Protein AF-0000000068952566 (afdb_homodimer)

Foldseek 3Di:
DPPDDPPPPPPDDDAAEEEEEALDVVVQVVLCVLVVVVRHHYDYHNHLVRSVVCCVVRVGLEYEFEAPHPDQGRLNSLLVVCVVPVLHAYEYEYQDDDPVVQVSCVVSPHPYYHHPPDDSVVVNVVSVVSSVVSVVVVVVVCCQQVDLFWKFKDFLVQFTQDTHPNVQVVCVVVVHDGHDHGDGGDPQVSVQQNVCLPPQWDDRVQKIWGWPDDNDDRMTMITIDGCVLPAQFPPLDPVLVLLLVVLLVVDDLCRSCVVVVHDSVVSVVSVVVLCVRSVHDDSVVSNVSVCVNPPDD/DPPDPPPPPPPDDDAAEEEEEALDPVVQVVLCVLVVVVRHHYDYHNHLVRSVVCCVVRVGLEYEFEAPHPDQGRLNSLLVVCVVPVLHAYEYEYQDDDPVVQVSCVVSPHPYYHHPPDDSVVVNVVSVVSSVVSVVVVVVVCCQQVDLFWKFKDFLVQFTQDTHPNVQVVCVVVPHDGHDHGDGGDPQVSVQQNVCLPPQWDDRDQKIWGWPDDNDDRMTMITIDGCVLPAQFPPLDPVLVLLLVVLLVVDDLCRSCVVVVHDSVVSVVSVVVLCVRSVHDDSVVSNVSVCVNPVVD

Secondary structure (DSSP, 8-state):
----------PPP-PPEEEEE-S-HHHHHHHHHHHHTTT-EEEEESSHHHHHHHHHHH--SEEEE-S--SSS-HHHHHHHHHHH-TT--EEEEES--SHHHHHHHHHTT-SEEEESS--HHHHHHHHHHHHHHHHHHHHHHHHHHH-SS-EEEEETTSBEEEE-HHHHHHHHHTTPPPP-TTSBPPHHHHHHHHHHTT-SEEEETTEEEEE-S-SSSSEEEEEEEESSS-SSSS---HHHHHHHHHHHTT--HHHHHHHHT--HHHHHHHHHHHHHHHT-SSHHHHHHHHHHHSTT-/----------PPP-PPEEEEE-S-HHHHHHHHHHHHTTT-EEEEESSHHHHHHHHHHH--SEEEE-S--SSS-HHHHHHHHHHH-TT--EEEEES--SHHHHHHHHHTT-SEEEESS--HHHHHHHHHHHHHHHHHHHHHHHHHHH-SS-EEEEETTSBEEEE-HHHHHHHHHTTPPPP-TTSBPPHHHHHHHHHHTT-SEEEETTEEEEE-S-SSSSEEEEEEEESSS-SSSS---HHHHHHHHHHHTT--HHHHHHHHT--HHHHHHHHHHHHHHHT-SSHHHHHHHHHHHHTT-

Solvent-accessible surface area (backbone atoms only — not comparable to full-atom values): 30752 Å² total; per-residue (Å²): 133,75,76,72,74,79,74,75,68,76,56,54,72,84,58,54,28,36,34,38,30,39,62,48,65,66,60,48,50,52,50,43,53,59,42,40,75,68,63,30,46,69,47,79,19,58,30,36,68,51,40,59,63,40,41,80,80,64,58,52,44,28,33,41,33,28,40,93,35,76,87,52,29,28,64,59,31,45,38,54,48,33,73,76,35,75,70,56,38,32,30,37,48,28,71,69,67,51,63,70,56,51,31,48,45,33,70,53,62,31,69,43,78,44,49,52,84,70,61,64,65,45,53,51,35,51,50,53,44,47,27,53,55,34,50,54,37,49,49,28,41,32,45,47,51,47,32,59,64,17,29,37,31,28,33,64,46,25,28,27,62,45,66,23,62,39,27,51,51,51,38,45,74,72,68,41,75,88,86,49,68,71,37,70,47,60,67,60,57,26,52,34,55,52,51,36,56,83,31,61,58,48,62,42,89,61,28,30,38,34,49,34,47,72,72,80,68,61,58,47,25,32,38,54,43,62,30,80,57,56,58,63,21,68,69,57,50,74,68,41,41,53,50,45,54,40,36,26,68,40,49,50,56,59,54,46,7,63,73,71,71,47,49,45,67,55,42,50,49,44,47,53,49,48,20,60,32,54,70,30,90,33,71,26,16,34,21,21,46,43,31,61,49,61,42,83,119,132,75,76,73,72,80,74,75,69,76,55,54,72,86,59,54,28,36,35,38,32,39,62,48,64,66,59,48,51,52,51,42,52,57,42,40,74,69,61,28,47,67,47,80,20,59,31,35,68,49,41,61,64,40,42,81,79,62,58,52,45,29,33,42,34,28,41,93,35,76,86,52,28,28,64,60,30,45,39,55,49,34,74,76,36,75,68,56,38,32,30,38,47,26,72,70,66,51,63,70,54,52,32,47,44,33,72,52,62,29,70,43,80,42,49,51,84,69,61,64,65,44,53,51,34,50,50,52,41,46,28,52,55,35,51,55,37,50,48,29,42,32,44,46,50,49,34,68,63,18,30,37,31,27,33,67,47,26,28,26,63,44,66,22,61,39,27,50,51,50,38,45,74,71,69,42,75,88,85,52,68,70,37,70,47,59,66,60,57,28,52,35,55,52,50,36,56,82,32,60,58,48,62,41,88,62,30,29,39,34,49,35,46,72,72,77,68,61,59,46,25,33,37,52,44,63,30,81,58,58,58,69,20,69,70,57,50,73,67,41,43,53,51,47,53,41,36,27,68,39,47,50,55,58,54,46,8,64,73,71,71,46,49,46,66,56,42,49,49,44,47,53,49,49,19,59,33,56,69,31,90,32,71,23,16,36,22,21,48,43,29,61,48,54,58,63,108

Sequence (594 aa):
MHPEPDTFRPLPTIETRVLVVDDDADACGFLTRALGGEAMLVHTAANGNAALDALTSFAPDAVLLDVDMPGMDGFAACTALLDRHADLPVIFMTGLGDTGHIVRGFEVGACDYVTKPVAIAEVVARVRSHAGKARLARSAREAVFGSTVPMLAAGIDGRLLWINGSASALLQAQGWPVAIAGAVLPPALRDAVFRLCSEAETGADSLHLRRLTGEAGDVVVVELSCSGLAPAGPALTLREAEVMAWVARGKTNRDIADILGMSPRTVNKHLEHIYEKLGVETRTAAVAATRRNLGTAMHPEPDTFRPLPTIETRVLVVDDDADACGFLTRALGGEAMLVHTAANGNAALDALTSFAPDAVLLDVDMPGMDGFAACTALLDRHADLPVIFMTGLGDTGHIVRGFEVGACDYVTKPVAIAEVVARVRSHAGKARLARSAREAVFGSTVPMLAAGIDGRLLWINGSASALLQAQGWPVAIAGAVLPPALRDAVFRLCSEAETGADSLHLRRLTGEAGDVVVVELSCSGLAPAGPALTLREAEVMAWVARGKTNRDIADILGMSPRTVNKHLEHIYEKLGVETRTAAVAATRRNLGTA

InterPro domains:
  IPR000792 Transcription regulator LuxR, C-terminal [PF00196] (235-287)
  IPR000792 Transcription regulator LuxR, C-terminal [PR00038] (236-250)
  IPR000792 Transcription regulator LuxR, C-terminal [PR00038] (250-266)
  IPR000792 Transcription regulator LuxR, C-terminal [PR00038] (266-278)
  IPR000792 Transcription regulator LuxR, C-terminal [PS00622] (250-277)
  IPR000792 Transcription regulator LuxR, C-terminal [PS50043] (229-294)
  IPR000792 Transcription regulator LuxR, C-terminal [SM00421] (233-290)
  IPR000792 Transcription regulator LuxR, C-terminal [cd06170] (236-292)
  IPR001789 Signal transduction response regulator, receiver domain [PF00072] (18-128)
  IPR001789 Signal transduction response regulator, receiver domain [PS50110] (17-131)
  IPR001789 Signal transduction response regulator, receiver domain [SM00448] (16-127)
  IPR011006 CheY-like superfamily [SSF52172] (16-143)
  IPR016032 Signal transduction response regulator, C-terminal effector [SSF46894] (224-292)
  IPR036388 Winged helix-like DNA-binding domain superfamily [G3DSA:1.10.10.10] (235-294)
  IPR039420 Transcriptional regulatory protein WalR-like [PTHR43214] (16-292)

Nearest PDB structures (foldseek):
  6ifh-assembly1_A  TM=9.553E-01  e=5.291E-12  Paenisporosarcina sp. TG-14
  3crn-assembly1_B  TM=9.472E-01  e=1.227E-10  Methanospirillum hungatei JF-1
  8tfm-assembly1_B  TM=9.258E-01  e=6.277E-10  Flavobacterium johnsoniae UW101
  7pva-assembly1_B  TM=9.451E-01  e=4.090E-09  Porphyromonas gingivalis W83
  7pvk-assembly2_D  TM=8.452E-01  e=7.047E-09  Porphyromonas gingivalis W83

Organism: Cupriavidus necator (strain ATCC 17699 / DSM 428 / KCTC 22496 / NCIMB 10442 / H16 / Stanier 337) (NCBI:txid381666)

Radius of gyration: 28.12 Å; Cα contacts (8 Å, |Δi|>4): 1117; chains: 2; bounding box: 48×80×74 Å

pLDDT: mean 83.74, std 17.18, range [25.92, 98.5]

Structure (mmCIF, N/CA/C/O backbone):
data_AF-0000000068952566-model_v1
#
loop_
_entity.id
_entity.type
_entity.pdbx_description
1 polymer 'Response regulator transcription factor'
#
loop_
_atom_site.group_PDB
_atom_site.id
_atom_site.type_symbol
_atom_site.label_atom_id
_atom_site.label_alt_id
_atom_site.label_comp_id
_atom_site.label_asym_id
_atom_site.label_entity_id
_atom_site.label_seq_id
_atom_site.pdbx_PDB_ins_code
_atom_site.Cartn_x
_atom_site.Cartn_y
_atom_site.Cartn_z
_atom_site.occupancy
_atom_site.B_iso_or_equiv
_atom_site.auth_seq_id
_atom_site.auth_comp_id
_atom_site.auth_asym_id
_atom_site.auth_atom_id
_atom_site.pdbx_PDB_model_num
ATOM 1 N N . MET A 1 1 ? -22.953 -0.665 46.094 1 29.05 1 MET A N 1
ATOM 2 C CA . MET A 1 1 ? -23.281 -1.361 44.844 1 29.05 1 MET A CA 1
ATOM 3 C C . MET A 1 1 ? -22.141 -1.247 43.844 1 29.05 1 MET A C 1
ATOM 5 O O . MET A 1 1 ? -21.688 -0.143 43.531 1 29.05 1 MET A O 1
ATOM 9 N N . HIS A 1 2 ? -21.234 -2.174 43.719 1 33.16 2 HIS A N 1
ATOM 10 C CA . HIS A 1 2 ? -19.969 -2.189 42.969 1 33.16 2 HIS A CA 1
ATOM 11 C C . HIS A 1 2 ? -20.203 -2.043 41.469 1 33.16 2 HIS A C 1
ATOM 13 O O . HIS A 1 2 ? -21.156 -2.607 40.938 1 33.16 2 HIS A O 1
ATOM 19 N N . PRO A 1 3 ? -19.953 -0.884 40.906 1 36.94 3 PRO A N 1
ATOM 20 C CA . PRO A 1 3 ? -20.25 -0.776 39.469 1 36.94 3 PRO A CA 1
ATOM 21 C C . PRO A 1 3 ? -19.859 -2.031 38.719 1 36.94 3 PRO A C 1
ATOM 23 O O . PRO A 1 3 ? -18.953 -2.76 39.125 1 36.94 3 PRO A O 1
ATOM 26 N N . GLU A 1 4 ? -20.891 -2.777 38.281 1 37.56 4 GLU A N 1
ATOM 27 C CA . GLU A 1 4 ? -20.688 -3.965 37.469 1 37.56 4 GLU A CA 1
ATOM 28 C C . GLU A 1 4 ? -19.484 -3.789 36.531 1 37.56 4 GLU A C 1
ATOM 30 O O . GLU A 1 4 ? -19.219 -2.688 36.062 1 37.56 4 GLU A O 1
ATOM 35 N N . PRO A 1 5 ? -18.469 -4.59 36.656 1 37.53 5 PRO A N 1
ATOM 36 C CA . PRO A 1 5 ? -17.297 -4.602 35.781 1 37.53 5 PRO A CA 1
ATOM 37 C C . PRO A 1 5 ? -17.656 -4.363 34.312 1 37.53 5 PRO A C 1
ATOM 39 O O . PRO A 1 5 ? -18.781 -4.676 33.875 1 37.53 5 PRO A O 1
ATOM 42 N N . ASP A 1 6 ? -17.375 -3.223 33.719 1 37.94 6 ASP A N 1
ATOM 43 C CA . ASP A 1 6 ? -17.516 -2.881 32.312 1 37.94 6 ASP A CA 1
ATOM 44 C C . ASP A 1 6 ? -17.469 -4.129 31.438 1 37.94 6 ASP A C 1
ATOM 46 O O . ASP A 1 6 ? -16.484 -4.875 31.453 1 37.94 6 ASP A O 1
ATOM 50 N N . THR A 1 7 ? -18.562 -4.883 31.312 1 38.94 7 THR A N 1
ATOM 51 C CA . THR A 1 7 ? -18.766 -6.02 30.422 1 38.94 7 THR A CA 1
ATOM 52 C C . THR A 1 7 ? -17.953 -5.855 29.141 1 38.94 7 THR A C 1
ATOM 54 O O . THR A 1 7 ? -18.031 -4.82 28.469 1 38.94 7 THR A O 1
ATOM 57 N N . PHE A 1 8 ? -16.812 -6.473 29.078 1 39.94 8 PHE A N 1
ATOM 58 C CA . PHE A 1 8 ? -15.883 -6.637 27.969 1 39.94 8 PHE A CA 1
ATOM 59 C C . PHE A 1 8 ? -16.641 -6.871 26.656 1 39.94 8 PHE A C 1
ATOM 61 O O . PHE A 1 8 ? -17.281 -7.91 26.484 1 39.94 8 PHE A O 1
ATOM 68 N N . ARG A 1 9 ? -17.406 -5.898 26.172 1 45.47 9 ARG A N 1
ATOM 69 C CA . ARG A 1 9 ? -17.953 -6.137 24.844 1 45.47 9 ARG A CA 1
ATOM 70 C C . ARG A 1 9 ? -16.922 -6.809 23.938 1 45.47 9 ARG A C 1
ATOM 72 O O . ARG A 1 9 ? -15.797 -6.316 23.797 1 45.47 9 ARG A O 1
ATOM 79 N N . PRO A 1 10 ? -17.172 -8.055 23.656 1 49.94 10 PRO A N 1
ATOM 80 C CA . PRO A 1 10 ? -16.219 -8.742 22.781 1 49.94 10 PRO A CA 1
ATOM 81 C C . PRO A 1 10 ? -15.891 -7.941 21.516 1 49.94 10 PRO A C 1
ATOM 83 O O . PRO A 1 10 ? -16.781 -7.297 20.953 1 49.94 10 PRO A O 1
ATOM 86 N N . LEU A 1 11 ? -14.758 -7.516 21.422 1 54.59 11 LEU A N 1
ATOM 87 C CA . LEU A 1 11 ? -14.32 -6.766 20.25 1 54.59 11 LEU A CA 1
ATOM 88 C C . LEU A 1 11 ? -14.625 -7.531 18.969 1 54.59 11 LEU A C 1
ATOM 90 O O . LEU A 1 11 ? -14.461 -8.758 18.922 1 54.59 11 LEU A O 1
ATOM 94 N N . PRO A 1 12 ? -15.422 -6.852 18.094 1 60.41 12 PRO A N 1
ATOM 95 C CA . PRO A 1 12 ? -15.648 -7.52 16.812 1 60.41 12 PRO A CA 1
ATOM 96 C C . PRO A 1 12 ? -14.352 -8.008 16.156 1 60.41 12 PRO A C 1
ATOM 98 O O . PRO A 1 12 ? -13.273 -7.473 16.438 1 60.41 12 PRO A O 1
ATOM 101 N N . THR A 1 13 ? -14.273 -9.242 15.828 1 66 13 THR A N 1
ATOM 102 C CA . THR A 1 13 ? -13.133 -9.758 15.078 1 66 13 THR A CA 1
ATOM 103 C C . THR A 1 13 ? -13.188 -9.305 13.617 1 66 13 THR A C 1
ATOM 105 O O . THR A 1 13 ? -14.273 -9.125 13.062 1 66 13 THR A O 1
ATOM 108 N N . ILE A 1 14 ? -12.109 -8.844 13.156 1 66.38 14 ILE A N 1
ATOM 109 C CA . ILE A 1 14 ? -12.055 -8.508 11.734 1 66.38 14 ILE A CA 1
ATOM 110 C C . ILE A 1 14 ? -12.188 -9.781 10.898 1 66.38 14 ILE A C 1
ATOM 112 O O . ILE A 1 14 ? -11.414 -10.719 11.062 1 66.38 14 ILE A O 1
ATOM 116 N N . GLU A 1 15 ? -13.344 -9.891 10.273 1 82.38 15 GLU A N 1
ATOM 117 C CA . GLU A 1 15 ? -13.516 -11.023 9.375 1 82.38 15 GLU A CA 1
ATOM 118 C C . GLU A 1 15 ? -13.164 -10.641 7.938 1 82.38 15 GLU A C 1
ATOM 120 O O . GLU A 1 15 ? -13.586 -9.586 7.449 1 82.38 15 GLU A O 1
ATOM 125 N N . THR A 1 16 ? -12.305 -11.477 7.344 1 90.94 16 THR A N 1
ATOM 126 C CA . THR A 1 16 ? -11.969 -11.25 5.941 1 90.94 16 THR A CA 1
ATOM 127 C C . THR A 1 16 ? -13.172 -11.539 5.047 1 90.94 16 THR A C 1
ATOM 129 O O . THR A 1 16 ? -13.773 -12.617 5.133 1 90.94 16 THR A O 1
ATOM 132 N N . ARG A 1 17 ? -13.609 -10.57 4.316 1 94.38 17 ARG A N 1
ATOM 133 C CA . ARG A 1 17 ? -14.734 -10.695 3.391 1 94.38 17 ARG A CA 1
ATOM 134 C C . ARG A 1 17 ? -14.25 -11.039 1.987 1 94.38 17 ARG A C 1
ATOM 136 O O . ARG A 1 17 ? -13.461 -10.305 1.396 1 94.38 17 ARG A O 1
ATOM 143 N N . VAL A 1 18 ? -14.789 -12.141 1.465 1 97.44 18 VAL A N 1
ATOM 144 C CA . VAL A 1 18 ? -14.336 -12.602 0.156 1 97.44 18 VAL A CA 1
ATOM 145 C C . VAL A 1 18 ? -15.523 -12.688 -0.801 1 97.44 18 VAL A C 1
ATOM 147 O O . VAL A 1 18 ? -16.547 -13.297 -0.479 1 97.44 18 VAL A O 1
ATOM 150 N N . LEU A 1 19 ? -15.398 -11.984 -1.919 1 98.06 19 LEU A N 1
ATOM 151 C CA . LEU A 1 19 ? -16.359 -12.109 -3 1 98.06 19 LEU A CA 1
ATOM 152 C C . LEU A 1 19 ? -15.938 -13.188 -3.99 1 98.06 19 LEU A C 1
ATOM 154 O O . LEU A 1 19 ? -14.867 -13.094 -4.594 1 98.06 19 LEU A O 1
ATOM 158 N N . VAL A 1 20 ? -16.734 -14.227 -4.09 1 98 20 VAL A N 1
ATOM 159 C CA . VAL A 1 20 ? -16.469 -15.312 -5.023 1 98 20 VAL A CA 1
ATOM 160 C C . VAL A 1 20 ? -17.328 -15.148 -6.273 1 98 20 VAL A C 1
ATOM 162 O O . VAL A 1 20 ? -18.562 -15.156 -6.188 1 98 20 VAL A O 1
ATOM 165 N N . VAL A 1 21 ? -16.672 -15.023 -7.426 1 98.19 21 VAL A N 1
ATOM 166 C CA . VAL A 1 21 ? -17.375 -14.805 -8.688 1 98.19 21 VAL A CA 1
ATOM 167 C C . VAL A 1 21 ? -17.141 -15.992 -9.617 1 98.19 21 VAL A C 1
ATOM 169 O O . VAL A 1 21 ? -16.047 -16.172 -10.141 1 98.19 21 VAL A O 1
ATOM 172 N N . ASP A 1 22 ? -18.141 -16.719 -9.82 1 97.25 22 ASP A N 1
ATOM 173 C CA . ASP A 1 22 ? -18.109 -17.953 -10.594 1 97.25 22 ASP A CA 1
ATOM 174 C C . ASP A 1 22 ? -19.5 -18.344 -11.078 1 97.25 22 ASP A C 1
ATOM 176 O O . ASP A 1 22 ? -20.484 -18.25 -10.328 1 97.25 22 ASP A O 1
ATOM 180 N N . ASP A 1 23 ? -19.562 -18.766 -12.312 1 96.31 23 ASP A N 1
ATOM 181 C CA . ASP A 1 23 ? -20.891 -19.078 -12.828 1 96.31 23 ASP A CA 1
ATOM 182 C C . ASP A 1 23 ? -21.297 -20.516 -12.477 1 96.31 23 ASP A C 1
ATOM 184 O O . ASP A 1 23 ? -22.453 -20.891 -12.672 1 96.31 23 ASP A O 1
ATOM 188 N N . ASP A 1 24 ? -20.406 -21.312 -12 1 95.69 24 ASP A N 1
ATOM 189 C CA . ASP A 1 24 ? -20.688 -22.672 -11.57 1 95.69 24 ASP A CA 1
ATOM 190 C C . ASP A 1 24 ? -21.172 -22.703 -10.125 1 95.69 24 ASP A C 1
ATOM 192 O O . ASP A 1 24 ? -20.375 -22.516 -9.195 1 95.69 24 ASP A O 1
ATOM 196 N N . ALA A 1 25 ? -22.344 -23.062 -9.883 1 94.31 25 ALA A N 1
ATOM 197 C CA . ALA A 1 25 ? -22.969 -23.031 -8.562 1 94.31 25 ALA A CA 1
ATOM 198 C C . ALA A 1 25 ? -22.266 -24 -7.613 1 94.31 25 ALA A C 1
ATOM 200 O O . ALA A 1 25 ? -22.156 -23.734 -6.418 1 94.31 25 ALA A O 1
ATOM 201 N N . ASP A 1 26 ? -21.859 -25.109 -8.117 1 94.12 26 ASP A N 1
ATOM 202 C CA . ASP A 1 26 ? -21.172 -26.094 -7.293 1 94.12 26 ASP A CA 1
ATOM 203 C C . ASP A 1 26 ? -19.828 -25.562 -6.812 1 94.12 26 ASP A C 1
ATOM 205 O O . ASP A 1 26 ? -19.469 -25.75 -5.645 1 94.12 26 ASP A O 1
ATOM 209 N N . ALA A 1 27 ? -19.172 -24.953 -7.715 1 92.62 27 ALA A N 1
ATOM 210 C CA . ALA A 1 27 ? -17.891 -24.359 -7.348 1 92.62 27 ALA A CA 1
ATOM 211 C C . ALA A 1 27 ? -18.078 -23.297 -6.277 1 92.62 27 ALA A C 1
ATOM 213 O O . ALA A 1 27 ? -17.312 -23.25 -5.301 1 92.62 27 ALA A O 1
ATOM 214 N N . CYS A 1 28 ? -19.078 -22.484 -6.414 1 94.81 28 CYS A N 1
ATOM 215 C CA . CYS A 1 28 ? -19.391 -21.453 -5.441 1 94.81 28 CYS A CA 1
ATOM 216 C C . CYS A 1 28 ? -19.719 -22.047 -4.078 1 94.81 28 CYS A C 1
ATOM 218 O O . CYS A 1 28 ? -19.219 -21.578 -3.053 1 94.81 28 CYS A O 1
ATOM 220 N N . GLY A 1 29 ? -20.484 -23.016 -4.16 1 93.56 29 GLY A N 1
ATOM 221 C CA . GLY A 1 29 ? -20.859 -23.688 -2.92 1 93.56 29 GLY A CA 1
ATOM 222 C C . GLY A 1 29 ? -19.672 -24.281 -2.195 1 93.56 29 GLY A C 1
ATOM 223 O O . GLY A 1 29 ? -19.531 -24.125 -0.981 1 93.56 29 GLY A O 1
ATOM 224 N N . PHE A 1 30 ? -18.844 -24.953 -2.891 1 92.38 30 PHE A N 1
ATOM 225 C CA . PHE A 1 30 ? -17.641 -25.578 -2.346 1 92.38 30 PHE A CA 1
ATOM 226 C C . PHE A 1 30 ? -16.734 -24.531 -1.714 1 92.38 30 PHE A C 1
ATOM 228 O O . PHE A 1 30 ? -16.297 -24.688 -0.572 1 92.38 30 PHE A O 1
ATOM 235 N N . LEU A 1 31 ? -16.484 -23.422 -2.408 1 94.62 31 LEU A N 1
ATOM 236 C CA . LEU A 1 31 ? -15.609 -22.375 -1.919 1 94.62 31 LEU A CA 1
ATOM 237 C C . LEU A 1 31 ? -16.219 -21.672 -0.701 1 94.62 31 LEU A C 1
ATOM 239 O O . LEU A 1 31 ? -15.492 -21.328 0.24 1 94.62 31 LEU A O 1
ATOM 243 N N . THR A 1 32 ? -17.516 -21.484 -0.768 1 94.56 32 THR A N 1
ATOM 244 C CA . THR A 1 32 ? -18.203 -20.875 0.363 1 94.56 32 THR A CA 1
ATOM 245 C C . THR A 1 32 ? -18 -21.688 1.63 1 94.56 32 THR A C 1
ATOM 247 O O . THR A 1 32 ? -17.656 -21.156 2.682 1 94.56 32 THR A O 1
ATOM 250 N N . ARG A 1 33 ? -18.109 -22.969 1.522 1 93.5 33 ARG A N 1
ATOM 251 C CA . ARG A 1 33 ? -17.938 -23.859 2.672 1 93.5 33 ARG A CA 1
ATOM 252 C C . ARG A 1 33 ? -16.484 -23.875 3.137 1 93.5 33 ARG A C 1
ATOM 254 O O . ARG A 1 33 ? -16.219 -23.766 4.336 1 93.5 33 ARG A O 1
ATOM 261 N N . ALA A 1 34 ? -15.625 -23.984 2.229 1 92.12 34 ALA A N 1
ATOM 262 C CA . ALA A 1 34 ? -14.203 -24.109 2.543 1 92.12 34 ALA A CA 1
ATOM 263 C C . ALA A 1 34 ? -13.68 -22.828 3.203 1 92.12 34 ALA A C 1
ATOM 265 O O . ALA A 1 34 ? -13.031 -22.891 4.25 1 92.12 34 ALA A O 1
ATOM 266 N N . LEU A 1 35 ? -14.023 -21.688 2.648 1 94.56 35 LEU A N 1
ATOM 267 C CA . LEU A 1 35 ? -13.555 -20.422 3.182 1 94.56 35 LEU A CA 1
ATOM 268 C C . LEU A 1 35 ? -14.281 -20.062 4.477 1 94.56 35 LEU A C 1
ATOM 270 O O . LEU A 1 35 ? -13.688 -19.5 5.395 1 94.56 35 LEU A O 1
ATOM 274 N N . GLY A 1 36 ? -15.547 -20.328 4.48 1 92.12 36 GLY A N 1
ATOM 275 C CA . GLY A 1 36 ? -16.297 -20.141 5.707 1 92.12 36 GLY A CA 1
ATOM 276 C C . GLY A 1 36 ? -15.703 -20.875 6.895 1 92.12 36 GLY A C 1
ATOM 277 O O . GLY A 1 36 ? -15.656 -20.344 8 1 92.12 36 GLY A O 1
ATOM 278 N N . GLY A 1 37 ? -15.211 -22.078 6.656 1 90.25 37 GLY A N 1
ATOM 279 C CA . GLY A 1 37 ? -14.547 -22.859 7.684 1 90.25 37 GLY A CA 1
ATOM 280 C C . GLY A 1 37 ? -13.281 -22.219 8.211 1 90.25 37 GLY A C 1
ATOM 281 O O . GLY A 1 37 ? -12.781 -22.594 9.273 1 90.25 37 GLY A O 1
ATOM 282 N N . GLU A 1 38 ? -12.789 -21.328 7.477 1 90.44 38 GLU A N 1
ATOM 283 C CA . GLU A 1 38 ? -11.586 -20.594 7.859 1 90.44 38 GLU A CA 1
ATOM 284 C C . GLU A 1 38 ? -11.922 -19.203 8.406 1 90.44 38 GLU A C 1
ATOM 286 O O . GLU A 1 38 ? -11.094 -18.297 8.367 1 90.44 38 GLU A O 1
ATOM 291 N N . ALA A 1 39 ? -13.172 -18.953 8.789 1 88.12 39 ALA A N 1
ATOM 292 C CA . ALA A 1 39 ? -13.688 -17.766 9.461 1 88.12 39 ALA A CA 1
ATOM 293 C C . ALA A 1 39 ? -13.703 -16.562 8.523 1 88.12 39 ALA A C 1
ATOM 295 O O . ALA A 1 39 ? -13.453 -15.438 8.945 1 88.12 39 ALA A O 1
ATOM 296 N N . MET A 1 40 ? -13.906 -16.828 7.258 1 93.12 40 MET A N 1
ATOM 297 C CA . MET A 1 40 ? -14.102 -15.758 6.289 1 93.12 40 MET A CA 1
ATOM 298 C C . MET A 1 40 ? -15.578 -15.602 5.934 1 93.12 40 MET A C 1
ATOM 300 O O . MET A 1 40 ? -16.312 -16.594 5.898 1 93.12 40 MET A O 1
ATOM 304 N N . LEU A 1 41 ? -15.992 -14.406 5.781 1 93.38 41 LEU A N 1
ATOM 305 C CA . LEU A 1 41 ? -17.328 -14.125 5.273 1 93.38 41 LEU A CA 1
ATOM 306 C C . LEU A 1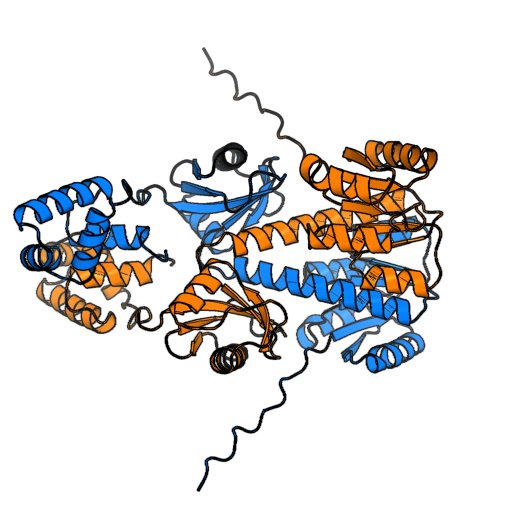 41 ? -17.344 -14.141 3.746 1 93.38 41 LEU A C 1
ATOM 308 O O . LEU A 1 41 ? -16.578 -13.414 3.109 1 93.38 41 LEU A O 1
ATOM 312 N N . VAL A 1 42 ? -18.25 -14.977 3.188 1 96.44 42 VAL A N 1
ATOM 313 C CA . VAL A 1 42 ? -18.219 -15.172 1.742 1 96.44 42 VAL A CA 1
ATOM 314 C C . VAL A 1 42 ? -19.531 -14.719 1.12 1 96.44 42 VAL A C 1
ATOM 316 O O . VAL A 1 42 ? -20.609 -14.984 1.66 1 96.44 42 VAL A O 1
ATOM 319 N N . HIS A 1 43 ? -19.438 -13.961 0.095 1 97.06 43 HIS A N 1
ATOM 320 C CA . HIS A 1 43 ? -20.547 -13.672 -0.808 1 97.06 43 HIS A CA 1
ATOM 321 C C . HIS A 1 43 ? -20.25 -14.156 -2.223 1 97.06 43 HIS A C 1
ATOM 323 O O . HIS A 1 43 ? -19.125 -14.023 -2.703 1 97.06 43 HIS A O 1
ATOM 329 N N . THR A 1 44 ? -21.297 -14.703 -2.865 1 97.5 44 THR A N 1
ATOM 330 C CA . THR A 1 44 ? -21.078 -15.258 -4.195 1 97.5 44 THR A CA 1
ATOM 331 C C . THR A 1 44 ? -21.812 -14.438 -5.25 1 97.5 44 THR A C 1
ATOM 333 O O . THR A 1 44 ? -22.875 -13.875 -4.977 1 97.5 44 THR A O 1
ATOM 336 N N . ALA A 1 45 ? -21.203 -14.297 -6.371 1 97.12 45 ALA A N 1
ATOM 337 C CA . ALA A 1 45 ? -21.797 -13.711 -7.57 1 97.12 45 ALA A CA 1
ATOM 338 C C . ALA A 1 45 ? -21.672 -14.648 -8.766 1 97.12 45 ALA A C 1
ATOM 340 O O . ALA A 1 45 ? -20.609 -15.25 -8.984 1 97.12 45 ALA A O 1
ATOM 341 N N . ALA A 1 46 ? -22.688 -14.734 -9.625 1 96.06 46 ALA A N 1
ATOM 342 C CA . ALA A 1 46 ? -22.734 -15.727 -10.688 1 96.06 46 ALA A CA 1
ATOM 343 C C . ALA A 1 46 ? -22.156 -15.164 -11.984 1 96.06 46 ALA A C 1
ATOM 345 O O . ALA A 1 46 ? -22 -15.891 -12.969 1 96.06 46 ALA A O 1
ATOM 346 N N . ASN A 1 47 ? -21.891 -13.93 -12 1 96.12 47 ASN A N 1
ATOM 347 C CA . ASN A 1 47 ? -21.312 -13.289 -13.172 1 96.12 47 ASN A CA 1
ATOM 348 C C . ASN A 1 47 ? -20.688 -11.938 -12.82 1 96.12 47 ASN A C 1
ATOM 350 O O . ASN A 1 47 ? -20.781 -11.484 -11.68 1 96.12 47 ASN A O 1
ATOM 354 N N . GLY A 1 48 ? -20 -11.328 -13.781 1 96.12 48 GLY A N 1
ATOM 355 C CA . GLY A 1 48 ? -19.281 -10.078 -13.57 1 96.12 48 GLY A CA 1
ATOM 356 C C . GLY A 1 48 ? -20.188 -8.938 -13.125 1 96.12 48 GLY A C 1
ATOM 357 O O . GLY A 1 48 ? -19.828 -8.164 -12.242 1 96.12 48 GLY A O 1
ATOM 358 N N . ASN A 1 49 ? -21.359 -8.82 -13.719 1 96.12 49 ASN A N 1
ATOM 359 C CA . ASN A 1 49 ? -22.281 -7.75 -13.367 1 96.12 49 ASN A CA 1
ATOM 360 C C . ASN A 1 49 ? -22.766 -7.883 -11.922 1 96.12 49 ASN A C 1
ATOM 362 O O . ASN A 1 49 ? -22.828 -6.891 -11.195 1 96.12 49 ASN A O 1
ATOM 366 N N . ALA A 1 50 ? -23.062 -9.047 -11.578 1 95.94 50 ALA A N 1
ATOM 367 C CA . ALA A 1 50 ? -23.469 -9.297 -10.195 1 95.94 50 ALA A CA 1
ATOM 368 C C . ALA A 1 50 ? -22.359 -8.969 -9.219 1 95.94 50 ALA A C 1
ATOM 370 O O . ALA A 1 50 ? -22.609 -8.492 -8.109 1 95.94 50 ALA A O 1
ATOM 371 N N . ALA A 1 51 ? -21.156 -9.297 -9.625 1 97.25 51 ALA A N 1
ATOM 372 C CA . ALA A 1 51 ? -20 -8.969 -8.797 1 97.25 51 ALA A CA 1
ATOM 373 C C . ALA A 1 51 ? -19.891 -7.461 -8.578 1 97.25 51 ALA A C 1
ATOM 375 O O . ALA A 1 51 ? -19.656 -7.004 -7.457 1 97.25 51 ALA A O 1
ATOM 376 N N . LEU A 1 52 ? -20.047 -6.664 -9.609 1 96.38 52 LEU A N 1
ATOM 377 C CA . LEU A 1 52 ? -19.969 -5.207 -9.531 1 96.38 52 LEU A CA 1
ATOM 378 C C . LEU A 1 52 ? -21.078 -4.66 -8.641 1 96.38 52 LEU A C 1
ATOM 380 O O . LEU A 1 52 ? -20.844 -3.742 -7.848 1 96.38 52 LEU A O 1
ATOM 384 N N . ASP A 1 53 ? -22.203 -5.262 -8.719 1 95.06 53 ASP A N 1
ATOM 385 C CA . ASP A 1 53 ? -23.328 -4.844 -7.887 1 95.06 53 ASP A CA 1
ATOM 386 C C . ASP A 1 53 ? -23.047 -5.109 -6.41 1 95.06 53 ASP A C 1
ATOM 388 O O . ASP A 1 53 ? -23.484 -4.348 -5.543 1 95.06 53 ASP A O 1
ATOM 392 N N . ALA A 1 54 ? -22.328 -6.137 -6.16 1 94.69 54 ALA A N 1
ATOM 393 C CA . ALA A 1 54 ? -22.078 -6.57 -4.789 1 94.69 54 ALA A CA 1
ATOM 394 C C . ALA A 1 54 ? -21.016 -5.703 -4.129 1 94.69 54 ALA A C 1
ATOM 396 O O . ALA A 1 54 ? -20.891 -5.688 -2.902 1 94.69 54 ALA A O 1
ATOM 397 N N . LEU A 1 55 ? -20.203 -5.008 -4.859 1 91.88 55 LEU A N 1
ATOM 398 C CA . LEU A 1 55 ? -19.062 -4.277 -4.344 1 91.88 55 LEU A CA 1
ATOM 399 C C . LEU A 1 55 ? -19.484 -3.289 -3.264 1 91.88 55 LEU A C 1
ATOM 401 O O . LEU A 1 55 ? -18.875 -3.24 -2.189 1 91.88 55 LEU A O 1
ATOM 405 N N . THR A 1 56 ? -20.5 -2.506 -3.598 1 84 56 THR A N 1
ATOM 406 C CA . THR A 1 56 ? -20.906 -1.422 -2.711 1 84 56 THR A CA 1
ATOM 407 C C . THR A 1 56 ? -21.484 -1.976 -1.415 1 84 56 THR A C 1
ATOM 409 O O . THR A 1 56 ? -21.172 -1.492 -0.327 1 84 56 THR A O 1
ATOM 412 N N . SER A 1 57 ? -22.234 -3.02 -1.477 1 87.06 57 SER A N 1
ATOM 413 C CA . SER A 1 57 ? -22.953 -3.525 -0.312 1 87.06 57 SER A CA 1
ATOM 414 C C . SER A 1 57 ? -22.078 -4.461 0.516 1 87.06 57 SER A C 1
ATOM 416 O O . SER A 1 57 ? -22.203 -4.52 1.74 1 87.06 57 SER A O 1
ATOM 418 N N . PHE A 1 58 ? -21.219 -5.156 -0.078 1 89.62 58 PHE A N 1
ATOM 419 C CA . PHE A 1 58 ? -20.469 -6.199 0.614 1 89.62 58 PHE A CA 1
ATOM 420 C C . PHE A 1 58 ? -19.078 -5.703 1.016 1 89.62 58 PHE A C 1
ATOM 422 O O . PHE A 1 58 ? -18.516 -6.164 2.01 1 89.62 58 PHE A O 1
ATOM 429 N N . ALA A 1 59 ? -18.5 -4.746 0.28 1 88.06 59 ALA A N 1
ATOM 430 C CA . ALA A 1 59 ? -17.172 -4.188 0.53 1 88.06 59 ALA A CA 1
ATOM 431 C C . ALA A 1 59 ? -16.141 -5.293 0.749 1 88.06 59 ALA A C 1
ATOM 433 O O . ALA A 1 59 ? -15.562 -5.398 1.829 1 88.06 59 ALA A O 1
ATOM 434 N N . PRO A 1 60 ? -15.891 -6.109 -0.23 1 95 60 PRO A N 1
ATOM 435 C CA . PRO A 1 60 ? -14.992 -7.25 -0.058 1 95 60 PRO A CA 1
ATOM 436 C C . PRO A 1 60 ? -13.547 -6.832 0.189 1 95 60 PRO A C 1
ATOM 438 O O . PRO A 1 60 ? -13.117 -5.777 -0.287 1 95 60 PRO A O 1
ATOM 441 N N . ASP A 1 61 ? -12.812 -7.707 0.942 1 94.25 61 ASP A N 1
ATOM 442 C CA . ASP A 1 61 ? -11.383 -7.543 1.161 1 94.25 61 ASP A CA 1
ATOM 443 C C . ASP A 1 61 ? -10.578 -8.203 0.042 1 94.25 61 ASP A C 1
ATOM 445 O O . ASP A 1 61 ? -9.398 -7.898 -0.144 1 94.25 61 ASP A O 1
ATOM 449 N N . ALA A 1 62 ? -11.227 -9.125 -0.63 1 97.19 62 ALA A N 1
ATOM 450 C CA . ALA A 1 62 ? -10.625 -9.82 -1.769 1 97.19 62 ALA A CA 1
ATOM 451 C C . ALA A 1 62 ? -11.695 -10.414 -2.68 1 97.19 62 ALA A C 1
ATOM 453 O O . ALA A 1 62 ? -12.828 -10.648 -2.246 1 97.19 62 ALA A O 1
ATOM 454 N N . VAL A 1 63 ? -11.289 -10.625 -3.906 1 98.38 63 VAL A N 1
ATOM 455 C CA . VAL A 1 63 ? -12.188 -11.219 -4.887 1 98.38 63 VAL A CA 1
ATOM 456 C C . VAL A 1 63 ? -11.539 -12.445 -5.516 1 98.38 63 VAL A C 1
ATOM 458 O O . VAL A 1 63 ? -10.375 -12.406 -5.926 1 98.38 63 VAL A O 1
ATOM 461 N N . LEU A 1 64 ? -12.195 -13.578 -5.496 1 98.38 64 LEU A N 1
ATOM 462 C CA . LEU A 1 64 ? -11.875 -14.734 -6.328 1 98.38 64 LEU A CA 1
ATOM 463 C C . LEU A 1 64 ? -12.711 -14.734 -7.602 1 98.38 64 LEU A C 1
ATOM 465 O O . LEU A 1 64 ? -13.945 -14.766 -7.543 1 98.38 64 LEU A O 1
ATOM 469 N N . LEU A 1 65 ? -12 -14.727 -8.727 1 98.5 65 LEU A N 1
ATOM 470 C CA . LEU A 1 65 ? -12.703 -14.43 -9.969 1 98.5 65 LEU A CA 1
ATOM 471 C C . LEU A 1 65 ? -12.406 -15.484 -11.023 1 98.5 65 LEU A C 1
ATOM 473 O O . LEU A 1 65 ? -11.25 -15.695 -11.391 1 98.5 65 LEU A O 1
ATOM 477 N N . ASP A 1 66 ? -13.375 -16.141 -11.539 1 97.94 66 ASP A N 1
ATOM 478 C CA . ASP A 1 66 ? -13.25 -17.031 -12.695 1 97.94 66 ASP A CA 1
ATOM 479 C C . ASP A 1 66 ? -13.18 -16.234 -13.992 1 97.94 66 ASP A C 1
ATOM 481 O O . ASP A 1 66 ? -13.719 -15.133 -14.078 1 97.94 66 ASP A O 1
ATOM 485 N N . VAL A 1 67 ? -12.617 -16.812 -14.969 1 97.25 67 VAL A N 1
ATOM 486 C CA . VAL A 1 67 ? -12.469 -16.125 -16.25 1 97.25 67 VAL A CA 1
ATOM 487 C C . VAL A 1 67 ? -13.609 -16.516 -17.188 1 97.25 67 VAL A C 1
ATOM 489 O O . VAL A 1 67 ? -14.242 -15.656 -17.812 1 97.25 67 VAL A O 1
ATOM 492 N N . ASP A 1 68 ? -13.781 -17.797 -17.297 1 95.5 68 ASP A N 1
ATOM 493 C CA . ASP A 1 68 ? -14.727 -18.328 -18.266 1 95.5 68 ASP A CA 1
ATOM 494 C C . ASP A 1 68 ? -16.156 -18.25 -17.75 1 95.5 68 ASP A C 1
ATOM 496 O O . ASP A 1 68 ? -16.703 -19.219 -17.234 1 95.5 68 ASP A O 1
ATOM 500 N N . MET A 1 69 ? -16.781 -17.125 -17.844 1 95.44 69 MET A N 1
ATOM 501 C CA . MET A 1 69 ? -18.172 -16.875 -17.453 1 95.44 69 MET A CA 1
ATOM 502 C C . MET A 1 69 ? -18.969 -16.297 -18.609 1 95.44 69 MET A C 1
ATOM 504 O O . MET A 1 69 ? -18.422 -15.609 -19.469 1 95.44 69 MET A O 1
ATOM 508 N N . PRO A 1 70 ? -20.25 -16.578 -18.656 1 93.19 70 PRO A N 1
ATOM 509 C CA . PRO A 1 70 ? -21.094 -15.992 -19.703 1 93.19 70 PRO A CA 1
ATOM 510 C C . PRO A 1 70 ? -21.203 -14.477 -19.578 1 93.19 70 PRO A C 1
ATOM 512 O O . PRO A 1 70 ? -21.234 -13.938 -18.469 1 93.19 70 PRO A O 1
ATOM 515 N N . GLY A 1 71 ? -21.312 -13.812 -20.797 1 93.62 71 GLY A N 1
ATOM 516 C CA . GLY A 1 71 ? -21.406 -12.367 -20.781 1 93.62 71 GLY A CA 1
ATOM 517 C C . GLY A 1 71 ? -20.062 -11.68 -20.609 1 93.62 71 GLY A C 1
ATOM 518 O O . GLY A 1 71 ? -19.125 -11.945 -21.359 1 93.62 71 GLY A O 1
ATOM 519 N N . MET A 1 72 ? -19.984 -10.938 -19.516 1 94.44 72 MET A N 1
ATOM 520 C CA . MET A 1 72 ? -18.719 -10.305 -19.141 1 94.44 72 MET A CA 1
ATOM 521 C C . MET A 1 72 ? -17.75 -11.328 -18.578 1 94.44 72 MET A C 1
ATOM 523 O O . MET A 1 72 ? -18 -11.938 -17.547 1 94.44 72 MET A O 1
ATOM 527 N N . ASP A 1 73 ? -16.656 -11.453 -19.312 1 95 73 ASP A N 1
ATOM 528 C CA . ASP A 1 73 ? -15.719 -12.469 -18.844 1 95 73 ASP A CA 1
ATOM 529 C C . ASP A 1 73 ? -14.898 -11.961 -17.656 1 95 73 ASP A C 1
ATOM 531 O O . ASP A 1 73 ? -15.031 -10.805 -17.266 1 95 73 ASP A O 1
ATOM 535 N N . GLY A 1 74 ? -14.094 -12.828 -17.125 1 97.5 74 GLY A N 1
ATOM 536 C CA . GLY A 1 74 ? -13.336 -12.5 -15.93 1 97.5 74 GLY A CA 1
ATOM 537 C C . GLY A 1 74 ? -12.375 -11.344 -16.125 1 97.5 74 GLY A C 1
ATOM 538 O O . GLY A 1 74 ? -12.148 -10.547 -15.211 1 97.5 74 GLY A O 1
ATOM 539 N N . PHE A 1 75 ? -11.758 -11.18 -17.297 1 98.19 75 PHE A N 1
ATOM 540 C CA . PHE A 1 75 ? -10.805 -10.109 -17.547 1 98.19 75 PHE A CA 1
ATOM 541 C C . PHE A 1 75 ? -11.508 -8.758 -17.578 1 98.19 75 PHE A C 1
ATOM 543 O O . PHE A 1 75 ? -11.047 -7.801 -16.953 1 98.19 75 PHE A O 1
ATOM 550 N N . ALA A 1 76 ? -12.586 -8.719 -18.234 1 97.81 76 ALA A N 1
ATOM 551 C CA . ALA A 1 76 ? -13.383 -7.496 -18.281 1 97.81 76 ALA A CA 1
ATOM 552 C C . ALA A 1 76 ? -13.922 -7.145 -16.891 1 97.81 76 ALA A C 1
ATOM 554 O O . ALA A 1 76 ? -13.93 -5.977 -16.5 1 97.81 76 ALA A O 1
ATOM 555 N N . ALA A 1 77 ? -14.359 -8.172 -16.203 1 97.81 77 ALA A N 1
ATOM 556 C CA . ALA A 1 77 ? -14.859 -7.961 -14.852 1 97.81 77 ALA A CA 1
ATOM 557 C C . ALA A 1 77 ? -13.766 -7.406 -13.945 1 97.81 77 ALA A C 1
ATOM 559 O O . ALA A 1 77 ? -14.008 -6.492 -13.148 1 97.81 77 ALA A O 1
ATOM 560 N N . CYS A 1 78 ? -12.594 -7.953 -14.047 1 98.19 78 CYS A N 1
ATOM 561 C CA . CYS A 1 78 ? -11.461 -7.504 -13.25 1 98.19 78 CYS A CA 1
ATOM 562 C C . CYS A 1 78 ? -11.172 -6.027 -13.492 1 98.19 78 CYS A C 1
ATOM 564 O O . CYS A 1 78 ? -11.039 -5.25 -12.547 1 98.19 78 CYS A O 1
ATOM 566 N N . THR A 1 79 ? -11.148 -5.672 -14.727 1 97.62 79 THR A N 1
ATOM 567 C CA . THR A 1 79 ? -10.906 -4.277 -15.094 1 97.62 79 THR A CA 1
ATOM 568 C C . THR A 1 79 ? -11.969 -3.369 -14.484 1 97.62 79 THR A C 1
ATOM 570 O O . THR A 1 79 ? -11.648 -2.334 -13.898 1 97.62 79 THR A O 1
ATOM 573 N N . ALA A 1 80 ? -13.156 -3.748 -14.57 1 96.88 80 ALA A N 1
ATOM 574 C CA . ALA A 1 80 ? -14.273 -2.953 -14.055 1 96.88 80 ALA A CA 1
ATOM 575 C C . ALA A 1 80 ? -14.211 -2.854 -12.531 1 96.88 80 ALA A C 1
ATOM 577 O O . ALA A 1 80 ? -14.484 -1.794 -11.961 1 96.88 80 ALA A O 1
ATOM 578 N N . LEU A 1 81 ? -13.914 -3.949 -11.883 1 96.62 81 LEU A N 1
ATOM 579 C CA . LEU A 1 81 ? -13.789 -3.971 -10.43 1 96.62 81 LEU A CA 1
ATOM 580 C C . LEU A 1 81 ? -12.703 -3.008 -9.961 1 96.62 81 LEU A C 1
ATOM 582 O O . LEU A 1 81 ? -12.914 -2.221 -9.039 1 96.62 81 LEU A O 1
ATOM 586 N N . LEU A 1 82 ? -11.578 -3.021 -10.648 1 94.94 82 LEU A N 1
ATOM 587 C CA . LEU A 1 82 ? -10.422 -2.24 -10.242 1 94.94 82 LEU A CA 1
ATOM 588 C C . LEU A 1 82 ? -10.594 -0.77 -10.602 1 94.94 82 LEU A C 1
ATOM 590 O O . LEU A 1 82 ? -10.016 0.107 -9.961 1 94.94 82 LEU A O 1
ATOM 594 N N . ASP A 1 83 ? -11.398 -0.504 -11.57 1 92.06 83 ASP A N 1
ATOM 595 C CA . ASP A 1 83 ? -11.766 0.875 -11.883 1 92.06 83 ASP A CA 1
ATOM 596 C C . ASP A 1 83 ? -12.531 1.513 -10.727 1 92.06 83 ASP A C 1
ATOM 598 O O . ASP A 1 83 ? -12.414 2.715 -10.484 1 92.06 83 ASP A O 1
ATOM 602 N N . ARG A 1 84 ? -13.25 0.666 -10.07 1 89.44 84 ARG A N 1
ATOM 603 C CA . ARG A 1 84 ? -14.055 1.156 -8.953 1 89.44 84 ARG A CA 1
ATOM 604 C C . ARG A 1 84 ? -13.25 1.163 -7.664 1 89.44 84 ARG A C 1
ATOM 606 O O . ARG A 1 84 ? -13.398 2.064 -6.836 1 89.44 84 ARG A O 1
ATOM 613 N N . HIS A 1 85 ? -12.453 0.131 -7.527 1 88.88 85 HIS A N 1
ATOM 614 C CA . HIS A 1 85 ? -11.609 -0.023 -6.348 1 88.88 85 HIS A CA 1
ATOM 615 C C . HIS A 1 85 ? -10.203 -0.473 -6.73 1 88.88 85 HIS A C 1
ATOM 617 O O . HIS A 1 85 ? -9.914 -1.671 -6.742 1 88.88 85 HIS A O 1
ATOM 623 N N . ALA A 1 86 ? -9.352 0.467 -6.875 1 85.5 86 ALA A N 1
ATOM 624 C CA . ALA A 1 86 ? -8.039 0.227 -7.465 1 85.5 86 ALA A CA 1
ATOM 625 C C . ALA A 1 86 ? -7.188 -0.671 -6.57 1 85.5 86 ALA A C 1
ATOM 627 O O . ALA A 1 86 ? -6.316 -1.398 -7.055 1 85.5 86 ALA A O 1
ATOM 628 N N . ASP A 1 87 ? -7.453 -0.705 -5.316 1 88.44 87 ASP A N 1
ATOM 629 C CA . ASP A 1 87 ? -6.605 -1.444 -4.387 1 88.44 87 ASP A CA 1
ATOM 630 C C . ASP A 1 87 ? -7.246 -2.779 -4.008 1 88.44 87 ASP A C 1
ATOM 632 O O . ASP A 1 87 ? -6.746 -3.482 -3.125 1 88.44 87 ASP A O 1
ATOM 636 N N . LEU A 1 88 ? -8.336 -3.102 -4.609 1 94.44 88 LEU A N 1
ATOM 637 C CA . LEU A 1 88 ? -9.016 -4.359 -4.324 1 94.44 88 LEU A CA 1
ATOM 638 C C . LEU A 1 88 ? -8.234 -5.539 -4.883 1 94.44 88 LEU A C 1
ATOM 640 O O . LEU A 1 88 ? -8.008 -5.625 -6.094 1 94.44 88 LEU A O 1
ATOM 644 N N . PRO A 1 89 ? -7.785 -6.449 -4.008 1 97.44 89 PRO A N 1
ATOM 645 C CA . PRO A 1 89 ? -7.09 -7.625 -4.535 1 97.44 89 PRO A CA 1
ATOM 646 C C . PRO A 1 89 ? -8.016 -8.57 -5.301 1 97.44 89 PRO A C 1
ATOM 648 O O . PRO A 1 89 ? -9 -9.055 -4.742 1 97.44 89 PRO A O 1
ATOM 651 N N . VAL A 1 90 ? -7.707 -8.797 -6.504 1 98.44 90 VAL A N 1
ATOM 652 C CA . VAL A 1 90 ? -8.438 -9.742 -7.348 1 98.44 90 VAL A CA 1
ATOM 653 C C . VAL A 1 90 ? -7.531 -10.922 -7.703 1 98.44 90 VAL A C 1
ATOM 655 O O . VAL A 1 90 ? -6.445 -10.727 -8.25 1 98.44 90 VAL A O 1
ATOM 658 N N . ILE A 1 91 ? -7.969 -12.086 -7.324 1 98.44 91 ILE A N 1
ATOM 659 C CA . ILE A 1 91 ? -7.27 -13.336 -7.613 1 98.44 91 ILE A CA 1
ATOM 660 C C . ILE A 1 91 ? -8.062 -14.141 -8.641 1 98.44 91 ILE A C 1
ATOM 662 O O . ILE A 1 91 ? -9.195 -14.562 -8.375 1 98.44 91 ILE A O 1
ATOM 666 N N . PHE A 1 92 ? -7.457 -14.359 -9.797 1 98.38 92 PHE A N 1
ATOM 667 C CA . PHE A 1 92 ? -8.109 -15.242 -10.758 1 98.38 92 PHE A CA 1
ATOM 668 C C . PHE A 1 92 ? -8.039 -16.688 -10.281 1 98.38 92 PHE A C 1
ATOM 670 O O . PHE A 1 92 ? -7.008 -17.141 -9.773 1 98.38 92 PHE A O 1
ATOM 677 N N . MET A 1 93 ? -9.078 -17.406 -10.375 1 96.81 93 MET A N 1
ATOM 678 C CA . MET A 1 93 ? -9.18 -18.844 -10.141 1 96.81 93 MET A CA 1
ATOM 679 C C . MET A 1 93 ? -9.961 -19.516 -11.258 1 96.81 93 MET A C 1
ATOM 681 O O . MET A 1 93 ? -11.195 -19.453 -11.281 1 96.81 93 MET A O 1
ATOM 685 N N . THR A 1 94 ? -9.266 -20.172 -12.141 1 96.06 94 THR A N 1
ATOM 686 C CA . THR A 1 94 ? -9.883 -20.609 -13.398 1 96.06 94 THR A CA 1
ATOM 687 C C . THR A 1 94 ? -9.148 -21.812 -13.961 1 96.06 94 THR A C 1
ATOM 689 O O . THR A 1 94 ? -8.039 -22.141 -13.539 1 96.06 94 THR A O 1
ATOM 692 N N . GLY A 1 95 ? -9.773 -22.5 -14.898 1 95.06 95 GLY A N 1
ATOM 693 C CA . GLY A 1 95 ? -9.172 -23.641 -15.578 1 95.06 95 GLY A CA 1
ATOM 694 C C . GLY A 1 95 ? -8.203 -23.234 -16.672 1 95.06 95 GLY A C 1
ATOM 695 O O . GLY A 1 95 ? -7.465 -24.078 -17.203 1 95.06 95 GLY A O 1
ATOM 696 N N . LEU A 1 96 ? -8.172 -22.031 -17.047 1 95.5 96 LEU A N 1
ATOM 697 C CA . LEU A 1 96 ? -7.293 -21.531 -18.094 1 95.5 96 LEU A CA 1
ATOM 698 C C . LEU A 1 96 ? -5.879 -21.312 -17.562 1 95.5 96 LEU A C 1
ATOM 700 O O . LEU A 1 96 ? -5.617 -20.312 -16.875 1 95.5 96 LEU A O 1
ATOM 704 N N . GLY A 1 97 ? -5.016 -22.172 -17.938 1 94.62 97 GLY A N 1
ATOM 705 C CA . GLY A 1 97 ? -3.695 -22.125 -17.328 1 94.62 97 GLY A CA 1
ATOM 706 C C . GLY A 1 97 ? -2.588 -21.812 -18.312 1 94.62 97 GLY A C 1
ATOM 707 O O . GLY A 1 97 ? -1.406 -21.859 -17.969 1 94.62 97 GLY A O 1
ATOM 708 N N . ASP A 1 98 ? -2.982 -21.484 -19.578 1 95.62 98 ASP A N 1
ATOM 709 C CA . ASP A 1 98 ? -1.934 -21.188 -20.547 1 95.62 98 ASP A CA 1
ATOM 710 C C . ASP A 1 98 ? -1.292 -19.828 -20.25 1 95.62 98 ASP A C 1
ATOM 712 O O . ASP A 1 98 ? -1.915 -18.953 -19.625 1 95.62 98 ASP A O 1
ATOM 716 N N . THR A 1 99 ? -0.055 -19.672 -20.688 1 96.19 99 THR A N 1
ATOM 717 C CA . THR A 1 99 ? 0.773 -18.516 -20.391 1 96.19 99 THR A CA 1
ATOM 718 C C . THR A 1 99 ? 0.069 -17.219 -20.812 1 96.19 99 THR A C 1
ATOM 720 O O . THR A 1 99 ? 0.087 -16.234 -20.094 1 96.19 99 THR A O 1
ATOM 723 N N . GLY A 1 100 ? -0.525 -17.203 -21.969 1 97.19 100 GLY A N 1
ATOM 724 C CA . GLY A 1 100 ? -1.201 -16.016 -22.453 1 97.19 100 GLY A CA 1
ATOM 725 C C . GLY A 1 100 ? -2.281 -15.508 -21.516 1 97.19 100 GLY A C 1
ATOM 726 O O . GLY A 1 100 ? -2.396 -14.305 -21.297 1 97.19 100 GLY A O 1
ATOM 727 N N . HIS A 1 101 ? -3.043 -16.438 -20.984 1 97.19 101 HIS A N 1
ATOM 728 C CA . HIS A 1 101 ? -4.109 -16.047 -20.062 1 97.19 101 HIS A CA 1
ATOM 729 C C . HIS A 1 101 ? -3.543 -15.562 -18.734 1 97.19 101 HIS A C 1
ATOM 731 O O . HIS A 1 101 ? -4.051 -14.594 -18.156 1 97.19 101 HIS A O 1
ATOM 737 N N . ILE A 1 102 ? -2.531 -16.188 -18.25 1 97.19 102 ILE A N 1
ATOM 738 C CA . ILE A 1 102 ? -1.894 -15.797 -17 1 97.19 102 ILE A CA 1
ATOM 739 C C . ILE A 1 102 ? -1.335 -14.383 -17.125 1 97.19 102 ILE A C 1
ATOM 741 O O . ILE A 1 102 ? -1.586 -13.523 -16.266 1 97.19 102 ILE A O 1
ATOM 745 N N . VAL A 1 103 ? -0.63 -14.133 -18.219 1 97.69 103 VAL A N 1
ATOM 746 C CA . VAL A 1 103 ? -0.044 -12.82 -18.469 1 97.69 103 VAL A CA 1
ATOM 747 C C . VAL A 1 103 ? -1.149 -11.766 -18.562 1 97.69 103 VAL A C 1
ATOM 749 O O . VAL A 1 103 ? -1.059 -10.703 -17.938 1 97.69 103 VAL A O 1
ATOM 752 N N . ARG A 1 104 ? -2.186 -12.086 -19.234 1 97.88 104 ARG A N 1
ATOM 753 C CA . ARG A 1 104 ? -3.309 -11.164 -19.375 1 97.88 104 ARG A CA 1
ATOM 754 C C . ARG A 1 104 ? -3.936 -10.852 -18.016 1 97.88 104 ARG A C 1
ATOM 756 O O . ARG A 1 104 ? -4.336 -9.711 -17.766 1 97.88 104 ARG A O 1
ATOM 763 N N . GLY A 1 105 ? -4.043 -11.836 -17.188 1 98.12 105 GLY A N 1
ATOM 764 C CA . GLY A 1 105 ? -4.582 -11.633 -15.844 1 98.12 105 GLY A CA 1
ATOM 765 C C . GLY A 1 105 ? -3.855 -10.555 -15.07 1 98.12 105 GLY A C 1
ATOM 766 O O . GLY A 1 105 ? -4.488 -9.672 -14.477 1 98.12 105 GLY A O 1
ATOM 767 N N . PHE A 1 106 ? -2.574 -10.57 -15.094 1 97.31 106 PHE A N 1
ATOM 768 C CA . PHE A 1 106 ? -1.783 -9.57 -14.383 1 97.31 106 PHE A CA 1
ATOM 769 C C . PHE A 1 106 ? -1.845 -8.227 -15.102 1 97.31 106 PHE A C 1
ATOM 771 O O . PHE A 1 106 ? -1.843 -7.18 -14.461 1 97.31 106 PHE A O 1
ATOM 778 N N . GLU A 1 107 ? -1.961 -8.227 -16.406 1 96.38 107 GLU A N 1
ATOM 779 C CA . GLU A 1 107 ? -2.018 -7.004 -17.188 1 96.38 107 GLU A CA 1
ATOM 780 C C . GLU A 1 107 ? -3.295 -6.219 -16.891 1 96.38 107 GLU A C 1
ATOM 782 O O . GLU A 1 107 ? -3.287 -4.984 -16.906 1 96.38 107 GLU A O 1
ATOM 787 N N . VAL A 1 108 ? -4.355 -6.953 -16.641 1 97.12 108 VAL A N 1
ATOM 788 C CA . VAL A 1 108 ? -5.613 -6.258 -16.391 1 97.12 108 VAL A CA 1
ATOM 789 C C . VAL A 1 108 ? -5.68 -5.816 -14.93 1 97.12 108 VAL A C 1
ATOM 791 O O . VAL A 1 108 ? -6.637 -5.152 -14.516 1 97.12 108 VAL A O 1
ATOM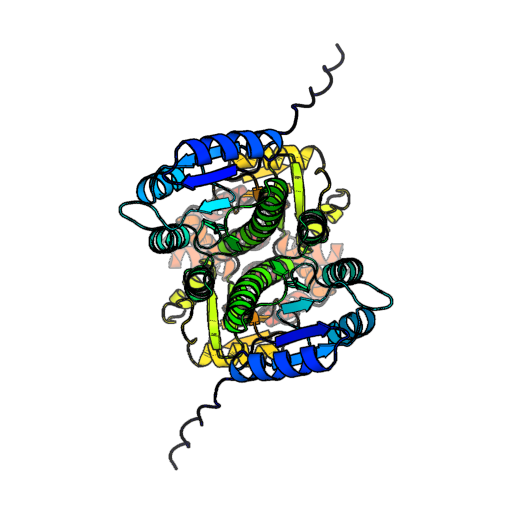 794 N N . GLY A 1 109 ? -4.684 -6.266 -14.094 1 96.56 109 GLY A N 1
ATOM 795 C CA . GLY A 1 109 ? -4.543 -5.641 -12.789 1 96.56 109 GLY A CA 1
ATOM 796 C C . GLY A 1 109 ? -4.68 -6.625 -11.641 1 96.56 109 GLY A C 1
ATOM 797 O O . GLY A 1 109 ? -4.578 -6.242 -10.469 1 96.56 109 GLY A O 1
ATOM 798 N N . ALA A 1 110 ? -4.871 -7.914 -11.891 1 97.75 110 ALA A N 1
ATOM 799 C CA . ALA A 1 110 ? -4.992 -8.898 -10.82 1 97.75 110 ALA A CA 1
ATOM 800 C C . ALA A 1 110 ? -3.693 -9.016 -10.023 1 97.75 110 ALA A C 1
ATOM 802 O O . ALA A 1 110 ? -2.609 -8.773 -10.562 1 97.75 110 ALA A O 1
ATOM 803 N N . CYS A 1 111 ? -3.854 -9.383 -8.797 1 97.06 111 CYS A N 1
ATOM 804 C CA . CYS A 1 111 ? -2.662 -9.508 -7.965 1 97.06 111 CYS A CA 1
ATOM 805 C C . CYS A 1 111 ? -2.189 -10.961 -7.914 1 97.06 111 CYS A C 1
ATOM 807 O O . CYS A 1 111 ? -1.097 -11.242 -7.422 1 97.06 111 CYS A O 1
ATOM 809 N N . ASP A 1 112 ? -3.025 -11.828 -8.391 1 98 112 ASP A N 1
ATOM 810 C CA . ASP A 1 112 ? -2.695 -13.25 -8.359 1 98 112 ASP A CA 1
ATOM 811 C C . ASP A 1 112 ? -3.486 -14.016 -9.414 1 98 112 ASP A C 1
ATOM 813 O O . ASP A 1 112 ? -4.465 -13.508 -9.961 1 98 112 ASP A O 1
ATOM 817 N N . TYR A 1 113 ? -2.982 -15.203 -9.742 1 97.62 113 TYR A N 1
ATOM 818 C CA . TYR A 1 113 ? -3.584 -16.078 -10.734 1 97.62 113 TYR A CA 1
ATOM 819 C C . TYR A 1 113 ? -3.393 -17.547 -10.359 1 97.62 113 TYR A C 1
ATOM 821 O O . TYR A 1 113 ? -2.26 -18.016 -10.234 1 97.62 113 TYR A O 1
ATOM 829 N N . VAL A 1 114 ? -4.508 -18.219 -10.258 1 95.69 114 VAL A N 1
ATOM 830 C CA . VAL A 1 114 ? -4.477 -19.625 -9.82 1 95.69 114 VAL A CA 1
ATOM 831 C C . VAL A 1 114 ? -5.215 -20.484 -10.836 1 95.69 114 VAL A C 1
ATOM 833 O O . VAL A 1 114 ? -6.359 -20.203 -11.195 1 95.69 114 VAL A O 1
ATOM 836 N N . THR A 1 115 ? -4.578 -21.578 -11.227 1 94.88 115 THR A N 1
ATOM 837 C CA . THR A 1 115 ? -5.188 -22.484 -12.188 1 94.88 115 THR A CA 1
ATOM 838 C C . THR A 1 115 ? -5.855 -23.656 -11.477 1 94.88 115 THR A C 1
ATOM 840 O O . THR A 1 115 ? -5.254 -24.297 -10.602 1 94.88 115 THR A O 1
ATOM 843 N N . LYS A 1 116 ? -7.098 -23.891 -11.828 1 93.81 116 LYS A N 1
ATOM 844 C CA . LYS A 1 116 ? -7.812 -25.062 -11.336 1 93.81 116 LYS A CA 1
ATOM 845 C C . LYS A 1 116 ? -7.277 -26.344 -11.969 1 93.81 116 LYS A C 1
ATOM 847 O O . LYS A 1 116 ? -6.832 -26.328 -13.117 1 93.81 116 LYS A O 1
ATOM 852 N N . PRO A 1 117 ? -7.32 -27.453 -11.188 1 93.25 117 PRO A N 1
ATOM 853 C CA . PRO A 1 117 ? -7.77 -27.625 -9.805 1 93.25 117 PRO A CA 1
ATOM 854 C C . PRO A 1 117 ? -6.766 -27.094 -8.789 1 93.25 117 PRO A C 1
ATOM 856 O O . PRO A 1 117 ? -5.562 -27.047 -9.062 1 93.25 117 PRO A O 1
ATOM 859 N N . VAL A 1 118 ? -7.285 -26.578 -7.719 1 90.44 118 VAL A N 1
ATOM 860 C CA . VAL A 1 118 ? -6.418 -25.984 -6.703 1 90.44 118 VAL A CA 1
ATOM 861 C C . VAL A 1 118 ? -6.848 -26.469 -5.316 1 90.44 118 VAL A C 1
ATOM 863 O O . VAL A 1 118 ? -8.047 -26.625 -5.051 1 90.44 118 VAL A O 1
ATOM 866 N N . ALA A 1 119 ? -5.801 -26.688 -4.465 1 93.38 119 ALA A N 1
ATOM 867 C CA . ALA A 1 119 ? -6.082 -27.047 -3.078 1 93.38 119 ALA A CA 1
ATOM 868 C C . ALA A 1 119 ? -6.66 -25.875 -2.312 1 93.38 119 ALA A C 1
ATOM 870 O O . ALA A 1 119 ? -6.172 -24.734 -2.439 1 93.38 119 ALA A O 1
ATOM 871 N N . ILE A 1 120 ? -7.602 -26.141 -1.504 1 93.44 120 ILE A N 1
ATOM 872 C CA . ILE A 1 120 ? -8.305 -25.109 -0.755 1 93.44 120 ILE A CA 1
ATOM 873 C C . ILE A 1 120 ? -7.32 -24.375 0.162 1 93.44 120 ILE A C 1
ATOM 875 O O . ILE A 1 120 ? -7.406 -23.156 0.327 1 93.44 120 ILE A O 1
ATOM 879 N N . ALA A 1 121 ? -6.465 -25.109 0.729 1 95.62 121 ALA A N 1
ATOM 880 C CA . ALA A 1 121 ? -5.488 -24.516 1.634 1 95.62 121 ALA A CA 1
ATOM 881 C C . ALA A 1 121 ? -4.66 -23.453 0.919 1 95.62 121 ALA A C 1
ATOM 883 O O . ALA A 1 121 ? -4.285 -22.438 1.52 1 95.62 121 ALA A O 1
ATOM 884 N N . GLU A 1 122 ? -4.383 -23.688 -0.351 1 95.94 122 GLU A N 1
ATOM 885 C CA . GLU A 1 122 ? -3.65 -22.719 -1.153 1 95.94 122 GLU A CA 1
ATOM 886 C C . GLU A 1 122 ? -4.48 -21.453 -1.384 1 95.94 122 GLU A C 1
ATOM 888 O O . GLU A 1 122 ? -3.967 -20.344 -1.283 1 95.94 122 GLU A O 1
ATOM 893 N N . VAL A 1 123 ? -5.734 -21.641 -1.648 1 96.25 123 VAL A N 1
ATOM 894 C CA . VAL A 1 123 ? -6.637 -20.516 -1.886 1 96.25 123 VAL A CA 1
ATOM 895 C C . VAL A 1 123 ? -6.73 -19.656 -0.628 1 96.25 123 VAL A C 1
ATOM 897 O O . VAL A 1 123 ? -6.617 -18.438 -0.698 1 96.25 123 VAL A O 1
ATOM 900 N N . VAL A 1 124 ? -6.855 -20.297 0.477 1 95.94 124 VAL A N 1
ATOM 901 C CA . VAL A 1 124 ? -6.98 -19.609 1.759 1 95.94 124 VAL A CA 1
ATOM 902 C C . VAL A 1 124 ? -5.719 -18.812 2.041 1 95.94 124 VAL A C 1
ATOM 904 O O . VAL A 1 124 ? -5.793 -17.641 2.418 1 95.94 124 VAL A O 1
ATOM 907 N N . ALA A 1 125 ? -4.594 -19.375 1.85 1 95.94 125 ALA A N 1
ATOM 908 C CA . ALA A 1 125 ? -3.316 -18.719 2.102 1 95.94 125 ALA A CA 1
ATOM 909 C C . ALA A 1 125 ? -3.148 -17.484 1.208 1 95.94 125 ALA A C 1
ATOM 911 O O . ALA A 1 125 ? -2.705 -16.438 1.668 1 95.94 125 ALA A O 1
ATOM 912 N N . ARG A 1 126 ? -3.51 -17.641 -0.044 1 97.25 126 ARG A N 1
ATOM 913 C CA . ARG A 1 126 ? -3.404 -16.547 -1.005 1 97.25 126 ARG A CA 1
ATOM 914 C C . ARG A 1 126 ? -4.348 -15.398 -0.641 1 97.25 126 ARG A C 1
ATOM 916 O O . ARG A 1 126 ? -3.939 -14.234 -0.616 1 97.25 126 ARG A O 1
ATOM 923 N N . VAL A 1 127 ? -5.566 -15.703 -0.299 1 96.94 127 VAL A N 1
ATOM 924 C CA . VAL A 1 127 ? -6.562 -14.695 0.052 1 96.94 127 VAL A CA 1
ATOM 925 C C . VAL A 1 127 ? -6.113 -13.938 1.3 1 96.94 127 VAL A C 1
ATOM 927 O O . VAL A 1 127 ? -6.145 -12.703 1.329 1 96.94 127 VAL A O 1
ATOM 930 N N . ARG A 1 128 ? -5.688 -14.688 2.295 1 94.38 128 ARG A N 1
ATOM 931 C CA . ARG A 1 128 ? -5.246 -14.062 3.537 1 94.38 128 ARG A CA 1
ATOM 932 C C . ARG A 1 128 ? -4.066 -13.125 3.291 1 94.38 128 ARG A C 1
ATOM 934 O O . ARG A 1 128 ? -4.043 -12 3.795 1 94.38 128 ARG A O 1
ATOM 941 N N . SER A 1 129 ? -3.146 -13.57 2.539 1 94.75 129 SER A N 1
ATOM 942 C CA . SER A 1 129 ? -1.949 -12.789 2.25 1 94.75 129 SER A CA 1
ATOM 943 C C . SER A 1 129 ? -2.295 -11.5 1.516 1 94.75 129 SER A C 1
ATOM 945 O O . SER A 1 129 ? -1.933 -10.406 1.962 1 94.75 129 SER A O 1
ATOM 947 N N . HIS A 1 130 ? -3.061 -11.617 0.44 1 96.5 130 HIS A N 1
ATOM 948 C CA . HIS A 1 130 ? -3.379 -10.461 -0.389 1 96.5 130 HIS A CA 1
ATOM 949 C C . HIS A 1 130 ? -4.309 -9.5 0.342 1 96.5 130 HIS A C 1
ATOM 951 O O . HIS A 1 130 ? -4.145 -8.281 0.251 1 96.5 130 HIS A O 1
ATOM 957 N N . ALA A 1 131 ? -5.281 -10.055 1.07 1 94.44 131 ALA A N 1
ATOM 958 C CA . ALA A 1 131 ? -6.215 -9.211 1.811 1 94.44 131 ALA A CA 1
ATOM 959 C C . ALA A 1 131 ? -5.496 -8.414 2.896 1 94.44 131 ALA A C 1
ATOM 961 O O . ALA A 1 131 ? -5.77 -7.227 3.088 1 94.44 131 ALA A O 1
ATOM 962 N N . GLY A 1 132 ? -4.605 -9.078 3.613 1 91.06 132 GLY A N 1
ATOM 963 C CA . GLY A 1 132 ? -3.842 -8.406 4.652 1 91.06 132 GLY A CA 1
ATOM 964 C C . GLY A 1 132 ? -2.979 -7.277 4.125 1 91.06 132 GLY A C 1
ATOM 965 O O . GLY A 1 132 ? -2.988 -6.172 4.668 1 91.06 132 GLY A O 1
ATOM 966 N N . LYS A 1 133 ? -2.252 -7.566 3.096 1 92.38 133 LYS A N 1
ATOM 967 C CA . LYS A 1 133 ? -1.385 -6.562 2.484 1 92.38 133 LYS A CA 1
ATOM 968 C C . LYS A 1 133 ? -2.199 -5.395 1.934 1 92.38 133 LYS A C 1
ATOM 970 O O . LYS A 1 133 ? -1.803 -4.234 2.072 1 92.38 133 LYS A O 1
ATOM 975 N N . ALA A 1 134 ? -3.326 -5.707 1.35 1 93.25 134 ALA A N 1
ATOM 976 C CA . ALA A 1 134 ? -4.195 -4.676 0.792 1 93.25 134 ALA A CA 1
ATOM 977 C C . ALA A 1 134 ? -4.77 -3.791 1.895 1 93.25 134 ALA A C 1
ATOM 979 O O . ALA A 1 134 ? -4.895 -2.576 1.725 1 93.25 134 ALA A O 1
ATOM 980 N N . ARG A 1 135 ? -5.125 -4.418 2.975 1 90.56 135 ARG A N 1
ATOM 981 C CA . ARG A 1 135 ? -5.668 -3.678 4.109 1 90.56 135 ARG A CA 1
ATOM 982 C C . ARG A 1 135 ? -4.668 -2.652 4.625 1 90.56 135 ARG A C 1
ATOM 984 O O . ARG A 1 135 ? -5.023 -1.498 4.875 1 90.56 135 ARG A O 1
ATOM 991 N N . LEU A 1 136 ? -3.477 -3.041 4.746 1 89.94 136 LEU A N 1
ATOM 992 C CA . LEU A 1 136 ? -2.416 -2.15 5.207 1 89.94 136 LEU A CA 1
ATOM 993 C C . LEU A 1 136 ? -2.188 -1.019 4.211 1 89.94 136 LEU A C 1
ATOM 995 O O . LEU A 1 136 ? -2.125 0.151 4.598 1 89.94 136 LEU A O 1
ATOM 999 N N . ALA A 1 137 ? -2.098 -1.346 2.992 1 92.06 137 ALA A N 1
ATOM 1000 C CA . ALA A 1 137 ? -1.863 -0.354 1.944 1 92.06 137 ALA A CA 1
ATOM 1001 C C . ALA A 1 137 ? -3.012 0.647 1.87 1 92.06 137 ALA A C 1
ATOM 1003 O O . ALA A 1 137 ? -2.785 1.851 1.725 1 92.06 137 ALA A O 1
ATOM 1004 N N . ARG A 1 138 ? -4.195 0.157 1.957 1 91.88 138 ARG A N 1
ATOM 1005 C CA . ARG A 1 138 ? -5.379 1.008 1.889 1 91.88 138 ARG A CA 1
ATOM 1006 C C . ARG A 1 138 ? -5.41 1.995 3.051 1 91.88 138 ARG A C 1
ATOM 1008 O O . ARG A 1 138 ? -5.773 3.16 2.873 1 91.88 138 ARG A O 1
ATOM 1015 N N . SER A 1 139 ? -5.086 1.514 4.184 1 92.56 139 SER A N 1
ATOM 1016 C CA . SER A 1 139 ? -5.102 2.381 5.355 1 92.56 139 SER A CA 1
ATOM 1017 C C . SER A 1 139 ? -4.109 3.529 5.207 1 92.56 139 SER A C 1
ATOM 1019 O O . SER A 1 139 ? -4.422 4.672 5.551 1 92.56 139 SER A O 1
ATOM 1021 N N . ALA A 1 140 ? -2.947 3.26 4.699 1 93.38 140 ALA A N 1
ATOM 1022 C CA . ALA A 1 140 ? -1.963 4.312 4.469 1 93.38 140 ALA A CA 1
ATOM 1023 C C . ALA A 1 140 ? -2.449 5.297 3.406 1 93.38 140 ALA A C 1
ATOM 1025 O O . ALA A 1 140 ? -2.291 6.508 3.555 1 93.38 140 ALA A O 1
ATOM 1026 N N . ARG A 1 141 ? -2.984 4.77 2.404 1 93.25 141 ARG A N 1
ATOM 1027 C CA . ARG A 1 141 ? -3.516 5.617 1.34 1 93.25 141 ARG A CA 1
ATOM 1028 C C . ARG A 1 141 ? -4.605 6.539 1.868 1 93.25 141 ARG A C 1
ATOM 1030 O O . ARG A 1 141 ? -4.637 7.727 1.535 1 93.25 141 ARG A O 1
ATOM 1037 N N . GLU A 1 142 ? -5.473 6 2.65 1 92.25 142 GLU A N 1
ATOM 1038 C CA . GLU A 1 142 ? -6.559 6.789 3.225 1 92.25 142 GLU A CA 1
ATOM 1039 C C . GLU A 1 142 ? -6.016 7.898 4.125 1 92.25 142 GLU A C 1
ATOM 1041 O O . GLU A 1 142 ? -6.562 9 4.16 1 92.25 142 GLU A O 1
ATOM 1046 N N . ALA A 1 143 ? -5.008 7.586 4.848 1 94 143 ALA A N 1
ATOM 1047 C CA . ALA A 1 143 ? -4.367 8.594 5.684 1 94 143 ALA A CA 1
ATOM 1048 C C . ALA A 1 143 ? -3.857 9.758 4.844 1 94 143 ALA A C 1
ATOM 1050 O O . ALA A 1 143 ? -4.098 10.922 5.176 1 94 143 ALA A O 1
ATOM 1051 N N . VAL A 1 144 ? -3.25 9.438 3.766 1 94.19 144 VAL A N 1
ATOM 1052 C CA . VAL A 1 144 ? -2.646 10.445 2.896 1 94.19 144 VAL A CA 1
ATOM 1053 C C . VAL A 1 144 ? -3.742 11.281 2.234 1 94.19 144 VAL A C 1
ATOM 1055 O O . VAL A 1 144 ? -3.676 12.508 2.232 1 94.19 144 VAL A O 1
ATOM 1058 N N . PHE A 1 145 ? -4.742 10.656 1.754 1 92 145 PHE A N 1
ATOM 1059 C CA . PHE A 1 145 ? -5.758 11.336 0.961 1 92 145 PHE A CA 1
ATOM 1060 C C . PHE A 1 145 ? -6.738 12.078 1.86 1 92 145 PHE A C 1
ATOM 1062 O O . PHE A 1 145 ? -7.398 13.023 1.424 1 92 145 PHE A O 1
ATOM 1069 N N . GLY A 1 146 ? -6.801 11.633 3.068 1 87.88 146 GLY A N 1
ATOM 1070 C CA . GLY A 1 146 ? -7.641 12.336 4.027 1 87.88 146 GLY A CA 1
ATOM 1071 C C . GLY A 1 146 ? -6.906 13.453 4.758 1 87.88 146 GLY A C 1
ATOM 1072 O O . GLY A 1 146 ? -7.523 14.242 5.477 1 87.88 146 GLY A O 1
ATOM 1073 N N . SER A 1 147 ? -5.684 13.508 4.555 1 86.88 147 SER A N 1
ATOM 1074 C CA . SER A 1 147 ? -4.867 14.484 5.266 1 86.88 147 SER A CA 1
ATOM 1075 C C . SER A 1 147 ? -5.074 15.891 4.711 1 86.88 147 SER A C 1
ATOM 1077 O O . SER A 1 147 ? -5.277 16.062 3.506 1 86.88 147 SER A O 1
ATOM 1079 N N . THR A 1 148 ? -4.941 16.875 5.566 1 80.94 148 THR A N 1
ATOM 1080 C CA . THR A 1 148 ? -5.023 18.281 5.156 1 80.94 148 THR A CA 1
ATOM 1081 C C . THR A 1 148 ? -3.652 18.812 4.746 1 80.94 148 THR A C 1
ATOM 1083 O O . THR A 1 148 ? -3.531 19.938 4.277 1 80.94 148 THR A O 1
ATOM 1086 N N . VAL A 1 149 ? -2.662 18.031 4.934 1 85.12 149 VAL A N 1
ATOM 1087 C CA . VAL A 1 149 ? -1.32 18.422 4.508 1 85.12 149 VAL A CA 1
ATOM 1088 C C . VAL A 1 149 ? -1.146 18.125 3.021 1 85.12 149 VAL A C 1
ATOM 1090 O O . VAL A 1 149 ? -1.32 16.984 2.582 1 85.12 149 VAL A O 1
ATOM 1093 N N . PRO A 1 150 ? -0.855 19.094 2.266 1 91.81 150 PRO A N 1
ATOM 1094 C CA . PRO A 1 150 ? -0.663 18.859 0.833 1 91.81 150 PRO A CA 1
ATOM 1095 C C . PRO A 1 150 ? 0.533 17.953 0.536 1 91.81 150 PRO A C 1
ATOM 1097 O O . PRO A 1 150 ? 1.657 18.266 0.942 1 91.81 150 PRO A O 1
ATOM 1100 N N . MET A 1 151 ? 0.259 16.875 -0.171 1 95.06 151 MET A N 1
ATOM 1101 C CA . MET A 1 151 ? 1.308 15.914 -0.482 1 95.06 151 MET A CA 1
ATOM 1102 C C . MET A 1 151 ? 1.16 15.391 -1.907 1 95.06 151 MET A C 1
ATOM 1104 O O . MET A 1 151 ? 0.047 15.305 -2.43 1 95.06 151 MET A O 1
ATOM 1108 N N . LEU A 1 152 ? 2.24 15.031 -2.471 1 96.06 152 LEU A N 1
ATOM 1109 C CA . LEU A 1 152 ? 2.238 14.289 -3.725 1 96.06 152 LEU A CA 1
ATOM 1110 C C . LEU A 1 152 ? 3.453 13.375 -3.814 1 96.06 152 LEU A C 1
ATOM 1112 O O . LEU A 1 152 ? 4.41 13.523 -3.053 1 96.06 152 LEU A O 1
ATOM 1116 N N . ALA A 1 153 ? 3.35 12.391 -4.652 1 95.75 153 ALA A N 1
ATOM 1117 C CA . ALA A 1 153 ? 4.461 11.492 -4.961 1 95.75 153 ALA A CA 1
ATOM 1118 C C . ALA A 1 153 ? 4.75 11.477 -6.457 1 95.75 153 ALA A C 1
ATOM 1120 O O . ALA A 1 153 ? 3.826 11.461 -7.273 1 95.75 153 ALA A O 1
ATOM 1121 N N . ALA A 1 154 ? 6.004 11.523 -6.73 1 93.81 154 ALA A N 1
ATOM 1122 C CA . ALA A 1 154 ? 6.43 11.492 -8.133 1 93.81 154 ALA A CA 1
ATOM 1123 C C . ALA A 1 154 ? 7.703 10.672 -8.297 1 93.81 154 ALA A C 1
ATOM 1125 O O . ALA A 1 154 ? 8.516 10.578 -7.375 1 93.81 154 ALA A O 1
ATOM 1126 N N . GLY A 1 155 ? 7.754 10.07 -9.453 1 90.69 155 GLY A N 1
ATOM 1127 C CA . GLY A 1 155 ? 8.992 9.391 -9.789 1 90.69 155 GLY A CA 1
ATOM 1128 C C . GLY A 1 155 ? 10.109 10.336 -10.172 1 90.69 155 GLY A C 1
ATOM 1129 O O . GLY A 1 155 ? 9.867 11.492 -10.508 1 90.69 155 GLY A O 1
ATOM 1130 N N . ILE A 1 156 ? 11.344 9.805 -10.125 1 85.56 156 ILE A N 1
ATOM 1131 C CA . ILE A 1 156 ? 12.508 10.594 -10.508 1 85.56 156 ILE A CA 1
ATOM 1132 C C . ILE A 1 156 ? 12.445 10.906 -12.008 1 85.56 156 ILE A C 1
ATOM 1134 O O . ILE A 1 156 ? 13.172 11.773 -12.492 1 85.56 156 ILE A O 1
ATOM 1138 N N . ASP A 1 157 ? 11.586 10.188 -12.688 1 86 157 ASP A N 1
ATOM 1139 C CA . ASP A 1 157 ? 11.367 10.453 -14.109 1 86 157 ASP A CA 1
ATOM 1140 C C . ASP A 1 157 ? 10.422 11.641 -14.305 1 86 157 ASP A C 1
ATOM 1142 O O . ASP A 1 157 ? 10.125 12.023 -15.438 1 86 157 ASP A O 1
ATOM 1146 N N . GLY A 1 158 ? 9.914 12.148 -13.234 1 88.69 158 GLY A N 1
ATOM 1147 C CA . GLY A 1 158 ? 9.078 13.336 -13.281 1 88.69 158 GLY A CA 1
ATOM 1148 C C . GLY A 1 158 ? 7.605 13.023 -13.445 1 88.69 158 GLY A C 1
ATOM 1149 O O . GLY A 1 158 ? 6.789 13.938 -13.625 1 88.69 158 GLY A O 1
ATOM 1150 N N . ARG A 1 159 ? 7.238 11.828 -13.375 1 92 159 ARG A N 1
ATOM 1151 C CA . ARG A 1 159 ? 5.84 11.445 -13.531 1 92 159 ARG A CA 1
ATOM 1152 C C . ARG A 1 159 ? 5.137 11.383 -12.18 1 92 159 ARG A C 1
ATOM 1154 O O . ARG A 1 159 ? 5.707 10.898 -11.203 1 92 159 ARG A O 1
ATOM 1161 N N . LEU A 1 160 ? 3.914 11.883 -12.188 1 94.31 160 LEU A N 1
ATOM 1162 C CA . LEU A 1 160 ? 3.119 11.922 -10.961 1 94.31 160 LEU A CA 1
ATOM 1163 C C . LEU A 1 160 ? 2.545 10.547 -10.641 1 94.31 160 LEU A C 1
ATOM 1165 O O . LEU A 1 160 ? 1.941 9.906 -11.508 1 94.31 160 LEU A O 1
ATOM 1169 N N . LEU A 1 161 ? 2.803 10.102 -9.477 1 93.62 161 LEU A N 1
ATOM 1170 C CA . LEU A 1 161 ? 2.199 8.852 -9.031 1 93.62 161 LEU A CA 1
ATOM 1171 C C . LEU A 1 161 ? 0.844 9.109 -8.375 1 93.62 161 LEU A C 1
ATOM 1173 O O . LEU A 1 161 ? -0.148 8.461 -8.727 1 93.62 161 LEU A O 1
ATOM 1177 N N . TRP A 1 162 ? 0.824 9.984 -7.457 1 94.25 162 TRP A N 1
ATOM 1178 C CA . TRP A 1 162 ? -0.424 10.391 -6.816 1 94.25 162 TRP A CA 1
ATOM 1179 C C . TRP A 1 162 ? -0.309 11.789 -6.234 1 94.25 162 TRP A C 1
AT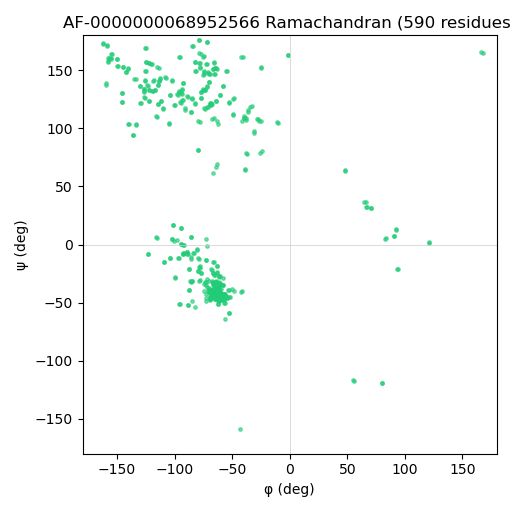OM 1181 O O . TRP A 1 162 ? 0.796 12.312 -6.074 1 94.25 162 TRP A O 1
ATOM 1191 N N . ILE A 1 163 ? -1.398 12.438 -5.996 1 95.56 163 ILE A N 1
ATOM 1192 C CA . ILE A 1 163 ? -1.54 13.742 -5.355 1 95.56 163 ILE A CA 1
ATOM 1193 C C . ILE A 1 163 ? -2.82 13.773 -4.527 1 95.56 163 ILE A C 1
ATOM 1195 O O . ILE A 1 163 ? -3.863 13.273 -4.961 1 95.56 163 ILE A O 1
ATOM 1199 N N . ASN A 1 164 ? -2.666 14.203 -3.314 1 92.38 164 ASN A N 1
ATOM 1200 C CA . ASN A 1 164 ? -3.893 14.242 -2.523 1 92.38 164 ASN A CA 1
ATOM 1201 C C . ASN A 1 164 ? -4.676 15.523 -2.768 1 92.38 164 ASN A C 1
ATOM 1203 O O . ASN A 1 164 ? -4.215 16.406 -3.49 1 92.38 164 ASN A O 1
ATOM 1207 N N . GLY A 1 165 ? -5.902 15.547 -2.23 1 90.94 165 GLY A N 1
ATOM 1208 C CA . GLY A 1 165 ? -6.816 16.641 -2.494 1 90.94 165 GLY A CA 1
ATOM 1209 C C . GLY A 1 165 ? -6.262 18 -2.088 1 90.94 165 GLY A C 1
ATOM 1210 O O . GLY A 1 165 ? -6.391 18.969 -2.828 1 90.94 165 GLY A O 1
ATOM 1211 N N . SER A 1 166 ? -5.652 18.062 -0.914 1 86.75 166 SER A N 1
ATOM 1212 C CA . SER A 1 166 ? -5.105 19.328 -0.413 1 86.75 166 SER A CA 1
ATOM 1213 C C . SER A 1 166 ? -4 19.844 -1.322 1 86.75 166 SER A C 1
ATOM 1215 O O . SER A 1 166 ? -3.904 21.062 -1.562 1 86.75 166 SER A O 1
ATOM 1217 N N . ALA A 1 167 ? -3.178 18.969 -1.819 1 92.94 167 ALA A N 1
ATOM 1218 C CA . ALA A 1 167 ? -2.117 19.375 -2.736 1 92.94 167 ALA A CA 1
ATOM 1219 C C . ALA A 1 167 ? -2.695 19.859 -4.066 1 92.94 167 ALA A C 1
ATOM 1221 O O . ALA A 1 167 ? -2.23 20.859 -4.629 1 92.94 167 ALA A O 1
ATOM 1222 N N . SER A 1 168 ? -3.656 19.141 -4.527 1 92.5 168 SER A N 1
ATOM 1223 C CA . SER A 1 168 ? -4.332 19.547 -5.754 1 92.5 168 SER A CA 1
ATOM 1224 C C . SER A 1 168 ? -4.922 20.938 -5.621 1 92.5 168 SER A C 1
ATOM 1226 O O . SER A 1 168 ? -4.766 21.781 -6.512 1 92.5 168 SER A O 1
ATOM 1228 N N . ALA A 1 169 ? -5.535 21.172 -4.5 1 87.81 169 ALA A N 1
ATOM 1229 C CA . ALA A 1 169 ? -6.141 22.484 -4.242 1 87.81 169 ALA A CA 1
ATOM 1230 C C . ALA A 1 169 ? -5.074 23.562 -4.156 1 87.81 169 ALA A C 1
ATOM 1232 O O . ALA A 1 169 ? -5.25 24.656 -4.699 1 87.81 169 ALA A O 1
ATOM 1233 N N . LEU A 1 170 ? -4.047 23.234 -3.488 1 86.81 170 LEU A N 1
ATOM 1234 C CA . LEU A 1 170 ? -2.957 24.188 -3.332 1 86.81 170 LEU A CA 1
ATOM 1235 C C . LEU A 1 170 ? -2.35 24.547 -4.684 1 86.81 170 LEU A C 1
ATOM 1237 O O . LEU A 1 170 ? -2.146 25.734 -4.984 1 86.81 170 LEU A O 1
ATOM 1241 N N . LEU A 1 171 ? -2.092 23.562 -5.477 1 89.81 171 LEU A N 1
ATOM 1242 C CA . LEU A 1 171 ? -1.503 23.797 -6.789 1 89.81 171 LEU A CA 1
ATOM 1243 C C . LEU A 1 171 ? -2.443 24.609 -7.668 1 89.81 171 LEU A C 1
ATOM 1245 O O . LEU A 1 171 ? -2.006 25.531 -8.367 1 89.81 171 LEU A O 1
ATOM 1249 N N . GLN A 1 172 ? -3.682 24.266 -7.605 1 85.81 172 GLN A N 1
ATOM 1250 C CA . GLN A 1 172 ? -4.668 25 -8.375 1 85.81 172 GLN A CA 1
ATOM 1251 C C . GLN A 1 172 ? -4.707 26.469 -7.945 1 85.81 172 GLN A C 1
ATOM 1253 O O . GLN A 1 172 ? -4.789 27.375 -8.789 1 85.81 172 GLN A O 1
ATOM 1258 N N . ALA A 1 173 ? -4.66 26.688 -6.688 1 83.25 173 ALA A N 1
ATOM 1259 C CA . ALA A 1 173 ? -4.672 28.031 -6.137 1 83.25 173 ALA A CA 1
ATOM 1260 C C . ALA A 1 173 ? -3.457 28.828 -6.609 1 83.25 173 ALA A C 1
ATOM 1262 O O . ALA A 1 173 ? -3.521 30.047 -6.75 1 83.25 173 ALA A O 1
ATOM 1263 N N . GLN A 1 174 ? -2.412 28.156 -6.898 1 82.69 174 GLN A N 1
ATOM 1264 C CA . GLN A 1 174 ? -1.176 28.812 -7.324 1 82.69 174 GLN A CA 1
ATOM 1265 C C . GLN A 1 174 ? -1.09 28.891 -8.844 1 82.69 174 GLN A C 1
ATOM 1267 O O . GLN A 1 174 ? -0.055 29.266 -9.398 1 82.69 174 GLN A O 1
ATOM 1272 N N . GLY A 1 175 ? -2.135 28.375 -9.531 1 85.06 175 GLY A N 1
ATOM 1273 C CA . GLY A 1 175 ? -2.213 28.547 -10.977 1 85.06 175 GLY A CA 1
ATOM 1274 C C . GLY A 1 175 ? -1.589 27.391 -11.742 1 85.06 175 GLY A C 1
ATOM 1275 O O . GLY A 1 175 ? -1.327 27.5 -12.938 1 85.06 175 GLY A O 1
ATOM 1276 N N . TRP A 1 176 ? -1.349 26.375 -11.023 1 84.88 176 TRP A N 1
ATOM 1277 C CA . TRP A 1 176 ? -0.786 25.219 -11.695 1 84.88 176 TRP A CA 1
ATOM 1278 C C . TRP A 1 176 ? -1.882 24.391 -12.359 1 84.88 176 TRP A C 1
ATOM 1280 O O . TRP A 1 176 ? -3.027 24.391 -11.898 1 84.88 176 TRP A O 1
ATOM 1290 N N . PRO A 1 177 ? -1.479 23.766 -13.445 1 83.5 177 PRO A N 1
ATOM 1291 C CA . PRO A 1 177 ? -2.469 22.891 -14.07 1 83.5 177 PRO A CA 1
ATOM 1292 C C . PRO A 1 177 ? -2.84 21.703 -13.195 1 83.5 177 PRO A C 1
ATOM 1294 O O . PRO A 1 177 ? -2.082 21.328 -12.289 1 83.5 177 PRO A O 1
ATOM 1297 N N . VAL A 1 178 ? -3.988 21.219 -13.477 1 77.19 178 VAL A N 1
ATOM 1298 C CA . VAL A 1 178 ? -4.461 20.047 -12.75 1 77.19 178 VAL A CA 1
ATOM 1299 C C . VAL A 1 178 ? -3.504 18.875 -12.977 1 77.19 178 VAL A C 1
ATOM 1301 O O . VAL A 1 178 ? -3.154 18.562 -14.117 1 77.19 178 VAL A O 1
ATOM 1304 N N . ALA A 1 179 ? -3.094 18.281 -11.836 1 78.5 179 ALA A N 1
ATOM 1305 C CA . ALA A 1 179 ? -2.18 17.141 -11.883 1 78.5 179 ALA A CA 1
ATOM 1306 C C . ALA A 1 179 ? -2.945 15.828 -11.992 1 78.5 179 ALA A C 1
ATOM 1308 O O . ALA A 1 179 ? -3.918 15.602 -11.273 1 78.5 179 ALA A O 1
ATOM 1309 N N . ILE A 1 180 ? -2.586 15.023 -12.977 1 83.69 180 ILE A N 1
ATOM 1310 C CA . ILE A 1 180 ? -3.188 13.711 -13.195 1 83.69 180 ILE A CA 1
ATOM 1311 C C . ILE A 1 180 ? -2.143 12.625 -12.977 1 83.69 180 ILE A C 1
ATOM 1313 O O . ILE A 1 180 ? -1.009 12.734 -13.453 1 83.69 180 ILE A O 1
ATOM 1317 N N . ALA A 1 181 ? -2.605 11.578 -12.289 1 86.62 181 ALA A N 1
ATOM 1318 C CA . ALA A 1 181 ? -1.688 10.469 -12.062 1 86.62 181 ALA A CA 1
ATOM 1319 C C . ALA A 1 181 ? -1.169 9.906 -13.383 1 86.62 181 ALA A C 1
ATOM 1321 O O . ALA A 1 181 ? -1.934 9.742 -14.336 1 86.62 181 ALA A O 1
ATOM 1322 N N . GLY A 1 182 ? 0.126 9.648 -13.422 1 87.69 182 GLY A N 1
ATOM 1323 C CA . GLY A 1 182 ? 0.739 9.109 -14.625 1 87.69 182 GLY A CA 1
ATOM 1324 C C . GLY A 1 182 ? 1.313 10.18 -15.531 1 87.69 182 GLY A C 1
ATOM 1325 O O . GLY A 1 182 ? 2.174 9.891 -16.375 1 87.69 182 GLY A O 1
ATOM 1326 N N . ALA A 1 183 ? 0.885 11.375 -15.414 1 90.62 183 ALA A N 1
ATOM 1327 C CA . ALA A 1 183 ? 1.342 12.461 -16.266 1 90.62 183 ALA A CA 1
ATOM 1328 C C . ALA A 1 183 ? 2.664 13.039 -15.766 1 90.62 183 ALA A C 1
ATOM 1330 O O . ALA A 1 183 ? 2.996 12.906 -14.586 1 90.62 183 ALA A O 1
ATOM 1331 N N . VAL A 1 184 ? 3.352 13.656 -16.703 1 91.25 184 VAL A N 1
ATOM 1332 C CA . VAL A 1 184 ? 4.59 14.336 -16.359 1 91.25 184 VAL A CA 1
ATOM 1333 C C . VAL A 1 184 ? 4.27 15.648 -15.633 1 91.25 184 VAL A C 1
ATOM 1335 O O . VAL A 1 184 ? 3.375 16.391 -16.047 1 91.25 184 VAL A O 1
ATOM 1338 N N . LEU A 1 185 ? 4.93 15.852 -14.602 1 92.38 185 LEU A N 1
ATOM 1339 C CA . LEU A 1 185 ? 4.762 17.078 -13.828 1 92.38 185 LEU A CA 1
ATOM 1340 C C . LEU A 1 185 ? 5.172 18.297 -14.648 1 92.38 185 LEU A C 1
ATOM 1342 O O . LEU A 1 185 ? 6.02 18.188 -15.539 1 92.38 185 LEU A O 1
ATOM 1346 N N . PRO A 1 186 ? 4.531 19.438 -14.32 1 90.38 186 PRO A N 1
ATOM 1347 C CA . PRO A 1 186 ? 5.051 20.672 -14.93 1 90.38 186 PRO A CA 1
ATOM 1348 C C . PRO A 1 186 ? 6.543 20.875 -14.672 1 90.38 186 PRO A C 1
ATOM 1350 O O . PRO A 1 186 ? 7.051 20.453 -13.625 1 90.38 186 PRO A O 1
ATOM 1353 N N . PRO A 1 187 ? 7.246 21.5 -15.547 1 89.56 187 PRO A N 1
ATOM 1354 C CA . PRO A 1 187 ? 8.711 21.578 -15.5 1 89.56 187 PRO A CA 1
ATOM 1355 C C . PRO A 1 187 ? 9.227 22.078 -14.156 1 89.56 187 PRO A C 1
ATOM 1357 O O . PRO A 1 187 ? 10.172 21.516 -13.609 1 89.56 187 PRO A O 1
ATOM 1360 N N . ALA A 1 188 ? 8.672 23.109 -13.578 1 89.81 188 ALA A N 1
ATOM 1361 C CA . ALA A 1 188 ? 9.148 23.672 -12.312 1 89.81 188 ALA A CA 1
ATOM 1362 C C . ALA A 1 188 ? 9.047 22.641 -11.188 1 89.81 188 ALA A C 1
ATOM 1364 O O . ALA A 1 188 ? 9.961 22.531 -10.367 1 89.81 188 ALA A O 1
ATOM 1365 N N . LEU A 1 189 ? 7.949 21.969 -11.164 1 91.19 189 LEU A N 1
ATOM 1366 C CA . LEU A 1 189 ? 7.754 20.953 -10.141 1 91.19 189 LEU A CA 1
ATOM 1367 C C . LEU A 1 189 ? 8.656 19.75 -10.383 1 91.19 189 LEU A C 1
ATOM 1369 O O . LEU A 1 189 ? 9.195 19.172 -9.438 1 91.19 189 LEU A O 1
ATOM 1373 N N . ARG A 1 190 ? 8.742 19.422 -11.609 1 92 190 ARG A N 1
ATOM 1374 C CA . ARG A 1 190 ? 9.625 18.328 -11.984 1 92 190 ARG A CA 1
ATOM 1375 C C . ARG A 1 190 ? 11.055 18.609 -11.531 1 92 190 ARG A C 1
ATOM 1377 O O . ARG A 1 190 ? 11.703 17.734 -10.938 1 92 190 ARG A O 1
ATOM 1384 N N . ASP A 1 191 ? 11.508 19.75 -11.805 1 91.75 191 ASP A N 1
ATOM 1385 C CA . ASP A 1 191 ? 12.852 20.156 -11.414 1 91.75 191 ASP A CA 1
ATOM 1386 C C . ASP A 1 191 ? 13.016 20.125 -9.891 1 91.75 191 ASP A C 1
ATOM 1388 O O . ASP A 1 191 ? 14.055 19.688 -9.383 1 91.75 191 ASP A O 1
ATOM 1392 N N . ALA A 1 192 ? 12.055 20.594 -9.234 1 92.12 192 ALA A N 1
ATOM 1393 C CA . ALA A 1 192 ? 12.086 20.594 -7.777 1 92.12 192 ALA A CA 1
ATOM 1394 C C . ALA A 1 192 ? 12.164 19.188 -7.219 1 92.12 192 ALA A C 1
ATOM 1396 O O . ALA A 1 192 ? 12.945 18.906 -6.305 1 92.12 192 ALA A O 1
ATOM 1397 N N . VAL A 1 193 ? 11.383 18.328 -7.77 1 90.69 193 VAL A N 1
ATOM 1398 C CA . VAL A 1 193 ? 11.375 16.922 -7.336 1 90.69 193 VAL A CA 1
ATOM 1399 C C . VAL A 1 193 ? 12.75 16.312 -7.566 1 90.69 193 VAL A C 1
ATOM 1401 O O . VAL A 1 193 ? 13.25 15.57 -6.715 1 90.69 193 VAL A O 1
ATOM 1404 N N . PHE A 1 194 ? 13.32 16.672 -8.656 1 89.75 194 PHE A N 1
ATOM 1405 C CA . PHE A 1 194 ? 14.648 16.156 -8.953 1 89.75 194 PHE A CA 1
ATOM 1406 C C . PHE A 1 194 ? 15.664 16.625 -7.922 1 89.75 194 PHE A C 1
ATOM 1408 O O . PHE A 1 194 ? 16.5 15.859 -7.465 1 89.75 194 PHE A O 1
ATOM 1415 N N . ARG A 1 195 ? 15.578 17.828 -7.551 1 91 195 ARG A N 1
ATOM 1416 C CA . ARG A 1 195 ? 16.484 18.391 -6.551 1 91 195 ARG A CA 1
ATOM 1417 C C . ARG A 1 195 ? 16.297 17.719 -5.199 1 91 195 ARG A C 1
ATOM 1419 O O . ARG A 1 195 ? 17.25 17.547 -4.445 1 91 195 ARG A O 1
ATOM 1426 N N . LEU A 1 196 ? 15.117 17.328 -4.961 1 90.62 196 LEU A N 1
ATOM 1427 C CA . LEU A 1 196 ? 14.789 16.734 -3.67 1 90.62 196 LEU A CA 1
ATOM 1428 C C . LEU A 1 196 ? 15.375 15.328 -3.553 1 90.62 196 LEU A C 1
ATOM 1430 O O . LEU A 1 196 ? 15.445 14.773 -2.457 1 90.62 196 LEU A O 1
ATOM 1434 N N . CYS A 1 197 ? 15.828 14.758 -4.629 1 86.44 197 CYS A N 1
ATOM 1435 C CA . CYS A 1 197 ? 16.5 13.469 -4.57 1 86.44 197 CYS A CA 1
ATOM 1436 C C . CYS A 1 197 ? 17.781 13.562 -3.756 1 86.44 197 CYS A C 1
ATOM 1438 O O . CYS A 1 197 ? 18.234 12.57 -3.178 1 86.44 197 CYS A O 1
ATOM 1440 N N . SER A 1 198 ? 18.281 14.781 -3.715 1 86.38 198 SER A N 1
ATOM 1441 C CA . SER A 1 198 ? 19.547 14.961 -3 1 86.38 198 SER A CA 1
ATOM 1442 C C . SER A 1 198 ? 19.406 15.992 -1.887 1 86.38 198 SER A C 1
ATOM 1444 O O . SER A 1 198 ? 20.344 16.219 -1.117 1 86.38 198 SER A O 1
ATOM 1446 N N . GLU A 1 199 ? 18.297 16.641 -1.843 1 88.94 199 GLU A N 1
ATOM 1447 C CA . GLU A 1 199 ? 18.031 17.672 -0.833 1 88.94 199 GLU A CA 1
ATOM 1448 C C . GLU A 1 199 ? 16.781 17.328 -0.03 1 88.94 199 GLU A C 1
ATOM 1450 O O . GLU A 1 199 ? 15.891 16.625 -0.518 1 88.94 199 GLU A O 1
ATOM 1455 N N . ALA A 1 200 ? 16.75 17.859 1.1 1 89.31 200 ALA A N 1
ATOM 1456 C CA . ALA A 1 200 ? 15.602 17.594 1.957 1 89.31 200 ALA A CA 1
ATOM 1457 C C . ALA A 1 200 ? 14.453 18.547 1.638 1 89.31 200 ALA A C 1
ATOM 1459 O O . ALA A 1 200 ? 13.281 18.203 1.816 1 89.31 200 ALA A O 1
ATOM 1460 N N . GLU A 1 201 ? 14.828 19.766 1.206 1 90.06 201 GLU A N 1
ATOM 1461 C CA . GLU A 1 201 ? 13.828 20.781 0.888 1 90.06 201 GLU A CA 1
ATOM 1462 C C . GLU A 1 201 ? 14.266 21.641 -0.291 1 90.06 201 GLU A C 1
ATOM 1464 O O . GLU A 1 201 ? 15.461 21.734 -0.584 1 90.06 201 GLU A O 1
ATOM 1469 N N . THR A 1 202 ? 13.336 22.141 -0.964 1 92.38 202 THR A N 1
ATOM 1470 C CA . THR A 1 202 ? 13.617 23.047 -2.068 1 92.38 202 THR A CA 1
ATOM 1471 C C . THR A 1 202 ? 12.391 23.906 -2.383 1 92.38 202 THR A C 1
ATOM 1473 O O . THR A 1 202 ? 11.32 23.703 -1.803 1 92.38 202 THR A O 1
ATOM 1476 N N . GLY A 1 203 ? 12.594 24.859 -3.205 1 89.81 203 GLY A N 1
ATOM 1477 C CA . GLY A 1 203 ? 11.5 25.719 -3.637 1 89.81 203 GLY A CA 1
ATOM 1478 C C . GLY A 1 203 ? 11.172 25.578 -5.113 1 89.81 203 GLY A C 1
ATOM 1479 O O . GLY A 1 203 ? 12.008 25.125 -5.895 1 89.81 203 GLY A O 1
ATOM 1480 N N . ALA A 1 204 ? 9.945 25.828 -5.5 1 88.81 204 ALA A N 1
ATOM 1481 C CA . ALA A 1 204 ? 9.469 25.969 -6.871 1 88.81 204 ALA A CA 1
ATOM 1482 C C . ALA A 1 204 ? 8.453 27.109 -6.984 1 88.81 204 ALA A C 1
ATOM 1484 O O . ALA A 1 204 ? 7.289 26.953 -6.617 1 88.81 204 ALA A O 1
ATOM 1485 N N . ASP A 1 205 ? 8.977 28.219 -7.547 1 83 205 ASP A N 1
ATOM 1486 C CA . ASP A 1 205 ? 8.133 29.406 -7.617 1 83 205 ASP A CA 1
ATOM 1487 C C . ASP A 1 205 ? 7.613 29.781 -6.234 1 83 205 ASP A C 1
ATOM 1489 O O . ASP A 1 205 ? 8.398 29.969 -5.301 1 83 205 ASP A O 1
ATOM 1493 N N . SER A 1 206 ? 6.301 29.75 -6.004 1 83.5 206 SER A N 1
ATOM 1494 C CA . SER A 1 206 ? 5.699 30.172 -4.746 1 83.5 206 SER A CA 1
ATOM 1495 C C . SER A 1 206 ? 5.48 28.984 -3.811 1 83.5 206 SER A C 1
ATOM 1497 O O . SER A 1 206 ? 4.844 29.125 -2.764 1 83.5 206 SER A O 1
ATOM 1499 N N . LEU A 1 207 ? 6.105 27.906 -4.156 1 89.19 207 LEU A N 1
ATOM 1500 C CA . LEU A 1 207 ? 5.895 26.703 -3.361 1 89.19 207 LEU A CA 1
ATOM 1501 C C . LEU A 1 207 ? 7.172 26.297 -2.625 1 89.19 207 LEU A C 1
ATOM 1503 O O . LEU A 1 207 ? 8.273 26.547 -3.119 1 89.19 207 LEU A O 1
ATOM 1507 N N . HIS A 1 208 ? 6.973 25.859 -1.436 1 89.88 208 HIS A N 1
ATOM 1508 C CA . HIS A 1 208 ? 8.008 25.172 -0.67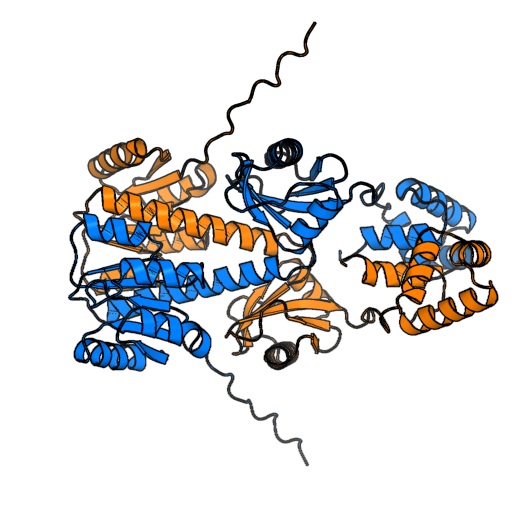9 1 89.88 208 HIS A CA 1
ATOM 1509 C C . HIS A 1 208 ? 7.754 23.656 -0.651 1 89.88 208 HIS A C 1
ATOM 1511 O O . HIS A 1 208 ? 6.633 23.219 -0.396 1 89.88 208 HIS A O 1
ATOM 1517 N N . LEU A 1 209 ? 8.75 22.875 -0.991 1 92.69 209 LEU A N 1
ATOM 1518 C CA . LEU A 1 209 ? 8.641 21.422 -1.04 1 92.69 209 LEU A CA 1
ATOM 1519 C C . LEU A 1 209 ? 9.586 20.781 -0.034 1 92.69 209 LEU A C 1
ATOM 1521 O O . LEU A 1 209 ? 10.758 21.156 0.061 1 92.69 209 LEU A O 1
ATOM 1525 N N . ARG A 1 210 ? 9.086 19.859 0.71 1 92.12 210 ARG A N 1
ATOM 1526 C CA . ARG A 1 210 ? 9.883 19.078 1.654 1 92.12 210 ARG A CA 1
ATOM 1527 C C . ARG A 1 210 ? 9.773 17.578 1.356 1 92.12 210 ARG A C 1
ATOM 1529 O O . ARG A 1 210 ? 8.672 17.047 1.2 1 92.12 210 ARG A O 1
ATOM 1536 N N . ARG A 1 211 ? 10.844 16.922 1.332 1 93.69 211 ARG A N 1
ATOM 1537 C CA . ARG A 1 211 ? 10.891 15.492 1.063 1 93.69 211 ARG A CA 1
ATOM 1538 C C . ARG A 1 211 ? 10.461 14.688 2.293 1 93.69 211 ARG A C 1
ATOM 1540 O O . ARG A 1 211 ? 10.938 14.945 3.4 1 93.69 211 ARG A O 1
ATOM 1547 N N . LEU A 1 212 ? 9.586 13.773 2.088 1 89.81 212 LEU A N 1
ATOM 1548 C CA . LEU A 1 212 ? 9.117 12.93 3.182 1 89.81 212 LEU A CA 1
ATOM 1549 C C . LEU A 1 212 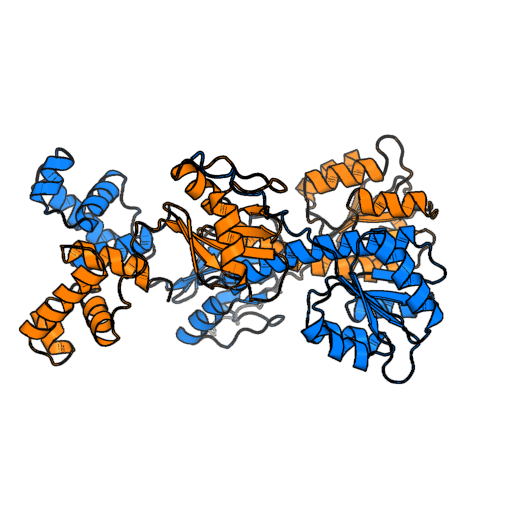? 9.742 11.539 3.1 1 89.81 212 LEU A C 1
ATOM 1551 O O . LEU A 1 212 ? 9.555 10.719 4 1 89.81 212 LEU A O 1
ATOM 1555 N N . THR A 1 213 ? 10.375 11.172 2.055 1 83 213 THR A N 1
ATOM 1556 C CA . THR A 1 213 ? 11.023 9.883 1.843 1 83 213 THR A CA 1
ATOM 1557 C C . THR A 1 213 ? 12.508 9.961 2.186 1 83 213 THR A C 1
ATOM 1559 O O . THR A 1 213 ? 13.062 11.047 2.326 1 83 213 THR A O 1
ATOM 1562 N N . GLY A 1 214 ? 13.023 8.75 2.391 1 74.75 214 GLY A N 1
ATOM 1563 C CA . GLY A 1 214 ? 14.469 8.703 2.52 1 74.75 214 GLY A CA 1
ATOM 1564 C C . GLY A 1 214 ? 15.195 8.938 1.209 1 74.75 214 GLY A C 1
ATOM 1565 O O . GLY A 1 214 ? 14.562 9.219 0.188 1 74.75 214 GLY A O 1
ATOM 1566 N N . GLU A 1 215 ? 16.469 9.031 1.158 1 63.31 215 GLU A N 1
ATOM 1567 C CA . GLU A 1 215 ? 17.312 9.375 0.016 1 63.31 215 GLU A CA 1
ATOM 1568 C C . GLU A 1 215 ? 17.266 8.289 -1.051 1 63.31 215 GLU A C 1
ATOM 1570 O O . GLU A 1 215 ? 17.438 8.57 -2.238 1 63.31 215 GLU A O 1
ATOM 1575 N N . ALA A 1 216 ? 16.906 7.145 -0.592 1 60.84 216 ALA A N 1
ATOM 1576 C CA . ALA A 1 216 ? 17.109 6.023 -1.508 1 60.84 216 ALA A CA 1
ATOM 1577 C C . ALA A 1 216 ? 15.781 5.578 -2.115 1 60.84 216 ALA A C 1
ATOM 1579 O O . ALA A 1 216 ? 14.742 5.602 -1.446 1 60.84 216 ALA A O 1
ATOM 1580 N N . GLY A 1 217 ? 15.547 6.043 -3.598 1 71.25 217 GLY A N 1
ATOM 1581 C CA . GLY A 1 217 ? 14.375 5.473 -4.254 1 71.25 217 GLY A CA 1
ATOM 1582 C C . GLY A 1 217 ? 14.031 6.16 -5.559 1 71.25 217 GLY A C 1
ATOM 1583 O O . GLY A 1 217 ? 14.547 7.242 -5.852 1 71.25 217 GLY A O 1
ATOM 1584 N N . ASP A 1 218 ? 13.258 5.516 -6.23 1 81.19 218 ASP A N 1
ATOM 1585 C CA . ASP A 1 218 ? 12.867 6.043 -7.535 1 81.19 218 ASP A CA 1
ATOM 1586 C C . ASP A 1 218 ? 11.602 6.883 -7.438 1 81.19 218 ASP A C 1
ATOM 1588 O O . ASP A 1 218 ? 11.141 7.441 -8.438 1 81.19 218 ASP A O 1
ATOM 1592 N N . VAL A 1 219 ? 11.086 6.973 -6.207 1 89.12 219 VAL A N 1
ATOM 1593 C CA . VAL A 1 219 ? 9.891 7.777 -5.965 1 89.12 219 VAL A CA 1
ATOM 1594 C C . VAL A 1 219 ? 10.156 8.773 -4.836 1 89.12 219 VAL A C 1
ATOM 1596 O O . VAL A 1 219 ? 10.742 8.414 -3.811 1 89.12 219 VAL A O 1
ATOM 1599 N N . VAL A 1 220 ? 9.789 10.016 -5.012 1 92.75 220 VAL A N 1
ATOM 1600 C CA . VAL A 1 220 ? 9.93 11.055 -3.998 1 92.75 220 VAL A CA 1
ATOM 1601 C C . VAL A 1 220 ? 8.555 11.484 -3.504 1 92.75 220 VAL A C 1
ATOM 1603 O O . VAL A 1 220 ? 7.676 11.828 -4.305 1 92.75 220 VAL A O 1
ATOM 1606 N N . VAL A 1 221 ? 8.336 11.391 -2.258 1 95 221 VAL A N 1
ATOM 1607 C CA . VAL A 1 221 ? 7.125 11.914 -1.627 1 95 221 VAL A CA 1
ATOM 1608 C C . VAL A 1 221 ? 7.398 13.297 -1.049 1 95 221 VAL A C 1
ATOM 1610 O O . VAL A 1 221 ? 8.383 13.492 -0.331 1 95 221 VAL A O 1
ATOM 1613 N N . VAL A 1 222 ? 6.52 14.219 -1.347 1 94.69 222 VAL A N 1
ATOM 1614 C CA . VAL A 1 222 ? 6.801 15.617 -1.046 1 94.69 222 VAL A CA 1
ATOM 1615 C C . VAL A 1 222 ? 5.617 16.234 -0.307 1 94.69 222 VAL A C 1
ATOM 1617 O O . VAL A 1 222 ? 4.461 15.969 -0.641 1 94.69 222 VAL A O 1
ATOM 1620 N N . GLU A 1 223 ? 5.957 16.938 0.645 1 93.56 223 GLU A N 1
ATOM 1621 C CA . GLU A 1 223 ? 4.996 17.859 1.25 1 93.56 223 GLU A CA 1
ATOM 1622 C C . GLU A 1 223 ? 5.102 19.25 0.628 1 93.56 223 GLU A C 1
ATOM 1624 O O . GLU A 1 223 ? 6.203 19.766 0.424 1 93.56 223 GLU A O 1
ATOM 1629 N N . LEU A 1 224 ? 3.996 19.797 0.284 1 92.56 224 LEU A N 1
ATOM 1630 C CA . LEU A 1 224 ? 3.963 21.125 -0.325 1 92.56 224 LEU A CA 1
ATOM 1631 C C . LEU A 1 224 ? 3.418 22.172 0.653 1 92.56 224 LEU A C 1
ATOM 1633 O O . LEU A 1 224 ? 2.518 21.859 1.441 1 92.56 224 LEU A O 1
ATOM 1637 N N . SER A 1 225 ? 3.984 23.328 0.569 1 87.31 225 SER A N 1
ATOM 1638 C CA . SER A 1 225 ? 3.477 24.5 1.296 1 87.31 225 SER A CA 1
ATOM 1639 C C . SER A 1 225 ? 3.752 25.781 0.536 1 87.31 225 SER A C 1
ATOM 1641 O O . SER A 1 225 ? 4.531 25.797 -0.42 1 87.31 225 SER A O 1
ATOM 1643 N N . CYS A 1 226 ? 2.988 26.844 0.692 1 81.31 226 CYS A N 1
ATOM 1644 C CA . CYS A 1 226 ? 3.25 28.141 0.07 1 81.31 226 CYS A CA 1
ATOM 1645 C C . CYS A 1 226 ? 4.5 28.781 0.656 1 81.31 226 CYS A C 1
ATOM 1647 O O . CYS A 1 226 ? 4.742 28.703 1.861 1 81.31 226 CYS A O 1
ATOM 1649 N N . SER A 1 227 ? 5.508 29.062 -0.241 1 63 227 SER A N 1
ATOM 1650 C CA . SER A 1 227 ? 6.758 29.688 0.176 1 63 227 SER A CA 1
ATOM 1651 C C . SER A 1 227 ? 6.5 30.969 0.964 1 63 227 SER A C 1
ATOM 1653 O O . SER A 1 227 ? 7.277 31.328 1.853 1 63 227 SER A O 1
ATOM 1655 N N . GLY A 1 228 ? 5.77 31.922 0.229 1 50.53 228 GLY A N 1
ATOM 1656 C CA . GLY A 1 228 ? 5.613 33.219 0.878 1 50.53 228 GLY A CA 1
ATOM 1657 C C . GLY A 1 228 ? 5.305 33.125 2.359 1 50.53 228 GLY A C 1
ATOM 1658 O O . GLY A 1 228 ? 5.246 34.125 3.062 1 50.53 228 GLY A O 1
ATOM 1659 N N . LEU A 1 229 ? 4.559 32.25 2.53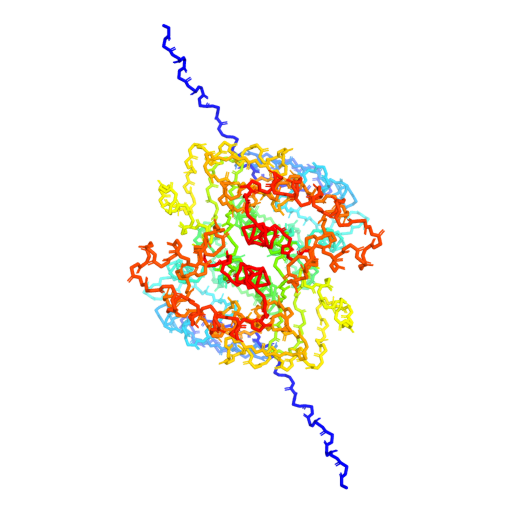1 1 38.38 229 LEU A N 1
ATOM 1660 C CA . LEU A 1 229 ? 4.484 32.062 3.979 1 38.38 229 LEU A CA 1
ATOM 1661 C C . LEU A 1 229 ? 5.824 31.625 4.551 1 38.38 229 LEU A C 1
ATOM 1663 O O . LEU A 1 229 ? 6.34 30.578 4.184 1 38.38 229 LEU A O 1
ATOM 1667 N N . ALA A 1 230 ? 6.816 32.531 4.484 1 34.47 230 ALA A N 1
ATOM 1668 C CA . ALA A 1 230 ? 8.195 32.406 4.941 1 34.47 230 ALA A CA 1
ATOM 1669 C C . ALA A 1 230 ? 8.367 31.125 5.781 1 34.47 230 ALA A C 1
ATOM 1671 O O . ALA A 1 230 ? 7.547 30.844 6.652 1 34.47 230 ALA A O 1
ATOM 1672 N N . PRO A 1 231 ? 9 30.109 5.16 1 34.69 231 PRO A N 1
ATOM 1673 C CA . PRO A 1 231 ? 9.406 29.094 6.145 1 34.69 231 PRO A CA 1
ATOM 1674 C C . PRO A 1 231 ? 9.586 29.688 7.547 1 34.69 231 PRO A C 1
ATOM 1676 O O . PRO A 1 231 ? 9.734 30.891 7.695 1 34.69 231 PRO A O 1
ATOM 1679 N N . ALA A 1 232 ? 9.414 28.906 8.57 1 34.62 232 ALA A N 1
ATOM 1680 C CA . ALA A 1 232 ? 9.766 29.484 9.875 1 34.62 232 ALA A CA 1
ATOM 1681 C C . ALA A 1 232 ? 11 30.359 9.773 1 34.62 232 ALA A C 1
ATOM 1683 O O . ALA A 1 232 ? 11.992 29.984 9.148 1 34.62 232 ALA A O 1
ATOM 1684 N N . GLY A 1 233 ? 11.055 31.625 9.305 1 34.44 233 GLY A N 1
ATOM 1685 C CA . GLY A 1 233 ? 12.219 32.469 9.594 1 34.44 233 GLY A CA 1
ATOM 1686 C C . GLY A 1 233 ? 13.25 31.766 10.461 1 34.44 233 GLY A C 1
ATOM 1687 O O . GLY A 1 233 ? 13.008 30.656 10.953 1 34.44 233 GLY A O 1
ATOM 1688 N N . PRO A 1 234 ? 14.516 32.344 10.469 1 38.62 234 PRO A N 1
ATOM 1689 C CA . PRO A 1 234 ? 15.484 31.719 11.367 1 38.62 234 PRO A CA 1
ATOM 1690 C C . PRO A 1 234 ? 14.828 31.031 12.562 1 38.62 234 PRO A C 1
ATOM 1692 O O . PRO A 1 234 ? 13.891 31.578 13.148 1 38.62 234 PRO A O 1
ATOM 1695 N N . ALA A 1 235 ? 14.852 29.75 12.516 1 44.78 235 ALA A N 1
ATOM 1696 C CA . ALA A 1 235 ? 14.391 29.047 13.703 1 44.78 235 ALA A CA 1
ATOM 1697 C C . ALA A 1 235 ? 14.578 29.891 14.961 1 44.78 235 ALA A C 1
ATOM 1699 O O . ALA A 1 235 ? 15.609 30.562 15.117 1 44.78 235 ALA A O 1
ATOM 1700 N N . LEU A 1 236 ? 13.57 30.375 15.453 1 52.22 236 LEU A N 1
ATOM 1701 C CA . LEU A 1 236 ? 13.758 31.016 16.75 1 52.22 236 LEU A CA 1
ATOM 1702 C C . LEU A 1 236 ? 14.789 30.266 17.594 1 52.22 236 LEU A C 1
ATOM 1704 O O . LEU A 1 236 ? 14.844 29.031 17.547 1 52.22 236 LEU A O 1
ATOM 1708 N N . THR A 1 237 ? 15.922 30.938 17.859 1 56.03 237 THR A N 1
ATOM 1709 C CA . THR A 1 237 ? 16.766 30.312 18.875 1 56.03 237 THR A CA 1
ATOM 1710 C C . THR A 1 237 ? 15.914 29.766 20.016 1 56.03 237 THR A C 1
ATOM 1712 O O . THR A 1 237 ? 14.727 30.078 20.125 1 56.03 237 THR A O 1
ATOM 1715 N N . LEU A 1 238 ? 16.422 28.922 20.766 1 58.28 238 LEU A N 1
ATOM 1716 C CA . LEU A 1 238 ? 15.711 28.391 21.922 1 58.28 238 LEU A CA 1
ATOM 1717 C C . LEU A 1 238 ? 15.133 29.531 22.766 1 58.28 238 LEU A C 1
ATOM 1719 O O . LEU A 1 238 ? 13.977 29.453 23.203 1 58.28 238 LEU A O 1
ATOM 1723 N N . ARG A 1 239 ? 15.922 30.547 22.844 1 66.81 239 ARG A N 1
ATOM 1724 C CA . ARG A 1 239 ? 15.469 31.656 23.672 1 66.81 239 ARG A CA 1
ATOM 1725 C C . ARG A 1 239 ? 14.367 32.438 22.984 1 66.81 239 ARG A C 1
ATOM 1727 O O . ARG A 1 239 ? 13.398 32.875 23.625 1 66.81 239 ARG A O 1
ATOM 1734 N N . GLU A 1 240 ? 14.438 32.531 21.656 1 70.88 240 GLU A N 1
ATOM 1735 C CA . GLU A 1 240 ? 13.414 33.25 20.891 1 70.88 240 GLU A CA 1
ATOM 1736 C C . GLU A 1 240 ? 12.102 32.469 20.875 1 70.88 240 GLU A C 1
ATOM 1738 O O . GLU A 1 240 ? 11.023 33.031 20.984 1 70.88 240 GLU A O 1
ATOM 1743 N N . ALA A 1 241 ? 12.375 31.266 20.812 1 67.81 241 ALA A N 1
ATOM 1744 C CA . ALA A 1 241 ? 11.203 30.391 20.844 1 67.81 241 ALA A CA 1
ATOM 1745 C C . ALA A 1 241 ? 10.5 30.469 22.203 1 67.81 241 ALA A C 1
ATOM 1747 O O . ALA A 1 241 ? 9.266 30.469 22.266 1 67.81 241 ALA A O 1
ATOM 1748 N N . GLU A 1 242 ? 11.211 30.516 23.25 1 70.62 242 GLU A N 1
ATOM 1749 C CA . GLU A 1 242 ? 10.664 30.672 24.594 1 70.62 242 GLU A CA 1
ATOM 1750 C C . GLU A 1 242 ? 9.898 32 24.734 1 70.62 242 GLU A C 1
ATOM 1752 O O . GLU A 1 242 ? 8.797 32.031 25.281 1 70.62 242 GLU A O 1
ATOM 1757 N N . VAL A 1 243 ? 10.508 32.969 24.125 1 77.81 243 VAL A N 1
ATOM 1758 C CA . VAL A 1 243 ? 9.875 34.281 24.172 1 77.81 243 VAL A CA 1
ATOM 1759 C C . VAL A 1 243 ? 8.562 34.25 23.391 1 77.81 243 VAL A C 1
ATOM 1761 O O . VAL A 1 243 ? 7.527 34.688 23.906 1 77.81 243 VAL A O 1
ATOM 1764 N N . MET A 1 244 ? 8.656 33.594 22.297 1 73.88 244 MET A N 1
ATOM 1765 C CA . MET A 1 244 ? 7.473 33.562 21.438 1 73.88 244 MET A CA 1
ATOM 1766 C C . MET A 1 244 ? 6.367 32.719 22.062 1 73.88 244 MET A C 1
ATOM 1768 O O . MET A 1 244 ? 5.184 33.031 21.906 1 73.88 244 MET A O 1
ATOM 1772 N N . ALA A 1 245 ? 6.805 31.734 22.781 1 71.19 245 ALA A N 1
ATOM 1773 C CA . ALA A 1 245 ? 5.828 30.906 23.484 1 71.19 245 ALA A CA 1
ATOM 1774 C C . ALA A 1 245 ? 5.027 31.719 24.5 1 71.19 245 ALA A C 1
ATOM 1776 O O . ALA A 1 245 ? 3.812 31.531 24.609 1 71.19 245 ALA A O 1
ATOM 1777 N N . TRP A 1 246 ? 5.617 32.562 25.156 1 74.69 246 TRP A N 1
ATOM 1778 C CA . TRP A 1 246 ? 4.953 33.375 26.156 1 74.69 246 TRP A CA 1
ATOM 1779 C C . TRP A 1 246 ? 4.172 34.5 25.5 1 74.69 246 TRP A C 1
ATOM 1781 O O . TRP A 1 246 ? 3.1 34.906 25.969 1 74.69 246 TRP A O 1
ATOM 1791 N N . VAL A 1 247 ? 4.695 35 24.312 1 75.94 247 VAL A N 1
ATOM 1792 C CA . VAL A 1 247 ? 3.963 36 23.547 1 75.94 247 VAL A CA 1
ATOM 1793 C C . VAL A 1 247 ? 2.637 35.406 23.062 1 75.94 247 VAL A C 1
ATOM 1795 O O . VAL A 1 247 ? 1.592 36.062 23.172 1 75.94 247 VAL A O 1
ATOM 1798 N N . ALA A 1 248 ? 2.805 34.219 22.656 1 69.94 248 ALA A N 1
ATOM 1799 C CA . ALA A 1 248 ? 1.622 33.531 22.125 1 69.94 248 ALA A CA 1
ATOM 1800 C C . ALA A 1 248 ? 0.586 33.312 23.219 1 69.94 248 ALA A C 1
ATOM 1802 O O . ALA A 1 248 ? -0.612 33.219 22.953 1 69.94 248 ALA A O 1
ATOM 1803 N N . ARG A 1 249 ? 1.047 33.25 24.406 1 66.88 249 ARG A N 1
ATOM 1804 C CA . ARG A 1 249 ? 0.182 33.062 25.578 1 66.88 249 ARG A CA 1
ATOM 1805 C C . ARG A 1 249 ? -0.351 34.406 26.078 1 66.88 249 ARG A C 1
ATOM 1807 O O . ARG A 1 249 ? -0.964 34.469 27.156 1 66.88 249 ARG A O 1
ATOM 1814 N N . GLY A 1 250 ? -0.032 35.406 25.281 1 68.44 250 GLY A N 1
ATOM 1815 C CA . GLY A 1 250 ? -0.604 36.719 25.578 1 68.44 250 GLY A CA 1
ATOM 1816 C C . GLY A 1 250 ? 0.17 37.469 26.625 1 68.44 250 GLY A C 1
ATOM 1817 O O . GLY A 1 250 ? -0.301 38.5 27.141 1 68.44 250 GLY A O 1
ATOM 1818 N N . LYS A 1 251 ? 1.2 37.094 27.109 1 77.25 251 LYS A N 1
ATOM 1819 C CA . LYS A 1 251 ? 1.974 37.781 28.141 1 77.25 251 LYS A CA 1
ATOM 1820 C C . LYS A 1 251 ? 2.611 39.062 27.578 1 77.25 251 LYS A C 1
ATOM 1822 O O . LYS A 1 251 ? 2.996 39.125 26.406 1 77.25 251 LYS A O 1
ATOM 1827 N N . THR A 1 252 ? 2.729 40.062 28.406 1 81.25 252 THR A N 1
ATOM 1828 C CA . THR A 1 252 ? 3.383 41.344 28.047 1 81.25 252 THR A CA 1
ATOM 1829 C C . THR A 1 252 ? 4.902 41.188 28.094 1 81.25 252 THR A C 1
ATOM 1831 O O . THR A 1 252 ? 5.418 40.219 28.656 1 81.25 252 THR A O 1
ATOM 1834 N N . ASN A 1 253 ? 5.586 42.219 27.453 1 84.94 253 ASN A N 1
ATOM 1835 C CA . ASN A 1 253 ? 7.043 42.156 27.453 1 84.94 253 ASN A CA 1
ATOM 1836 C C . ASN A 1 253 ? 7.598 42.188 28.875 1 84.94 253 ASN A C 1
ATOM 1838 O O . ASN A 1 253 ? 8.594 41.5 29.172 1 84.94 253 ASN A O 1
ATOM 1842 N N . ARG A 1 254 ? 6.934 42.875 29.672 1 87.88 254 ARG A N 1
ATOM 1843 C CA . ARG A 1 254 ? 7.367 42.969 31.062 1 87.88 254 ARG A CA 1
ATOM 1844 C C . ARG A 1 254 ? 7.18 41.625 31.766 1 87.88 254 ARG A C 1
ATOM 1846 O O . ARG A 1 254 ? 8.07 41.188 32.5 1 87.88 254 ARG A O 1
ATOM 1853 N N . ASP A 1 255 ? 6.078 41.062 31.594 1 85.81 255 ASP A N 1
ATOM 1854 C CA . ASP A 1 255 ? 5.816 39.75 32.188 1 85.81 255 ASP A CA 1
ATOM 1855 C C . ASP A 1 255 ? 6.805 38.688 31.672 1 85.81 255 ASP A C 1
ATOM 1857 O O . ASP A 1 255 ? 7.309 37.875 32.438 1 85.81 255 ASP A O 1
ATOM 1861 N N . ILE A 1 256 ? 7.031 38.688 30.438 1 85.56 256 ILE A N 1
ATOM 1862 C CA . ILE A 1 256 ? 7.945 37.75 29.812 1 85.56 256 ILE A CA 1
ATOM 1863 C C . ILE A 1 256 ? 9.352 37.938 30.359 1 85.56 256 ILE A C 1
ATOM 1865 O O . ILE A 1 256 ? 10.062 36.969 30.641 1 85.56 256 ILE A O 1
ATOM 1869 N N . ALA A 1 257 ? 9.703 39.125 30.578 1 86.94 257 ALA A N 1
ATOM 1870 C CA . ALA A 1 257 ? 11 39.469 31.188 1 86.94 257 ALA A CA 1
ATOM 1871 C C . ALA A 1 257 ? 11.117 38.844 32.562 1 86.94 257 ALA A C 1
ATOM 1873 O O . ALA A 1 257 ? 12.133 38.219 32.906 1 86.94 257 ALA A O 1
ATOM 1874 N N . ASP A 1 258 ? 10.086 38.969 33.281 1 86.12 258 ASP A N 1
ATOM 1875 C CA . ASP A 1 258 ? 10.086 38.438 34.656 1 86.12 258 ASP A CA 1
ATOM 1876 C C . ASP A 1 258 ? 10.148 36.906 34.625 1 86.12 258 ASP A C 1
ATOM 1878 O O . ASP A 1 258 ? 10.883 36.281 35.406 1 86.12 258 ASP A O 1
ATOM 1882 N N . ILE A 1 259 ? 9.383 36.344 33.75 1 81.19 259 ILE A N 1
ATOM 1883 C CA . ILE A 1 259 ? 9.258 34.906 33.688 1 81.19 259 ILE A CA 1
ATOM 1884 C C . ILE A 1 259 ? 10.578 34.281 33.219 1 81.19 259 ILE A C 1
ATOM 1886 O O . ILE A 1 259 ? 11.008 33.25 33.75 1 81.19 259 ILE A O 1
ATOM 1890 N N . LEU A 1 260 ? 11.203 34.906 32.312 1 80.19 260 LEU A N 1
ATOM 1891 C CA . LEU A 1 260 ? 12.375 34.312 31.672 1 80.19 260 LEU A CA 1
ATOM 1892 C C . LEU A 1 260 ? 13.656 34.906 32.281 1 80.19 260 LEU A C 1
ATOM 1894 O O . LEU A 1 260 ? 14.758 34.562 31.828 1 80.19 260 LEU A O 1
ATOM 1898 N N . GLY A 1 261 ? 13.438 35.781 33.312 1 82.19 261 GLY A N 1
ATOM 1899 C CA . GLY A 1 261 ? 14.586 36.344 34.031 1 82.19 261 GLY A CA 1
ATOM 1900 C C . GLY A 1 261 ? 15.43 37.25 33.156 1 82.19 261 GLY A C 1
ATOM 1901 O O . GLY A 1 261 ? 16.656 37.156 33.156 1 82.19 261 GLY A O 1
ATOM 1902 N N . MET A 1 262 ? 14.844 37.969 32.312 1 83.38 262 MET A N 1
ATOM 1903 C CA . MET A 1 262 ? 15.547 38.938 31.484 1 83.38 262 MET A CA 1
ATOM 1904 C C . MET A 1 262 ? 14.945 40.344 31.625 1 83.38 262 MET A C 1
ATOM 1906 O O . MET A 1 262 ? 13.953 40.5 32.344 1 83.38 262 MET A O 1
ATOM 1910 N N . SER A 1 263 ? 15.617 41.312 31.109 1 82.88 263 SER A N 1
ATOM 1911 C CA . SER A 1 263 ? 15.07 42.656 31.125 1 82.88 263 SER A CA 1
ATOM 1912 C C . SER A 1 263 ? 14.016 42.844 30.047 1 82.88 263 SER A C 1
ATOM 1914 O O . SER A 1 263 ? 14.055 42.188 29.016 1 82.88 263 SER A O 1
ATOM 1916 N N . PRO A 1 264 ? 13.141 43.75 30.344 1 87.25 264 PRO A N 1
ATOM 1917 C CA . PRO A 1 264 ? 12.156 44.031 29.297 1 87.25 264 PRO A CA 1
ATOM 1918 C C . PRO A 1 264 ? 12.805 44.531 28 1 87.25 264 PRO A C 1
ATOM 1920 O O . PRO A 1 264 ? 12.289 44.281 26.922 1 87.25 264 PRO A O 1
ATOM 1923 N N . ARG A 1 265 ? 13.891 45.125 28.094 1 85.38 265 ARG A N 1
ATOM 1924 C CA . ARG A 1 265 ? 14.625 45.594 26.922 1 85.38 265 ARG A CA 1
ATOM 1925 C C . ARG A 1 265 ? 15.148 44.406 26.109 1 85.38 265 ARG A C 1
ATOM 1927 O O . ARG A 1 265 ? 15.109 44.438 24.875 1 85.38 265 ARG A O 1
ATOM 1934 N N . THR A 1 266 ? 15.641 43.469 26.719 1 86.44 266 THR A N 1
ATOM 1935 C CA . THR A 1 266 ? 16.141 42.281 26.062 1 86.44 266 THR A CA 1
ATOM 1936 C C . THR A 1 266 ? 15 41.531 25.359 1 86.44 266 THR A C 1
ATOM 1938 O O . THR A 1 266 ? 15.172 41 24.266 1 86.44 266 THR A O 1
ATOM 1941 N N . VAL A 1 267 ? 13.844 41.469 26.016 1 87.44 267 VAL A N 1
ATOM 1942 C CA . VAL A 1 267 ? 12.68 40.844 25.406 1 87.44 267 VAL A CA 1
ATOM 1943 C C . VAL A 1 267 ? 12.32 41.594 24.109 1 87.44 267 VAL A C 1
ATOM 1945 O O . VAL A 1 267 ? 12.047 40.969 23.094 1 87.44 267 VAL A O 1
ATOM 1948 N N . ASN A 1 268 ? 12.359 42.875 24.203 1 85.88 268 ASN A N 1
ATOM 1949 C CA . ASN A 1 268 ? 12.078 43.688 23.031 1 85.88 268 ASN A CA 1
ATOM 1950 C C . ASN A 1 268 ? 13.062 43.375 21.906 1 85.88 268 ASN A C 1
ATOM 1952 O O . ASN A 1 268 ? 12.664 43.312 20.734 1 85.88 268 ASN A O 1
ATOM 1956 N N . LYS A 1 269 ? 14.211 43.25 22.281 1 83.69 269 LYS A N 1
ATOM 1957 C CA . LYS A 1 269 ? 15.227 42.938 21.281 1 83.69 269 LYS A CA 1
ATOM 1958 C C . LYS A 1 269 ? 14.969 41.562 20.641 1 83.69 269 LYS A C 1
ATOM 1960 O O . LYS A 1 269 ? 15.086 41.406 19.422 1 83.69 269 LYS A O 1
ATOM 1965 N N . HIS A 1 270 ? 14.68 40.594 21.484 1 81.38 270 HIS A N 1
ATOM 1966 C CA . HIS A 1 270 ? 14.328 39.281 20.953 1 81.38 270 HIS A CA 1
ATOM 1967 C C . HIS A 1 270 ? 13.125 39.375 20.016 1 81.38 270 HIS A C 1
ATOM 1969 O O . HIS A 1 270 ? 13.109 38.719 18.969 1 81.38 270 HIS A O 1
ATOM 1975 N N . LEU A 1 271 ? 12.18 40.125 20.438 1 82.12 271 LEU A N 1
ATOM 1976 C CA . LEU A 1 271 ? 10.977 40.25 19.625 1 82.12 271 LEU A CA 1
ATOM 1977 C C . LEU A 1 271 ? 11.289 40.938 18.281 1 82.12 271 LEU A C 1
ATOM 1979 O O . LEU A 1 271 ? 10.766 40.531 17.25 1 82.12 271 LEU A O 1
ATOM 1983 N N . GLU A 1 272 ? 12.086 41.875 18.297 1 80.75 272 GLU A N 1
ATOM 1984 C CA . GLU A 1 272 ? 12.523 42.531 17.062 1 80.75 272 GLU A CA 1
ATOM 1985 C C . GLU A 1 272 ? 13.188 41.531 16.125 1 80.75 272 GLU A C 1
ATOM 1987 O O . GLU A 1 272 ? 12.914 41.531 14.914 1 80.75 272 GLU A O 1
ATOM 1992 N N . HIS A 1 273 ? 14.023 40.719 16.688 1 77.44 273 HIS A N 1
ATOM 1993 C CA . HIS A 1 273 ? 14.68 39.656 15.906 1 77.44 273 HIS A CA 1
ATOM 1994 C C . HIS A 1 273 ? 13.664 38.656 15.375 1 77.44 273 HIS A C 1
ATOM 1996 O O . HIS A 1 273 ? 13.75 38.219 14.227 1 77.44 273 HIS A O 1
ATOM 2002 N N . ILE A 1 274 ? 12.844 38.281 16.266 1 74 274 ILE A N 1
ATOM 2003 C CA . ILE A 1 274 ? 11.812 37.312 15.883 1 74 274 ILE A CA 1
ATOM 2004 C C . ILE A 1 274 ? 10.984 37.875 14.734 1 74 274 ILE A C 1
ATOM 2006 O O . ILE A 1 274 ? 10.719 37.188 13.758 1 74 274 ILE A O 1
ATOM 2010 N N . TYR A 1 275 ? 10.641 39.188 14.875 1 73.56 275 TYR A N 1
ATOM 2011 C CA . TYR A 1 275 ? 9.844 39.812 13.836 1 73.56 275 TYR A CA 1
ATOM 2012 C C . TYR A 1 275 ? 10.586 39.812 12.5 1 73.56 275 TYR A C 1
ATOM 2014 O O . TYR A 1 275 ? 9.992 39.5 11.461 1 73.56 275 TYR A O 1
ATOM 2022 N N . GLU A 1 276 ? 11.711 40.094 12.602 1 73.38 276 GLU A N 1
ATOM 2023 C CA . GLU A 1 276 ? 12.547 40.094 11.406 1 73.38 276 GLU A CA 1
ATOM 2024 C C . GLU A 1 276 ? 12.617 38.688 10.789 1 73.38 276 GLU A C 1
ATOM 2026 O O . GLU A 1 276 ? 12.484 38.531 9.57 1 73.38 276 GLU A O 1
ATOM 2031 N N . LYS A 1 277 ? 12.82 37.719 11.734 1 69.31 277 LYS A N 1
ATOM 2032 C CA . LYS A 1 277 ? 12.969 36.344 11.258 1 69.31 277 LYS A CA 1
ATOM 2033 C C . LYS A 1 277 ? 11.664 35.844 10.648 1 69.31 277 LYS A C 1
ATOM 2035 O O . LYS A 1 277 ? 11.68 35.062 9.688 1 69.31 277 LYS A O 1
ATOM 2040 N N . LEU A 1 278 ? 10.703 36.344 11.219 1 66.5 278 LEU A N 1
ATOM 2041 C CA . LEU A 1 278 ? 9.391 35.875 10.789 1 66.5 278 LEU A CA 1
ATOM 2042 C C . LEU A 1 278 ? 8.828 36.75 9.68 1 66.5 278 LEU A C 1
ATOM 2044 O O . LEU A 1 278 ? 7.805 36.406 9.078 1 66.5 278 LEU A O 1
ATOM 2048 N N . GLY A 1 279 ? 9.492 37.781 9.414 1 63.34 279 GLY A N 1
ATOM 2049 C CA . GLY A 1 279 ? 9.062 38.719 8.391 1 63.34 279 GLY A CA 1
ATOM 2050 C C . GLY A 1 279 ? 7.77 39.438 8.734 1 63.34 279 GLY A C 1
ATOM 2051 O O . GLY A 1 279 ? 6.934 39.688 7.863 1 63.34 279 GLY A O 1
ATOM 2052 N N . VAL A 1 280 ? 7.648 39.625 9.93 1 68.5 280 VAL A N 1
ATOM 2053 C CA . VAL A 1 280 ? 6.438 40.281 10.391 1 68.5 280 VAL A CA 1
ATOM 2054 C C . VAL A 1 280 ? 6.801 41.562 11.117 1 68.5 280 VAL A C 1
ATOM 2056 O O . VAL A 1 280 ? 7.953 41.781 11.516 1 68.5 280 VAL A O 1
ATOM 2059 N N . GLU A 1 281 ? 5.848 42.469 11.125 1 66.19 281 GLU A N 1
ATOM 2060 C CA . GLU A 1 281 ? 6.141 43.75 11.719 1 66.19 281 GLU A CA 1
ATOM 2061 C C . GLU A 1 281 ? 5.402 43.938 13.039 1 66.19 281 GLU A C 1
ATOM 2063 O O . GLU A 1 281 ? 5.672 44.906 13.781 1 66.19 281 GLU A O 1
ATOM 2068 N N . THR A 1 282 ? 4.457 43.156 13.305 1 69.12 282 THR A N 1
ATOM 2069 C CA . THR A 1 282 ? 3.672 43.375 14.516 1 69.12 282 THR A CA 1
ATOM 2070 C C . THR A 1 282 ? 3.668 42.094 15.375 1 69.12 282 THR A C 1
ATOM 2072 O O . THR A 1 282 ? 3.928 41 14.883 1 69.12 282 THR A O 1
ATOM 2075 N N . ARG A 1 283 ? 3.398 42.406 16.672 1 71.44 283 ARG A N 1
ATOM 2076 C CA . ARG A 1 283 ? 3.307 41.344 17.688 1 71.44 283 ARG A CA 1
ATOM 2077 C C . ARG A 1 283 ? 2.254 40.312 17.297 1 71.44 283 ARG A C 1
ATOM 2079 O O . ARG A 1 283 ? 2.502 39.125 17.391 1 71.44 283 ARG A O 1
ATOM 2086 N N . THR A 1 284 ? 1.198 40.688 16.875 1 62.72 284 THR A N 1
ATOM 2087 C CA . THR A 1 284 ? 0.103 39.812 16.484 1 62.72 284 THR A CA 1
ATOM 2088 C C . THR A 1 284 ? 0.464 39 15.242 1 62.72 284 THR A C 1
ATOM 2090 O O . THR A 1 284 ? 0.181 37.812 15.164 1 62.72 284 THR A O 1
ATOM 2093 N N . ALA A 1 285 ? 1.096 39.625 14.344 1 63.38 285 ALA A N 1
ATOM 2094 C CA . ALA A 1 285 ? 1.537 38.938 13.125 1 63.38 285 ALA A CA 1
ATOM 2095 C C . ALA A 1 285 ? 2.592 37.875 13.438 1 63.38 285 ALA A C 1
ATOM 2097 O O . ALA A 1 285 ? 2.615 36.812 12.82 1 63.38 285 ALA A O 1
ATOM 2098 N N . ALA A 1 286 ? 3.432 38.156 14.398 1 66.69 286 ALA A N 1
ATOM 2099 C CA . ALA A 1 286 ? 4.469 37.219 14.789 1 66.69 286 ALA A CA 1
ATOM 2100 C C . ALA A 1 286 ? 3.855 35.969 15.422 1 66.69 286 ALA A C 1
ATOM 2102 O O . ALA A 1 286 ? 4.293 34.844 15.148 1 66.69 286 ALA A O 1
ATOM 2103 N N . VAL A 1 287 ? 2.924 36.156 16.25 1 65.19 287 VAL A N 1
ATOM 2104 C CA . VAL A 1 287 ? 2.236 35.031 16.859 1 65.19 287 VAL A CA 1
ATOM 2105 C C . VAL A 1 287 ? 1.551 34.188 15.781 1 65.19 287 VAL A C 1
ATOM 2107 O O . VAL A 1 287 ? 1.63 32.969 15.797 1 65.19 287 VAL A O 1
ATOM 2110 N N . ALA A 1 288 ? 1.081 34.875 14.859 1 57.94 288 ALA A N 1
ATOM 2111 C CA . ALA A 1 288 ? 0.418 34.156 13.766 1 57.94 288 ALA A CA 1
ATOM 2112 C C . ALA A 1 288 ? 1.425 33.375 12.922 1 57.94 288 ALA A C 1
ATOM 2114 O O . ALA A 1 288 ? 1.156 32.25 12.516 1 57.94 288 ALA A O 1
ATOM 2115 N N . ALA A 1 289 ? 2.508 34 12.758 1 56.59 289 ALA A N 1
ATOM 2116 C CA . ALA A 1 289 ? 3.551 33.438 11.914 1 56.59 289 ALA A CA 1
ATOM 2117 C C . ALA A 1 289 ? 4.219 32.25 12.602 1 56.59 289 ALA A C 1
ATOM 2119 O O . ALA A 1 289 ? 4.559 31.266 11.953 1 56.59 289 ALA A O 1
ATOM 2120 N N . THR A 1 290 ? 4.605 32.469 13.883 1 53.41 290 THR A N 1
ATOM 2121 C CA . THR A 1 290 ? 5.281 31.422 14.641 1 53.41 290 THR A CA 1
ATOM 2122 C C . THR A 1 290 ? 4.371 30.219 14.828 1 53.41 290 THR A C 1
ATOM 2124 O O . THR A 1 290 ? 4.832 29.078 14.82 1 53.41 290 THR A O 1
ATOM 2127 N N . ARG A 1 291 ? 3.312 30.453 15.117 1 46.56 291 ARG A N 1
ATOM 2128 C CA . ARG A 1 291 ? 2.381 29.344 15.289 1 46.56 291 ARG A CA 1
ATOM 2129 C C . ARG A 1 291 ? 2.219 28.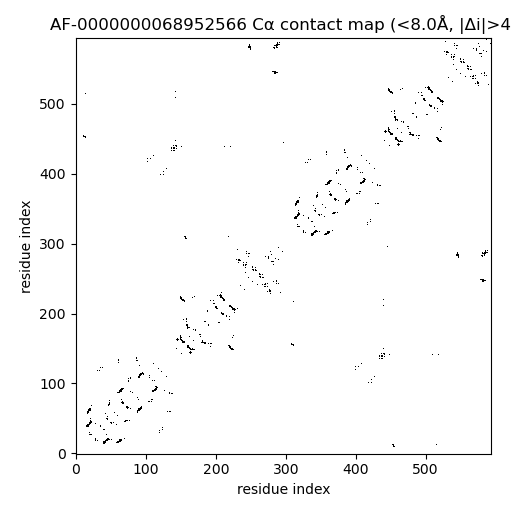562 13.992 1 46.56 291 ARG A C 1
ATOM 2131 O O . ARG A 1 291 ? 2.051 27.344 14.008 1 46.56 291 ARG A O 1
ATOM 2138 N N . ARG A 1 292 ? 2.328 29.25 12.93 1 43.69 292 ARG A N 1
ATOM 2139 C CA . ARG A 1 292 ? 2.443 28.578 11.641 1 43.69 292 ARG A CA 1
ATOM 2140 C C . ARG A 1 292 ? 3.697 27.719 11.586 1 43.69 292 ARG A C 1
ATOM 2142 O O . ARG A 1 292 ? 3.691 26.641 10.977 1 43.69 292 ARG A O 1
ATOM 2149 N N . ASN A 1 293 ? 4.723 28.188 12.078 1 41.12 293 ASN A N 1
ATOM 2150 C CA . ASN A 1 293 ? 6.023 27.531 12.117 1 41.12 293 ASN A CA 1
ATOM 2151 C C . ASN A 1 293 ? 6.117 26.547 13.289 1 41.12 293 ASN A C 1
ATOM 2153 O O . ASN A 1 293 ? 6.887 25.594 13.234 1 41.12 293 ASN A O 1
ATOM 2157 N N . LEU A 1 294 ? 5.852 26.984 14.453 1 34.5 294 LEU A N 1
ATOM 2158 C CA . LEU A 1 294 ? 5.965 26.172 15.656 1 34.5 294 LEU A CA 1
ATOM 2159 C C . LEU A 1 294 ? 4.852 25.141 15.719 1 34.5 294 LEU A C 1
ATOM 2161 O O . LEU A 1 294 ? 4.703 24.438 16.734 1 34.5 294 LEU A O 1
ATOM 2165 N N . GLY A 1 295 ? 4.082 25.047 14.977 1 32.09 295 GLY A N 1
ATOM 2166 C CA . GLY A 1 295 ? 3.139 23.953 15.164 1 32.09 295 GLY A CA 1
ATOM 2167 C C . GLY A 1 295 ? 3.807 22.656 15.578 1 32.09 295 GLY A C 1
ATOM 2168 O O . GLY A 1 295 ? 5.031 22.547 15.531 1 32.09 295 GLY A O 1
ATOM 2169 N N . THR A 1 296 ? 3.264 21.312 15.438 1 29.59 296 THR A N 1
ATOM 2170 C CA . THR A 1 296 ? 3.482 20.219 16.375 1 29.59 296 THR A CA 1
ATOM 2171 C C . THR A 1 296 ? 4.945 19.797 16.375 1 29.59 296 THR A C 1
ATOM 2173 O O . THR A 1 296 ? 5.441 19.266 15.367 1 29.59 296 THR A O 1
ATOM 2176 N N . ALA A 1 297 ? 6.074 20.594 16.719 1 25.92 297 ALA A N 1
ATOM 2177 C CA . ALA A 1 297 ? 6.941 19.594 17.359 1 25.92 297 ALA A CA 1
ATOM 2178 C C . ALA A 1 297 ? 6.363 19.156 18.688 1 25.92 297 ALA A C 1
ATOM 2180 O O . ALA A 1 297 ? 5.879 19.984 19.469 1 25.92 297 ALA A O 1
ATOM 2181 N N . MET B 1 1 ? 21.906 36.25 -29.062 1 29.17 1 MET B N 1
ATOM 2182 C CA . MET B 1 1 ? 22.297 34.875 -28.766 1 29.17 1 MET B CA 1
ATOM 2183 C C . MET B 1 1 ? 21.156 34.125 -28.094 1 29.17 1 MET B C 1
ATOM 2185 O O . MET B 1 1 ? 20.625 34.562 -27.078 1 29.17 1 MET B O 1
ATOM 2189 N N . HIS B 1 2 ? 20.344 33.344 -28.766 1 33.38 2 HIS B N 1
ATOM 2190 C CA . HIS B 1 2 ? 19.109 32.688 -28.375 1 33.38 2 HIS B CA 1
ATOM 2191 C C . HIS B 1 2 ? 19.344 31.688 -27.266 1 33.38 2 HIS B C 1
ATOM 2193 O O . HIS B 1 2 ? 20.359 30.984 -27.25 1 33.38 2 HIS B O 1
ATOM 2199 N N . PRO B 1 3 ? 18.953 31.969 -26.047 1 36.78 3 PRO B N 1
ATOM 2200 C CA . PRO B 1 3 ? 19.25 30.984 -25 1 36.78 3 PRO B CA 1
ATOM 2201 C C . PRO B 1 3 ? 19.016 29.547 -25.469 1 36.78 3 PRO B C 1
ATOM 2203 O O . PRO B 1 3 ? 18.203 29.312 -26.359 1 36.78 3 PRO B O 1
ATOM 2206 N N . GLU B 1 4 ? 20.156 28.844 -25.703 1 37.91 4 GLU B N 1
ATOM 2207 C CA . GLU B 1 4 ? 20.078 27.438 -26.094 1 37.91 4 GLU B CA 1
ATOM 2208 C C . GLU B 1 4 ? 18.875 26.766 -25.438 1 37.91 4 GLU B C 1
ATOM 2210 O O . GLU B 1 4 ? 18.516 27.062 -24.297 1 37.91 4 GLU B O 1
ATOM 2215 N N . PRO B 1 5 ? 17.922 26.25 -26.156 1 37.38 5 PRO B N 1
ATOM 2216 C CA . PRO B 1 5 ? 16.781 25.484 -25.672 1 37.38 5 PRO B CA 1
ATOM 2217 C C . PRO B 1 5 ? 17.141 24.547 -24.516 1 37.38 5 PRO B C 1
ATOM 2219 O O . PRO B 1 5 ? 18.281 24.125 -24.406 1 37.38 5 PRO B O 1
ATOM 2222 N N . ASP B 1 6 ? 16.719 24.797 -23.297 1 38.62 6 ASP B N 1
ATOM 2223 C CA . ASP B 1 6 ? 16.844 23.953 -22.125 1 38.62 6 ASP B CA 1
ATOM 2224 C C . ASP B 1 6 ? 16.953 22.484 -22.516 1 38.62 6 ASP B C 1
ATOM 2226 O O . ASP B 1 6 ? 16.047 21.938 -23.172 1 38.62 6 ASP B O 1
ATOM 2230 N N . THR B 1 7 ? 18.109 22 -22.953 1 39.81 7 THR B N 1
ATOM 2231 C CA . THR B 1 7 ? 18.438 20.609 -23.25 1 39.81 7 THR B CA 1
ATOM 2232 C C . THR B 1 7 ? 17.656 19.672 -22.344 1 39.81 7 THR B C 1
ATOM 2234 O O . THR B 1 7 ? 17.688 19.812 -21.109 1 39.81 7 THR B O 1
ATOM 2237 N N . PHE B 1 8 ? 16.562 19.172 -22.812 1 40.34 8 PHE B N 1
ATOM 2238 C CA . PHE B 1 8 ? 15.688 18.141 -22.25 1 40.34 8 PHE B CA 1
ATOM 2239 C C . PHE B 1 8 ? 16.5 17.031 -21.594 1 40.34 8 PHE B C 1
ATOM 2241 O O . PHE B 1 8 ? 17.203 16.281 -22.281 1 40.34 8 PHE B O 1
ATOM 2248 N N . ARG B 1 9 ? 17.25 17.312 -20.531 1 45.78 9 ARG B N 1
ATOM 2249 C CA . ARG B 1 9 ? 17.844 16.156 -19.891 1 45.78 9 ARG B CA 1
ATOM 2250 C C . ARG B 1 9 ? 16.859 14.984 -19.844 1 45.78 9 ARG B C 1
ATOM 2252 O O . ARG B 1 9 ? 15.719 15.141 -19.391 1 45.78 9 ARG B O 1
ATOM 2259 N N . PRO B 1 10 ? 17.172 13.992 -20.609 1 50.75 10 PRO B N 1
ATOM 2260 C CA . PRO B 1 10 ? 16.281 12.836 -20.609 1 50.75 10 PRO B CA 1
ATOM 2261 C C . PRO B 1 10 ? 15.945 12.344 -19.203 1 50.75 10 PRO B C 1
ATOM 2263 O O . PRO B 1 10 ? 16.812 12.336 -18.328 1 50.75 10 PRO B O 1
ATOM 2266 N N . LEU B 1 11 ? 14.805 12.484 -18.812 1 54.97 11 LEU B N 1
ATOM 2267 C CA . LEU B 1 11 ? 14.367 12.016 -17.5 1 54.97 11 LEU B CA 1
ATOM 2268 C C . LEU B 1 11 ? 14.727 10.547 -17.297 1 54.97 11 LEU B C 1
ATOM 2270 O O . LEU B 1 11 ? 14.633 9.75 -18.219 1 54.97 11 LEU B O 1
ATOM 2274 N N . PRO B 1 12 ? 15.5 10.336 -16.188 1 60.44 12 PRO B N 1
ATOM 2275 C CA . PRO B 1 12 ? 15.781 8.93 -15.906 1 60.44 12 PRO B CA 1
ATOM 2276 C C . PRO B 1 12 ? 14.531 8.062 -15.938 1 60.44 12 PRO B C 1
ATOM 2278 O O . PRO B 1 12 ? 13.422 8.562 -15.719 1 60.44 12 PRO B O 1
ATOM 2281 N N . THR B 1 13 ? 14.531 7.027 -16.688 1 66.06 13 THR B N 1
ATOM 2282 C CA . THR B 1 13 ? 13.438 6.066 -16.656 1 66.06 13 THR B CA 1
ATOM 2283 C C . THR B 1 13 ? 13.484 5.219 -15.391 1 66.06 13 THR B C 1
ATOM 2285 O O . THR B 1 13 ? 14.57 4.953 -14.859 1 66.06 13 THR B O 1
ATOM 2288 N N . ILE B 1 14 ? 12.391 5.098 -14.781 1 66.12 14 ILE B N 1
ATOM 2289 C CA . ILE B 1 14 ? 12.336 4.203 -13.625 1 66.12 14 ILE B CA 1
ATOM 2290 C C . ILE B 1 14 ? 12.523 2.76 -14.086 1 66.12 14 ILE B C 1
ATOM 2292 O O . ILE B 1 14 ? 11.773 2.27 -14.938 1 66.12 14 ILE B O 1
ATOM 2296 N N . GLU B 1 15 ? 13.688 2.242 -13.758 1 82.31 15 GLU B N 1
ATOM 2297 C CA . GLU B 1 15 ? 13.906 0.833 -14.07 1 82.31 15 GLU B CA 1
ATOM 2298 C C . GLU B 1 15 ? 13.57 -0.053 -12.875 1 82.31 15 GLU B C 1
ATOM 2300 O O . GLU B 1 15 ? 13.953 0.249 -11.742 1 82.31 15 GLU B O 1
ATOM 2305 N N . THR B 1 16 ? 12.766 -1.07 -13.156 1 90.94 16 THR B N 1
ATOM 2306 C CA . THR B 1 16 ? 12.445 -2.033 -12.109 1 90.94 16 THR B CA 1
ATOM 2307 C C . THR B 1 16 ? 13.672 -2.863 -11.75 1 90.94 16 THR B C 1
ATOM 2309 O O . THR B 1 16 ? 14.312 -3.449 -12.625 1 90.94 16 THR B O 1
ATOM 2312 N N . ARG B 1 17 ? 14.078 -2.799 -10.523 1 94.38 17 ARG B N 1
ATOM 2313 C CA . ARG B 1 17 ? 15.219 -3.547 -10.016 1 94.38 17 ARG B CA 1
ATOM 2314 C C . ARG B 1 17 ? 14.781 -4.875 -9.414 1 94.38 17 ARG B C 1
ATOM 2316 O O . ARG B 1 17 ? 13.969 -4.906 -8.484 1 94.38 17 ARG B O 1
ATOM 2323 N N . VAL B 1 18 ? 15.375 -5.957 -9.922 1 97.44 18 VAL B N 1
ATOM 2324 C CA . VAL B 1 18 ? 14.969 -7.285 -9.469 1 97.44 18 VAL B CA 1
ATOM 2325 C C . VAL B 1 18 ? 16.188 -8.031 -8.906 1 97.44 18 VAL B C 1
ATOM 2327 O O . VAL B 1 18 ? 17.219 -8.125 -9.555 1 97.44 18 VAL B O 1
ATOM 2330 N N . LEU B 1 19 ? 16.047 -8.453 -7.656 1 98.06 19 LEU B N 1
ATOM 2331 C CA . LEU B 1 19 ? 17.031 -9.336 -7.059 1 98.06 19 LEU B CA 1
ATOM 2332 C C . LEU B 1 19 ? 16.672 -10.797 -7.277 1 98.06 19 LEU B C 1
ATOM 2334 O O . LEU B 1 19 ? 15.609 -11.25 -6.844 1 98.06 19 LEU B O 1
ATOM 2338 N N . VAL B 1 20 ? 17.531 -11.5 -7.996 1 98 20 VAL B N 1
ATOM 2339 C CA . VAL B 1 20 ? 17.328 -12.914 -8.258 1 98 20 VAL B CA 1
ATOM 2340 C C . VAL B 1 20 ? 18.203 -13.75 -7.328 1 98 20 VAL B C 1
ATOM 2342 O O . VAL B 1 20 ? 19.438 -13.641 -7.363 1 98 20 VAL B O 1
ATOM 2345 N N . VAL B 1 21 ? 17.562 -14.586 -6.516 1 98.19 21 VAL B N 1
ATOM 2346 C CA . VAL B 1 21 ? 18.266 -15.406 -5.539 1 98.19 21 VAL B CA 1
ATOM 2347 C C . VAL B 1 21 ? 18.109 -16.875 -5.879 1 98.19 21 VAL B C 1
ATOM 2349 O O . VAL B 1 21 ? 17.016 -17.453 -5.719 1 98.19 21 VAL B O 1
ATOM 2352 N N . ASP B 1 22 ? 19.125 -17.469 -6.301 1 97.31 22 ASP B N 1
ATOM 2353 C CA . ASP B 1 22 ? 19.156 -18.859 -6.762 1 97.31 22 ASP B CA 1
ATOM 2354 C C . ASP B 1 22 ? 20.578 -19.422 -6.727 1 97.31 22 ASP B C 1
ATOM 2356 O O . ASP B 1 22 ? 21.531 -18.734 -7.102 1 97.31 22 ASP B O 1
ATOM 2360 N N . ASP B 1 23 ? 20.688 -20.641 -6.293 1 96.31 23 ASP B N 1
ATOM 2361 C CA . ASP B 1 23 ? 22.031 -21.188 -6.184 1 96.31 23 ASP B CA 1
ATOM 2362 C C . ASP B 1 23 ? 22.5 -21.781 -7.508 1 96.31 23 ASP B C 1
ATOM 2364 O O . ASP B 1 23 ? 23.672 -22.141 -7.664 1 96.31 23 ASP B O 1
ATOM 2368 N N . ASP B 1 24 ? 21.609 -21.953 -8.438 1 95.69 24 ASP B N 1
ATOM 2369 C CA . ASP B 1 24 ? 21.953 -22.469 -9.758 1 95.69 24 ASP B CA 1
ATOM 2370 C C . ASP B 1 24 ? 22.406 -21.344 -10.688 1 95.69 24 ASP B C 1
ATOM 2372 O O . ASP B 1 24 ? 21.578 -20.547 -11.148 1 95.69 24 ASP B O 1
ATOM 2376 N N . ALA B 1 25 ? 23.594 -21.328 -11.094 1 94.25 25 ALA B N 1
ATOM 2377 C CA . ALA B 1 25 ? 24.188 -20.266 -11.898 1 94.25 25 ALA B CA 1
ATOM 2378 C C . ALA B 1 25 ? 23.5 -20.172 -13.258 1 94.25 25 ALA B C 1
ATOM 2380 O O . ALA B 1 25 ? 23.359 -19.078 -13.805 1 94.25 25 ALA B O 1
ATOM 2381 N N . ASP B 1 26 ? 23.156 -21.266 -13.805 1 94 26 ASP B N 1
ATOM 2382 C CA . ASP B 1 26 ? 22.484 -21.281 -15.109 1 94 26 ASP B CA 1
ATOM 2383 C C . ASP B 1 26 ? 21.109 -20.625 -15.023 1 94 26 ASP B C 1
ATOM 2385 O O . ASP B 1 26 ? 20.734 -19.859 -15.906 1 94 26 ASP B O 1
ATOM 2389 N N . ALA B 1 27 ? 20.453 -20.969 -13.992 1 92.5 27 ALA B N 1
ATOM 2390 C CA . ALA B 1 27 ? 19.141 -20.359 -13.781 1 92.5 27 ALA B CA 1
ATOM 2391 C C . ALA B 1 27 ? 19.266 -18.844 -13.625 1 92.5 27 ALA B C 1
ATOM 2393 O O . ALA B 1 27 ? 18.484 -18.094 -14.219 1 92.5 27 ALA B O 1
ATOM 2394 N N . CYS B 1 28 ? 20.25 -18.406 -12.898 1 94.75 28 CYS B N 1
ATOM 2395 C CA . CYS B 1 28 ? 20.5 -16.984 -12.695 1 94.75 28 CYS B CA 1
ATOM 2396 C C . CYS B 1 28 ? 20.828 -16.297 -14.016 1 94.75 28 CYS B C 1
ATOM 2398 O O . CYS B 1 28 ? 20.281 -15.227 -14.312 1 94.75 28 CYS B O 1
ATOM 2400 N N . GLY B 1 29 ? 21.625 -16.938 -14.703 1 93.5 29 GLY B N 1
ATOM 2401 C CA . GLY B 1 29 ? 22 -16.375 -15.992 1 93.5 29 GLY B CA 1
ATOM 2402 C C . GLY B 1 29 ? 20.812 -16.25 -16.938 1 93.5 29 GLY B C 1
ATOM 2403 O O . GLY B 1 29 ? 20.656 -15.211 -17.594 1 93.5 29 GLY B O 1
ATOM 2404 N N . PHE B 1 30 ? 20.047 -17.234 -17.031 1 92.25 30 PHE B N 1
ATOM 2405 C CA . PHE B 1 30 ? 18.859 -17.25 -17.891 1 92.25 30 PHE B CA 1
ATOM 2406 C C . PHE B 1 30 ? 17.891 -16.141 -17.484 1 92.25 30 PHE B C 1
ATOM 2408 O O . PHE B 1 30 ? 17.453 -15.359 -18.344 1 92.25 30 PHE B O 1
ATOM 2415 N N . LEU B 1 31 ? 17.609 -16 -16.188 1 94.62 31 LEU B N 1
ATOM 2416 C CA . LEU B 1 31 ? 16.688 -14.992 -15.703 1 94.62 31 LEU B CA 1
ATOM 2417 C C . LEU B 1 31 ? 17.234 -13.586 -15.922 1 94.62 31 LEU B C 1
ATOM 2419 O O . LEU B 1 31 ? 16.484 -12.664 -16.266 1 94.62 31 LEU B O 1
ATOM 2423 N N . THR B 1 32 ? 18.531 -13.461 -15.703 1 94.62 32 THR B N 1
ATOM 2424 C CA . THR B 1 32 ? 19.172 -12.172 -15.922 1 94.62 32 THR B CA 1
ATOM 2425 C C . THR B 1 32 ? 18.984 -11.711 -17.375 1 94.62 32 THR B C 1
ATOM 2427 O O . THR B 1 32 ? 18.594 -10.57 -17.609 1 94.62 32 THR B O 1
ATOM 2430 N N . ARG B 1 33 ? 19.141 -12.586 -18.281 1 93.5 33 ARG B N 1
ATOM 2431 C CA . ARG B 1 33 ? 18.984 -12.258 -19.703 1 93.5 33 ARG B CA 1
ATOM 2432 C C . ARG B 1 33 ? 17.531 -11.969 -20.031 1 93.5 33 ARG B C 1
ATOM 2434 O O . ARG B 1 33 ? 17.234 -10.984 -20.719 1 93.5 33 ARG B O 1
ATOM 2441 N N . ALA B 1 34 ? 16.688 -12.789 -19.578 1 92.12 34 ALA B N 1
ATOM 2442 C CA . ALA B 1 34 ? 15.266 -12.672 -19.891 1 92.12 34 ALA B CA 1
ATOM 2443 C C . ALA B 1 34 ? 14.68 -11.383 -19.328 1 92.12 34 ALA B C 1
ATOM 2445 O O . ALA B 1 34 ? 14.016 -10.633 -20.047 1 92.12 34 ALA B O 1
ATOM 2446 N N . LEU B 1 35 ? 14.984 -11.078 -18.094 1 94.5 35 LEU B N 1
ATOM 2447 C CA . LEU B 1 35 ? 14.461 -9.883 -17.438 1 94.5 35 LEU B CA 1
ATOM 2448 C C . LEU B 1 35 ? 15.141 -8.633 -17.984 1 94.5 35 LEU B C 1
ATOM 2450 O O . LEU B 1 35 ? 14.508 -7.59 -18.125 1 94.5 35 LEU B O 1
ATOM 2454 N N . GLY B 1 36 ? 16.422 -8.734 -18.156 1 92.19 36 GLY B N 1
ATOM 2455 C CA . GLY B 1 36 ? 17.141 -7.637 -18.781 1 92.19 36 GLY B CA 1
ATOM 2456 C C . GLY B 1 36 ? 16.547 -7.203 -20.109 1 92.19 36 GLY B C 1
ATOM 2457 O O . GLY B 1 36 ? 16.453 -6.008 -20.391 1 92.19 36 GLY B O 1
ATOM 2458 N N . GLY B 1 37 ? 16.109 -8.156 -20.906 1 90.38 37 GLY B N 1
ATOM 2459 C CA . GLY B 1 37 ? 15.461 -7.883 -22.172 1 90.38 37 GLY B CA 1
ATOM 2460 C C . GLY B 1 37 ? 14.156 -7.121 -22.031 1 90.38 37 GLY B C 1
ATOM 2461 O O . GLY B 1 37 ? 13.656 -6.551 -23 1 90.38 37 GLY B O 1
ATOM 2462 N N . GLU B 1 38 ? 13.641 -7.148 -20.875 1 90.38 38 GLU B N 1
ATOM 2463 C CA . GLU B 1 38 ? 12.398 -6.445 -20.562 1 90.38 38 GLU B CA 1
ATOM 2464 C C . GLU B 1 38 ? 12.672 -5.137 -19.828 1 90.38 38 GLU B C 1
ATOM 2466 O O . GLU B 1 38 ? 11.805 -4.633 -19.109 1 90.38 38 GLU B O 1
ATOM 2471 N N . ALA B 1 39 ? 13.906 -4.625 -19.859 1 88.06 39 ALA B N 1
ATOM 2472 C CA . ALA B 1 39 ? 14.352 -3.332 -19.344 1 88.06 39 ALA B CA 1
ATOM 2473 C C . ALA B 1 39 ? 14.336 -3.307 -17.812 1 88.06 39 ALA B C 1
ATOM 2475 O O . ALA B 1 39 ? 14.023 -2.279 -17.219 1 88.06 39 ALA B O 1
ATOM 2476 N N . MET B 1 40 ? 14.578 -4.445 -17.219 1 93.19 40 MET B N 1
ATOM 2477 C CA . MET B 1 40 ? 14.75 -4.52 -15.773 1 93.19 40 MET B CA 1
ATOM 2478 C C . MET B 1 40 ? 16.219 -4.637 -15.406 1 93.19 40 MET B C 1
ATOM 2480 O O . MET B 1 40 ? 17 -5.254 -16.125 1 93.19 40 MET B O 1
ATOM 2484 N N . LEU B 1 41 ? 16.594 -3.982 -14.375 1 93.44 41 LEU B N 1
ATOM 2485 C CA . LEU B 1 41 ? 17.922 -4.148 -13.812 1 93.44 41 LEU B CA 1
ATOM 2486 C C . LEU B 1 41 ? 17.969 -5.336 -12.859 1 93.44 41 LEU B C 1
ATOM 2488 O O . LEU B 1 41 ? 17.188 -5.406 -11.906 1 93.44 41 LEU B O 1
ATOM 2492 N N . VAL B 1 42 ? 18.938 -6.258 -13.133 1 96.38 42 VAL B N 1
ATOM 2493 C CA . VAL B 1 42 ? 18.922 -7.508 -12.383 1 96.38 42 VAL B CA 1
ATOM 2494 C C . VAL B 1 42 ? 20.234 -7.645 -11.609 1 96.38 42 VAL B C 1
ATOM 2496 O O . VAL B 1 42 ? 21.312 -7.352 -12.133 1 96.38 42 VAL B O 1
ATOM 2499 N N . HIS B 1 43 ? 20.125 -7.965 -10.375 1 97 43 HIS B N 1
ATOM 2500 C CA . HIS B 1 43 ? 21.234 -8.438 -9.562 1 97 43 HIS B CA 1
ATOM 2501 C C . HIS B 1 43 ? 20.984 -9.852 -9.055 1 97 43 HIS B C 1
ATOM 2503 O O . HIS B 1 43 ? 19.859 -10.195 -8.68 1 97 43 HIS B O 1
ATOM 2509 N N . THR B 1 44 ? 22.062 -10.664 -9.039 1 97.5 44 THR B N 1
ATOM 2510 C CA . THR B 1 44 ? 21.906 -12.055 -8.633 1 97.5 44 THR B CA 1
ATOM 2511 C C . THR B 1 44 ? 22.625 -12.328 -7.32 1 97.5 44 THR B C 1
ATOM 2513 O O . THR B 1 44 ? 23.656 -11.711 -7.031 1 97.5 44 THR B O 1
ATOM 2516 N N . ALA B 1 45 ? 22.031 -13.133 -6.531 1 97.12 45 ALA B N 1
ATOM 2517 C CA . ALA B 1 45 ? 22.609 -13.672 -5.305 1 97.12 45 ALA B CA 1
ATOM 2518 C C . ALA B 1 45 ? 22.547 -15.195 -5.285 1 97.12 45 ALA B C 1
ATOM 2520 O O . ALA B 1 45 ? 21.531 -15.781 -5.641 1 97.12 45 ALA B O 1
ATOM 2521 N N . ALA B 1 46 ? 23.609 -15.867 -4.781 1 96.06 46 ALA B N 1
ATOM 2522 C CA . ALA B 1 46 ? 23.703 -17.328 -4.875 1 96.06 46 ALA B CA 1
ATOM 2523 C C . ALA B 1 46 ? 23.125 -18 -3.639 1 96.06 46 ALA B C 1
ATOM 2525 O O . ALA B 1 46 ? 23.031 -19.234 -3.584 1 96.06 46 ALA B O 1
ATOM 2526 N N . ASN B 1 47 ? 22.812 -17.25 -2.676 1 96.12 47 ASN B N 1
ATOM 2527 C CA . ASN B 1 47 ? 22.234 -17.766 -1.446 1 96.12 47 ASN B CA 1
ATOM 2528 C C . ASN B 1 47 ? 21.547 -16.672 -0.64 1 96.12 47 ASN B C 1
ATOM 2530 O O . ASN B 1 47 ? 21.609 -15.5 -1.006 1 96.12 47 ASN B O 1
ATOM 2534 N N . GLY B 1 48 ? 20.859 -17.062 0.436 1 96.12 48 GLY B N 1
ATOM 2535 C CA . GLY B 1 48 ? 20.094 -16.156 1.259 1 96.12 48 GLY B CA 1
ATOM 2536 C C . GLY B 1 48 ? 20.938 -15.047 1.874 1 96.12 48 GLY B C 1
ATOM 2537 O O . GLY B 1 48 ? 20.516 -13.891 1.906 1 96.12 48 GLY B O 1
ATOM 2538 N N . ASN B 1 49 ? 22.109 -15.391 2.363 1 96.12 49 ASN B N 1
ATOM 2539 C CA . ASN B 1 49 ? 22.984 -14.406 2.982 1 96.12 49 ASN B CA 1
ATOM 2540 C C . ASN B 1 49 ? 23.438 -13.352 1.98 1 96.12 49 ASN B C 1
ATOM 2542 O O . ASN B 1 49 ? 23.453 -12.156 2.295 1 96.12 49 ASN B O 1
ATOM 2546 N N . ALA B 1 50 ? 23.781 -13.797 0.855 1 95.94 50 ALA B N 1
ATOM 2547 C CA . ALA B 1 50 ? 24.172 -12.867 -0.198 1 95.94 50 ALA B CA 1
ATOM 2548 C C . ALA B 1 50 ? 23.016 -11.945 -0.582 1 95.94 50 ALA B C 1
ATOM 2550 O O . ALA B 1 50 ? 23.234 -10.773 -0.907 1 95.94 50 ALA B O 1
ATOM 2551 N N . ALA B 1 51 ? 21.844 -12.508 -0.603 1 97.25 51 ALA B N 1
ATOM 2552 C CA . ALA B 1 51 ? 20.656 -11.703 -0.888 1 97.25 51 ALA B CA 1
ATOM 2553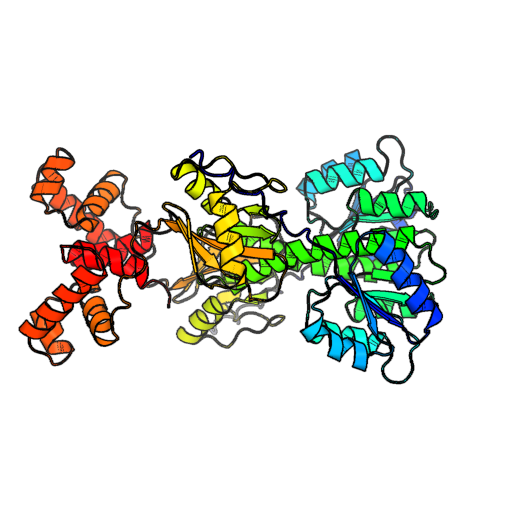 C C . ALA B 1 51 ? 20.484 -10.594 0.141 1 97.25 51 ALA B C 1
ATOM 2555 O O . ALA B 1 51 ? 20.219 -9.445 -0.217 1 97.25 51 ALA B O 1
ATOM 2556 N N . LEU B 1 52 ? 20.625 -10.891 1.413 1 96.44 52 LEU B N 1
ATOM 2557 C CA . LEU B 1 52 ? 20.5 -9.914 2.492 1 96.44 52 LEU B CA 1
ATOM 2558 C C . LEU B 1 52 ? 21.562 -8.828 2.373 1 96.44 52 LEU B C 1
ATOM 2560 O O . LEU B 1 52 ? 21.281 -7.648 2.582 1 96.44 52 LEU B O 1
ATOM 2564 N N . ASP B 1 53 ? 22.703 -9.227 1.98 1 95.06 53 ASP B N 1
ATOM 2565 C CA . ASP B 1 53 ? 23.797 -8.273 1.806 1 95.06 53 ASP B CA 1
ATOM 2566 C C . ASP B 1 53 ? 23.5 -7.305 0.664 1 95.06 53 ASP B C 1
ATOM 2568 O O . ASP B 1 53 ? 23.906 -6.137 0.718 1 95.06 53 ASP B O 1
ATOM 2572 N N . ALA B 1 54 ? 22.828 -7.781 -0.314 1 94.62 54 ALA B N 1
ATOM 2573 C CA . ALA B 1 54 ? 22.562 -7 -1.519 1 94.62 54 ALA B CA 1
ATOM 2574 C C . ALA B 1 54 ? 21.438 -5.984 -1.28 1 94.62 54 ALA B C 1
ATOM 2576 O O . ALA B 1 54 ? 21.297 -5.035 -2.049 1 94.62 54 ALA B O 1
ATOM 2577 N N . LEU B 1 55 ? 20.641 -6.148 -0.29 1 91.75 55 LEU B N 1
ATOM 2578 C CA . LEU B 1 55 ? 19.438 -5.34 -0.07 1 91.75 55 LEU B CA 1
ATOM 2579 C C . LEU B 1 55 ? 19.797 -3.859 0.021 1 91.75 55 LEU B C 1
ATOM 2581 O O . LEU B 1 55 ? 19.172 -3.025 -0.636 1 91.75 55 LEU B O 1
ATOM 2585 N N . THR B 1 56 ? 20.781 -3.582 0.877 1 83.94 56 THR B N 1
ATOM 2586 C CA . THR B 1 56 ? 21.125 -2.193 1.166 1 83.94 56 THR B CA 1
ATOM 2587 C C . THR B 1 56 ? 21.703 -1.512 -0.069 1 83.94 56 THR B C 1
ATOM 2589 O O . THR B 1 56 ? 21.344 -0.379 -0.389 1 83.94 56 THR B O 1
ATOM 2592 N N . SER B 1 57 ? 22.484 -2.178 -0.824 1 87 57 SER B N 1
ATOM 2593 C CA . SER B 1 57 ? 23.203 -1.562 -1.938 1 87 57 SER B CA 1
ATOM 2594 C C . SER B 1 57 ? 22.359 -1.547 -3.201 1 87 57 SER B C 1
ATOM 2596 O O . SER B 1 57 ? 22.453 -0.627 -4.016 1 87 57 SER B O 1
ATOM 2598 N N . PHE B 1 58 ? 21.531 -2.479 -3.391 1 89.75 58 PHE B N 1
ATOM 2599 C CA . PHE B 1 58 ? 20.812 -2.633 -4.652 1 89.75 58 PHE B CA 1
ATOM 2600 C C . PHE B 1 58 ? 19.406 -2.066 -4.551 1 89.75 58 PHE B C 1
ATOM 2602 O O . PHE B 1 58 ? 18.844 -1.61 -5.547 1 89.75 58 PHE B O 1
ATOM 2609 N N . ALA B 1 59 ? 18.797 -2.061 -3.357 1 88.06 59 ALA B N 1
ATOM 2610 C CA . ALA B 1 59 ? 17.438 -1.569 -3.109 1 88.06 59 ALA B CA 1
ATOM 2611 C C . ALA B 1 59 ? 16.453 -2.139 -4.125 1 88.06 59 ALA B C 1
ATOM 2613 O O . ALA B 1 59 ? 15.852 -1.393 -4.902 1 88.06 59 ALA B O 1
ATOM 2614 N N . PRO B 1 60 ? 16.25 -3.422 -4.145 1 95 60 PRO B N 1
ATOM 2615 C CA . PRO B 1 60 ? 15.406 -4.043 -5.16 1 95 60 PRO B CA 1
ATOM 2616 C C . PRO B 1 60 ? 13.938 -3.646 -5.02 1 95 60 PRO B C 1
ATOM 2618 O O . PRO B 1 60 ? 13.469 -3.377 -3.91 1 95 60 PRO B O 1
ATOM 2621 N N . ASP B 1 61 ? 13.227 -3.646 -6.199 1 94.19 61 ASP B N 1
ATOM 2622 C CA . ASP B 1 61 ? 11.781 -3.434 -6.242 1 94.19 61 ASP B CA 1
ATOM 2623 C C . ASP B 1 61 ? 11.031 -4.75 -6.062 1 94.19 61 ASP B C 1
ATOM 2625 O O . ASP B 1 61 ? 9.844 -4.75 -5.73 1 94.19 61 ASP B O 1
ATOM 2629 N N . ALA B 1 62 ? 11.734 -5.836 -6.336 1 97.19 62 ALA B N 1
ATOM 2630 C CA . ALA B 1 62 ? 11.188 -7.18 -6.168 1 97.19 62 ALA B CA 1
ATOM 2631 C C . ALA B 1 62 ? 12.297 -8.211 -6.027 1 97.19 62 ALA B C 1
ATOM 2633 O O . ALA B 1 62 ? 13.43 -7.984 -6.465 1 97.19 62 ALA B O 1
ATOM 2634 N N . VAL B 1 63 ? 11.914 -9.312 -5.441 1 98.38 63 VAL B N 1
ATOM 2635 C CA . VAL B 1 63 ? 12.867 -10.414 -5.262 1 98.38 63 VAL B CA 1
ATOM 2636 C C . VAL B 1 63 ? 12.273 -11.703 -5.832 1 98.38 63 VAL B C 1
ATOM 2638 O O . VAL B 1 63 ? 11.125 -12.039 -5.559 1 98.38 63 VAL B O 1
ATOM 2641 N N . LEU B 1 64 ? 12.984 -12.367 -6.699 1 98.38 64 LEU B N 1
ATOM 2642 C CA . LEU B 1 64 ? 12.734 -13.75 -7.074 1 98.38 64 LEU B CA 1
ATOM 2643 C C . LEU B 1 64 ? 13.594 -14.703 -6.254 1 98.38 64 LEU B C 1
ATOM 2645 O O . LEU B 1 64 ? 14.82 -14.625 -6.289 1 98.38 64 LEU B O 1
ATOM 2649 N N . LEU B 1 65 ? 12.906 -15.609 -5.57 1 98.5 65 LEU B N 1
ATOM 2650 C CA . LEU B 1 65 ? 13.617 -16.359 -4.539 1 98.5 65 LEU B CA 1
ATOM 2651 C C . LEU B 1 65 ? 13.383 -17.859 -4.695 1 98.5 65 LEU B C 1
ATOM 2653 O O . LEU B 1 65 ? 12.242 -18.312 -4.648 1 98.5 65 LEU B O 1
ATOM 2657 N N . ASP B 1 66 ? 14.398 -18.625 -4.852 1 97.94 66 ASP B N 1
ATOM 2658 C CA . ASP B 1 66 ? 14.328 -20.078 -4.816 1 97.94 66 ASP B CA 1
ATOM 2659 C C . ASP B 1 66 ? 14.25 -20.594 -3.379 1 97.94 66 ASP B C 1
ATOM 2661 O O . ASP B 1 66 ? 14.742 -19.938 -2.457 1 97.94 66 ASP B O 1
ATOM 2665 N N . VAL B 1 67 ? 13.727 -21.734 -3.225 1 97.31 67 VAL B N 1
ATOM 2666 C CA . VAL B 1 67 ? 13.578 -22.312 -1.888 1 97.31 67 VAL B CA 1
ATOM 2667 C C . VAL B 1 67 ? 14.75 -23.234 -1.583 1 97.31 67 VAL B C 1
ATOM 2669 O O . VAL B 1 67 ? 15.352 -23.156 -0.508 1 97.31 67 VAL B O 1
ATOM 2672 N N . ASP B 1 68 ? 14.977 -24.109 -2.508 1 95.56 68 ASP B N 1
ATOM 2673 C CA . ASP B 1 68 ? 15.961 -25.172 -2.293 1 95.56 68 ASP B CA 1
ATOM 2674 C C . ASP B 1 68 ? 17.375 -24.641 -2.521 1 95.56 68 ASP B C 1
ATOM 2676 O O . ASP B 1 68 ? 17.953 -24.844 -3.596 1 95.56 68 ASP B O 1
ATOM 2680 N N . MET B 1 69 ? 17.953 -24 -1.573 1 95.56 69 MET B N 1
ATOM 2681 C CA . MET B 1 69 ? 19.328 -23.469 -1.599 1 95.56 69 MET B CA 1
ATOM 2682 C C . MET B 1 69 ? 20.125 -23.969 -0.401 1 95.56 69 MET B C 1
ATOM 2684 O O . MET B 1 69 ? 19.562 -24.234 0.662 1 95.56 69 MET B O 1
ATOM 2688 N N . PRO B 1 70 ? 21.422 -24.125 -0.569 1 93.44 70 PRO B N 1
ATOM 2689 C CA . PRO B 1 70 ? 22.25 -24.531 0.568 1 93.44 70 PRO B CA 1
ATOM 2690 C C . PRO B 1 70 ? 22.297 -23.484 1.668 1 93.44 70 PRO B C 1
ATOM 2692 O O . PRO B 1 70 ? 22.281 -22.281 1.378 1 93.44 70 PRO B O 1
ATOM 2695 N N . GLY B 1 71 ? 22.391 -24 2.943 1 93.81 71 GLY B N 1
ATOM 2696 C CA . GLY B 1 71 ? 22.438 -23.078 4.062 1 93.81 71 GLY B CA 1
ATOM 2697 C C . GLY B 1 71 ? 21.062 -22.562 4.453 1 93.81 71 GLY B C 1
ATOM 2698 O O . GLY B 1 71 ? 20.141 -23.359 4.703 1 93.81 71 GLY B O 1
ATOM 2699 N N . MET B 1 72 ? 20.938 -21.266 4.352 1 94.56 72 MET B N 1
ATOM 2700 C CA . MET B 1 72 ? 19.641 -20.625 4.586 1 94.56 72 MET B CA 1
ATOM 2701 C C . MET B 1 72 ? 18.688 -20.875 3.414 1 94.56 72 MET B C 1
ATOM 2703 O O . MET B 1 72 ? 18.953 -20.438 2.293 1 94.56 72 MET B O 1
ATOM 2707 N N . ASP B 1 73 ? 17.641 -21.562 3.742 1 95.06 73 ASP B N 1
ATOM 2708 C CA . ASP B 1 73 ? 16.734 -21.875 2.639 1 95.06 73 ASP B CA 1
ATOM 2709 C C . ASP B 1 73 ? 15.859 -20.672 2.279 1 95.06 73 ASP B C 1
ATOM 2711 O O . ASP B 1 73 ? 15.945 -19.625 2.924 1 95.06 73 ASP B O 1
ATOM 2715 N N . GLY B 1 74 ? 15.078 -20.844 1.26 1 97.56 74 GLY B N 1
ATOM 2716 C CA . GLY B 1 74 ? 14.289 -19.734 0.742 1 97.56 74 GLY B CA 1
ATOM 2717 C C . GLY B 1 74 ? 13.281 -19.203 1.742 1 97.56 74 GLY B C 1
ATOM 2718 O O . GLY B 1 74 ? 13.008 -18 1.778 1 97.56 74 GLY B O 1
ATOM 2719 N N . PHE B 1 75 ? 12.688 -20.047 2.588 1 98.19 75 PHE B N 1
ATOM 2720 C CA . PHE B 1 75 ? 11.695 -19.609 3.562 1 98.19 75 PHE B CA 1
ATOM 2721 C C . PHE B 1 75 ? 12.344 -18.734 4.641 1 98.19 75 PHE B C 1
ATOM 2723 O O . PHE B 1 75 ? 11.828 -17.672 4.98 1 98.19 75 PHE B O 1
ATOM 2730 N N . ALA B 1 76 ? 13.43 -19.188 5.113 1 97.88 76 ALA B N 1
ATOM 2731 C CA . ALA B 1 76 ? 14.172 -18.422 6.105 1 97.88 76 ALA B CA 1
ATOM 2732 C C . ALA B 1 76 ? 14.672 -17.109 5.512 1 97.88 76 ALA B C 1
ATOM 2734 O O . ALA B 1 76 ? 14.617 -16.062 6.172 1 97.88 76 ALA B O 1
ATOM 2735 N N . ALA B 1 77 ? 15.133 -17.188 4.293 1 97.81 77 ALA B N 1
ATOM 2736 C CA . ALA B 1 77 ? 15.602 -15.984 3.611 1 97.81 77 ALA B CA 1
ATOM 2737 C C . ALA B 1 77 ? 14.461 -14.977 3.445 1 97.81 77 ALA B C 1
ATOM 2739 O O . ALA B 1 77 ? 14.648 -13.781 3.66 1 97.81 77 ALA B O 1
ATOM 2740 N N . CYS B 1 78 ? 13.312 -15.453 3.062 1 98.19 78 CYS B N 1
ATOM 2741 C CA . CYS B 1 78 ? 12.148 -14.594 2.885 1 98.19 78 CYS B CA 1
ATOM 2742 C C . CYS B 1 78 ? 11.805 -13.867 4.18 1 98.19 78 CYS B C 1
ATOM 2744 O O . CYS B 1 78 ? 11.617 -12.648 4.184 1 98.19 78 CYS B O 1
ATOM 2746 N N . THR B 1 79 ? 11.797 -14.609 5.238 1 97.69 79 THR B N 1
ATOM 2747 C CA . THR B 1 79 ? 11.5 -14.023 6.547 1 97.69 79 THR B CA 1
ATOM 2748 C C . THR B 1 79 ? 12.516 -12.93 6.891 1 97.69 79 THR B C 1
ATOM 2750 O O . THR B 1 79 ? 12.133 -11.844 7.312 1 97.69 79 THR B O 1
ATOM 2753 N N . ALA B 1 80 ? 13.727 -13.188 6.668 1 96.94 80 ALA B N 1
ATOM 2754 C CA . ALA B 1 80 ? 14.797 -12.242 6.984 1 96.94 80 ALA B CA 1
ATOM 2755 C C . ALA B 1 80 ? 14.703 -11 6.102 1 96.94 80 ALA B C 1
ATOM 2757 O O . ALA B 1 80 ? 14.914 -9.883 6.57 1 96.94 80 ALA B O 1
ATOM 2758 N N . LEU B 1 81 ? 14.43 -11.188 4.836 1 96.62 81 LEU B N 1
ATOM 2759 C CA . LEU B 1 81 ? 14.273 -10.078 3.9 1 96.62 81 LEU B CA 1
ATOM 2760 C C . LEU B 1 81 ? 13.141 -9.164 4.332 1 96.62 81 LEU B C 1
ATOM 2762 O O . LEU B 1 81 ? 13.305 -7.941 4.363 1 96.62 81 LEU B O 1
ATOM 2766 N N . LEU B 1 82 ? 12.039 -9.758 4.73 1 94.88 82 LEU B N 1
ATOM 2767 C CA . LEU B 1 82 ? 10.836 -9 5.055 1 94.88 82 LEU B CA 1
ATOM 2768 C C . LEU B 1 82 ? 10.961 -8.344 6.43 1 94.88 82 LEU B C 1
ATOM 2770 O O . LEU B 1 82 ? 10.336 -7.312 6.688 1 94.88 82 LEU B O 1
ATOM 2774 N N . ASP B 1 83 ? 11.773 -8.891 7.266 1 92.06 83 ASP B N 1
ATOM 2775 C CA . ASP B 1 83 ? 12.086 -8.25 8.539 1 92.06 83 ASP B CA 1
ATOM 2776 C C . ASP B 1 83 ? 12.805 -6.922 8.32 1 92.06 83 ASP B C 1
ATOM 2778 O O . ASP B 1 83 ? 12.633 -5.98 9.094 1 92.06 83 ASP B O 1
ATOM 2782 N N . ARG B 1 84 ? 13.547 -6.918 7.254 1 89.5 84 ARG B N 1
ATOM 2783 C CA . ARG B 1 84 ? 14.305 -5.711 6.945 1 89.5 84 ARG B CA 1
ATOM 2784 C C . ARG B 1 84 ? 13.469 -4.738 6.121 1 89.5 84 ARG B C 1
ATOM 2786 O O . ARG B 1 84 ? 13.57 -3.521 6.301 1 89.5 84 ARG B O 1
ATOM 2793 N N . HIS B 1 85 ? 12.719 -5.312 5.227 1 88.88 85 HIS B N 1
ATOM 2794 C CA . HIS B 1 85 ? 11.859 -4.531 4.348 1 88.88 85 HIS B CA 1
ATOM 2795 C C . HIS B 1 85 ? 10.477 -5.168 4.215 1 88.88 85 HIS B C 1
ATOM 2797 O O . HIS B 1 85 ? 10.234 -5.945 3.291 1 88.88 85 HIS B O 1
ATOM 2803 N N . ALA B 1 86 ? 9.586 -4.719 5.02 1 85.44 86 ALA B N 1
ATOM 2804 C CA . ALA B 1 86 ? 8.297 -5.379 5.184 1 85.44 86 ALA B CA 1
ATOM 2805 C C . ALA B 1 86 ? 7.469 -5.289 3.904 1 85.44 86 ALA B C 1
ATOM 2807 O O . ALA B 1 86 ? 6.645 -6.164 3.629 1 85.44 86 ALA B O 1
ATOM 2808 N N . ASP B 1 87 ? 7.707 -4.324 3.086 1 88.44 87 ASP B N 1
ATOM 2809 C CA . ASP B 1 87 ? 6.871 -4.105 1.909 1 88.44 87 ASP B CA 1
ATOM 2810 C C . ASP B 1 87 ? 7.555 -4.625 0.646 1 88.44 87 ASP B C 1
ATOM 2812 O O . ASP B 1 87 ? 7.07 -4.406 -0.465 1 88.44 87 ASP B O 1
ATOM 2816 N N . LEU B 1 88 ? 8.672 -5.25 0.796 1 94.44 88 LEU B N 1
ATOM 2817 C CA . LEU B 1 88 ? 9.398 -5.789 -0.346 1 94.44 88 LEU B CA 1
ATOM 2818 C C . LEU B 1 88 ? 8.68 -7.004 -0.928 1 94.44 88 LEU B C 1
ATOM 2820 O O . LEU B 1 88 ? 8.484 -8 -0.236 1 94.44 88 LEU B O 1
ATOM 2824 N N . PRO B 1 89 ? 8.25 -6.918 -2.189 1 97.44 89 PRO B N 1
ATOM 2825 C CA . PRO B 1 89 ? 7.617 -8.094 -2.787 1 97.44 89 PRO B CA 1
ATOM 2826 C C . PRO B 1 89 ? 8.602 -9.242 -3.012 1 97.44 89 PRO B C 1
ATOM 2828 O O . PRO B 1 89 ? 9.594 -9.078 -3.725 1 97.44 89 PRO B O 1
ATOM 2831 N N . VAL B 1 90 ? 8.328 -10.336 -2.447 1 98.44 90 VAL B N 1
ATOM 2832 C CA . VAL B 1 90 ? 9.109 -11.555 -2.635 1 98.44 90 VAL B CA 1
ATOM 2833 C C . VAL B 1 90 ? 8.258 -12.609 -3.34 1 98.44 90 VAL B C 1
ATOM 2835 O O . VAL B 1 90 ? 7.18 -12.969 -2.867 1 98.44 90 VAL B O 1
ATOM 2838 N N . ILE B 1 91 ? 8.734 -13.031 -4.465 1 98.44 91 ILE B N 1
ATOM 2839 C CA . ILE B 1 91 ? 8.094 -14.07 -5.266 1 98.44 91 ILE B CA 1
ATOM 2840 C C . ILE B 1 91 ? 8.938 -15.344 -5.23 1 98.44 91 ILE B C 1
ATOM 2842 O O . ILE B 1 91 ? 10.078 -15.352 -5.695 1 98.44 91 ILE B O 1
ATOM 2846 N N . PHE B 1 92 ? 8.367 -16.391 -4.68 1 98.44 92 PHE B N 1
ATOM 2847 C CA . PHE B 1 92 ? 9.078 -17.672 -4.754 1 98.44 92 PHE B CA 1
ATOM 2848 C C . PHE B 1 92 ? 9.055 -18.219 -6.176 1 98.44 92 PHE B C 1
ATOM 2850 O O . PHE B 1 92 ? 8.039 -18.141 -6.863 1 98.44 92 PHE B O 1
ATOM 2857 N N . MET B 1 93 ? 10.133 -18.688 -6.641 1 96.81 93 MET B N 1
ATOM 2858 C CA . MET B 1 93 ? 10.289 -19.406 -7.902 1 96.81 93 MET B CA 1
ATOM 2859 C C . MET B 1 93 ? 11.125 -20.672 -7.711 1 96.81 93 MET B C 1
ATOM 2861 O O . MET B 1 93 ? 12.352 -20.594 -7.613 1 96.81 93 MET B O 1
ATOM 2865 N N . THR B 1 94 ? 10.469 -21.797 -7.68 1 96.19 94 THR B N 1
ATOM 2866 C CA . THR B 1 94 ? 11.117 -23.016 -7.211 1 96.19 94 THR B CA 1
ATOM 2867 C C . THR B 1 94 ? 10.453 -24.25 -7.812 1 96.19 94 THR B C 1
ATOM 2869 O O . THR B 1 94 ? 9.344 -24.156 -8.352 1 96.19 94 THR B O 1
ATOM 2872 N N . GLY B 1 95 ? 11.117 -25.391 -7.742 1 95.12 95 GLY B N 1
ATOM 2873 C CA . GLY B 1 95 ? 10.578 -26.656 -8.203 1 95.12 95 GLY B CA 1
ATOM 2874 C C . GLY B 1 95 ? 9.609 -27.281 -7.223 1 95.12 95 GLY B C 1
ATOM 2875 O O . GLY B 1 95 ? 8.914 -28.25 -7.559 1 95.12 95 GLY B O 1
ATOM 2876 N N . LEU B 1 96 ? 9.539 -26.828 -6.051 1 95.56 96 LEU B N 1
ATOM 2877 C CA . LEU B 1 96 ? 8.656 -27.359 -5.012 1 95.56 96 LEU B CA 1
ATOM 2878 C C . LEU B 1 96 ? 7.227 -26.875 -5.211 1 95.56 96 LEU B C 1
ATOM 2880 O O . LEU B 1 96 ? 6.902 -25.734 -4.859 1 95.56 96 LEU B O 1
ATOM 2884 N N . GLY B 1 97 ? 6.406 -27.734 -5.664 1 94.62 97 GLY B N 1
ATOM 2885 C CA . GLY B 1 97 ? 5.074 -27.297 -6.047 1 94.62 97 GLY B CA 1
ATOM 2886 C C . GLY B 1 97 ? 3.979 -27.906 -5.195 1 94.62 97 GLY B C 1
ATOM 2887 O O . GLY B 1 97 ? 2.791 -27.719 -5.473 1 94.62 97 GLY B O 1
ATOM 2888 N N . ASP B 1 98 ? 4.379 -28.656 -4.145 1 95.69 98 ASP B N 1
ATOM 2889 C CA . ASP B 1 98 ? 3.34 -29.25 -3.316 1 95.69 98 ASP B CA 1
ATOM 2890 C C . ASP B 1 98 ? 2.637 -28.203 -2.463 1 95.69 98 ASP B C 1
ATOM 2892 O O . ASP B 1 98 ? 3.211 -27.156 -2.166 1 95.69 98 ASP B O 1
ATOM 2896 N N . THR B 1 99 ? 1.411 -28.5 -2.086 1 96.19 99 THR B N 1
ATOM 2897 C CA . THR B 1 99 ? 0.529 -27.578 -1.382 1 96.19 99 THR B CA 1
ATOM 2898 C C . THR B 1 99 ? 1.188 -27.062 -0.101 1 96.19 99 THR B C 1
ATOM 2900 O O . THR B 1 99 ? 1.111 -25.875 0.214 1 96.19 99 THR B O 1
ATOM 2903 N N . GLY B 1 100 ? 1.796 -27.922 0.647 1 97.25 100 GLY B N 1
ATOM 2904 C CA . GLY B 1 100 ? 2.434 -27.531 1.895 1 97.25 100 GLY B CA 1
ATOM 2905 C C . GLY B 1 100 ? 3.473 -26.438 1.717 1 97.25 100 GLY B C 1
ATOM 2906 O O . GLY B 1 100 ? 3.529 -25.5 2.508 1 97.25 100 GLY B O 1
ATOM 2907 N N . HIS B 1 101 ? 4.262 -26.562 0.678 1 97.25 101 HIS B N 1
ATOM 2908 C CA . HIS B 1 101 ? 5.293 -25.578 0.408 1 97.25 101 HIS B CA 1
ATOM 2909 C C . HIS B 1 101 ? 4.676 -24.25 -0.054 1 97.25 101 HIS B C 1
ATOM 2911 O O . HIS B 1 101 ? 5.137 -23.188 0.339 1 97.25 101 HIS B O 1
ATOM 2917 N N . ILE B 1 102 ? 3.684 -24.312 -0.873 1 97.25 102 ILE B N 1
ATOM 2918 C CA . ILE B 1 102 ? 3.006 -23.125 -1.369 1 97.25 102 ILE B CA 1
ATOM 2919 C C . ILE B 1 102 ? 2.391 -22.359 -0.201 1 97.25 102 ILE B C 1
ATOM 2921 O O . ILE B 1 102 ? 2.59 -21.141 -0.073 1 97.25 102 ILE B O 1
ATOM 2925 N N . VAL B 1 103 ? 1.703 -23.078 0.667 1 97.69 103 VAL B N 1
ATOM 2926 C CA . VAL B 1 103 ? 1.068 -22.469 1.83 1 97.69 103 VAL B CA 1
ATOM 2927 C C . VAL B 1 103 ? 2.131 -21.828 2.727 1 97.69 103 VAL B C 1
ATOM 2929 O O . VAL B 1 103 ? 1.984 -20.688 3.166 1 97.69 103 VAL B O 1
ATOM 2932 N N . ARG B 1 104 ? 3.191 -22.516 2.92 1 97.88 104 ARG B N 1
ATOM 2933 C CA . ARG B 1 104 ? 4.281 -22 3.748 1 97.88 104 ARG B CA 1
ATOM 2934 C C . ARG B 1 104 ? 4.867 -20.719 3.154 1 97.88 104 ARG B C 1
ATOM 2936 O O . ARG B 1 104 ? 5.211 -19.797 3.889 1 97.88 104 ARG B O 1
ATOM 2943 N N . GLY B 1 105 ? 5.004 -20.688 1.865 1 98.12 105 GLY B N 1
ATOM 2944 C CA . GLY B 1 105 ? 5.504 -19.5 1.192 1 98.12 105 GLY B CA 1
ATOM 2945 C C . GLY B 1 105 ? 4.719 -18.25 1.524 1 98.12 105 GLY B C 1
ATOM 2946 O O . GLY B 1 105 ? 5.301 -17.203 1.85 1 98.12 105 GLY B O 1
ATOM 2947 N N . PHE B 1 106 ? 3.439 -18.328 1.497 1 97.31 106 PHE B N 1
ATOM 2948 C CA . PHE B 1 106 ? 2.592 -17.188 1.812 1 97.31 106 PHE B CA 1
ATOM 2949 C C . PHE B 1 106 ? 2.611 -16.891 3.307 1 97.31 106 PHE B C 1
ATOM 2951 O O . PHE B 1 106 ? 2.553 -15.734 3.717 1 97.31 106 PHE B O 1
ATOM 2958 N N . GLU B 1 107 ? 2.752 -17.906 4.125 1 96.31 107 GLU B N 1
ATOM 2959 C CA . GLU B 1 107 ? 2.773 -17.734 5.578 1 96.31 107 GLU B CA 1
ATOM 2960 C C . GLU B 1 107 ? 4.012 -16.969 6.027 1 96.31 107 GLU B C 1
ATOM 2962 O O . GLU B 1 107 ? 3.951 -16.203 6.984 1 96.31 107 GLU B O 1
ATOM 2967 N N . VAL B 1 108 ? 5.094 -17.172 5.305 1 97.12 108 VAL B N 1
ATOM 2968 C CA . VAL B 1 108 ? 6.316 -16.5 5.715 1 97.12 108 VAL B CA 1
ATOM 2969 C C . VAL B 1 108 ? 6.336 -15.078 5.137 1 97.12 108 VAL B C 1
ATOM 2971 O O . VAL B 1 108 ? 7.258 -14.305 5.414 1 97.12 108 VAL B O 1
ATOM 2974 N N . GLY B 1 109 ? 5.352 -14.75 4.254 1 96.5 109 GLY B N 1
ATOM 2975 C CA . GLY B 1 109 ? 5.16 -13.352 3.91 1 96.5 109 GLY B CA 1
ATOM 2976 C C . GLY B 1 109 ? 5.312 -13.07 2.428 1 96.5 109 GLY B C 1
ATOM 2977 O O . GLY B 1 109 ? 5.168 -11.93 1.984 1 96.5 109 GLY B O 1
ATOM 2978 N N . ALA B 1 110 ? 5.555 -14.07 1.586 1 97.75 110 ALA B N 1
ATOM 2979 C CA . ALA B 1 110 ? 5.699 -13.859 0.148 1 97.75 110 ALA B CA 1
ATOM 2980 C C . ALA B 1 110 ? 4.391 -13.367 -0.466 1 97.75 110 ALA B C 1
ATOM 2982 O O . ALA B 1 110 ? 3.307 -13.68 0.035 1 97.75 110 ALA B O 1
ATOM 2983 N N . CYS B 1 111 ? 4.547 -12.633 -1.521 1 97.06 111 CYS B N 1
ATOM 2984 C CA . CYS B 1 111 ? 3.348 -12.109 -2.172 1 97.06 111 CYS B CA 1
ATOM 2985 C C . CYS B 1 111 ? 2.932 -13.008 -3.336 1 97.06 111 CYS B C 1
ATOM 2987 O O . CYS B 1 111 ? 1.843 -12.844 -3.889 1 97.06 111 CYS B O 1
ATOM 2989 N N . ASP B 1 112 ? 3.805 -13.891 -3.689 1 98 112 ASP B N 1
ATOM 2990 C CA . ASP B 1 112 ? 3.531 -14.773 -4.82 1 98 112 ASP B CA 1
ATOM 2991 C C . ASP B 1 112 ? 4.375 -16.047 -4.742 1 98 112 ASP B C 1
ATOM 2993 O O . ASP B 1 112 ? 5.34 -16.109 -3.98 1 98 112 ASP B O 1
ATOM 2997 N N . TYR B 1 113 ? 3.934 -17.078 -5.465 1 97.62 113 TYR B N 1
ATOM 2998 C CA . TYR B 1 113 ? 4.59 -18.375 -5.508 1 97.62 113 TYR B CA 1
ATOM 2999 C C . TYR B 1 113 ? 4.457 -19 -6.891 1 97.62 113 TYR B C 1
ATOM 3001 O O . TYR B 1 113 ? 3.342 -19.266 -7.355 1 97.62 113 TYR B O 1
ATOM 3009 N N . VAL B 1 114 ? 5.598 -19.297 -7.457 1 95.69 114 VAL B N 1
ATOM 3010 C CA . VAL B 1 114 ? 5.617 -19.844 -8.812 1 95.69 114 VAL B CA 1
ATOM 3011 C C . VAL B 1 114 ? 6.41 -21.141 -8.836 1 95.69 114 VAL B C 1
ATOM 3013 O O . VAL B 1 114 ? 7.547 -21.203 -8.367 1 95.69 114 VAL B O 1
ATOM 3016 N N . THR B 1 115 ? 5.828 -22.156 -9.445 1 94.88 115 THR B N 1
ATOM 3017 C CA . THR B 1 115 ? 6.492 -23.453 -9.531 1 94.88 115 THR B CA 1
ATOM 3018 C C . THR B 1 115 ? 7.195 -23.609 -10.875 1 94.88 115 THR B C 1
ATOM 3020 O O . THR B 1 115 ? 6.602 -23.359 -11.93 1 94.88 115 THR B O 1
ATOM 3023 N N . LYS B 1 116 ? 8.453 -23.969 -10.812 1 93.88 116 LYS B N 1
ATOM 3024 C CA . LYS B 1 116 ? 9.203 -24.297 -12.016 1 93.88 116 LYS B CA 1
ATOM 3025 C C . LYS B 1 116 ? 8.734 -25.625 -12.617 1 93.88 116 LYS B C 1
ATOM 3027 O O . LYS B 1 116 ? 8.312 -26.531 -11.891 1 93.88 116 LYS B O 1
ATOM 3032 N N . PRO B 1 117 ? 8.82 -25.734 -13.977 1 93.25 117 PRO B N 1
ATOM 3033 C CA . PRO B 1 117 ? 9.25 -24.75 -14.969 1 93.25 117 PRO B CA 1
ATOM 3034 C C . PRO B 1 117 ? 8.203 -23.656 -15.211 1 93.25 117 PRO B C 1
ATOM 3036 O O . PRO B 1 117 ? 7.004 -23.906 -15.039 1 93.25 117 PRO B O 1
ATOM 3039 N N . VAL B 1 118 ? 8.672 -22.484 -15.484 1 90.56 118 VAL B N 1
ATOM 3040 C CA . VAL B 1 118 ? 7.762 -21.359 -15.688 1 90.56 118 VAL B CA 1
ATOM 3041 C C . VAL B 1 118 ? 8.188 -20.562 -16.922 1 90.56 118 VAL B C 1
ATOM 3043 O O . VAL B 1 118 ? 9.375 -20.406 -17.188 1 90.56 118 VAL B O 1
ATOM 3046 N N . ALA B 1 119 ? 7.133 -20.094 -17.656 1 93.38 119 ALA B N 1
ATOM 3047 C CA . ALA B 1 119 ? 7.402 -19.234 -18.812 1 93.38 119 ALA B CA 1
ATOM 3048 C C . ALA B 1 119 ? 7.914 -17.859 -18.359 1 93.38 119 ALA B C 1
ATOM 3050 O O . ALA B 1 119 ? 7.387 -17.266 -17.422 1 93.38 119 ALA B O 1
ATOM 3051 N N . ILE B 1 120 ? 8.844 -17.375 -19.062 1 93.44 120 ILE B N 1
ATOM 3052 C CA . ILE B 1 120 ? 9.484 -16.109 -18.719 1 93.44 120 ILE B CA 1
ATOM 3053 C C . ILE B 1 120 ? 8.461 -14.984 -18.75 1 93.44 120 ILE B C 1
ATOM 3055 O O . ILE B 1 120 ? 8.492 -14.086 -17.922 1 93.44 120 ILE B O 1
ATOM 3059 N N . ALA B 1 121 ? 7.617 -15.031 -19.703 1 95.62 121 ALA B N 1
ATOM 3060 C CA . ALA B 1 121 ? 6.598 -13.992 -19.812 1 95.62 121 ALA B CA 1
ATOM 3061 C C . ALA B 1 121 ? 5.742 -13.914 -18.562 1 95.62 121 ALA B C 1
ATOM 3063 O O . ALA B 1 121 ? 5.309 -12.836 -18.156 1 95.62 121 ALA B O 1
ATOM 3064 N N . GLU B 1 122 ? 5.5 -15.07 -17.953 1 95.94 122 GLU B N 1
ATOM 3065 C CA . GLU B 1 122 ? 4.746 -15.109 -16.703 1 95.94 122 GLU B CA 1
ATOM 3066 C C . GLU B 1 122 ? 5.527 -14.461 -15.57 1 95.94 122 GLU B C 1
ATOM 3068 O O . GLU B 1 122 ? 4.965 -13.703 -14.781 1 95.94 122 GLU B O 1
ATOM 3073 N N . VAL B 1 123 ? 6.789 -14.734 -15.516 1 96.31 123 VAL B N 1
ATOM 3074 C CA . VAL B 1 123 ? 7.645 -14.172 -14.477 1 96.31 123 VAL B CA 1
ATOM 3075 C C . VAL B 1 123 ? 7.68 -12.656 -14.602 1 96.31 123 VAL B C 1
ATOM 3077 O O . VAL B 1 123 ? 7.516 -11.945 -13.602 1 96.31 123 VAL B O 1
ATOM 3080 N N . VAL B 1 124 ? 7.809 -12.188 -15.797 1 95.94 124 VAL B N 1
ATOM 3081 C CA . VAL B 1 124 ? 7.883 -10.758 -16.062 1 95.94 124 VAL B CA 1
ATOM 3082 C C . VAL B 1 124 ? 6.582 -10.078 -15.641 1 95.94 124 VAL B C 1
ATOM 3084 O O . VAL B 1 124 ? 6.602 -9.047 -14.969 1 95.94 124 VAL B O 1
ATOM 3087 N N . ALA B 1 125 ? 5.484 -10.633 -15.984 1 96 125 ALA B N 1
ATOM 3088 C CA . ALA B 1 125 ? 4.176 -10.07 -15.656 1 96 125 ALA B CA 1
ATOM 3089 C C . ALA B 1 125 ? 3.977 -10.008 -14.141 1 96 125 ALA B C 1
ATOM 3091 O O . ALA B 1 125 ? 3.479 -9.008 -13.617 1 96 125 ALA B O 1
ATOM 3092 N N . ARG B 1 126 ? 4.371 -11.055 -13.453 1 97.25 126 ARG B N 1
ATOM 3093 C CA . ARG B 1 126 ? 4.238 -11.117 -12.008 1 97.25 126 ARG B CA 1
ATOM 3094 C C . ARG B 1 126 ? 5.125 -10.078 -11.328 1 97.25 126 ARG B C 1
ATOM 3096 O O . ARG B 1 126 ? 4.668 -9.344 -10.445 1 97.25 126 ARG B O 1
ATOM 3103 N N . VAL B 1 127 ? 6.348 -9.953 -11.758 1 96.94 127 VAL B N 1
ATOM 3104 C CA . VAL B 1 127 ? 7.293 -9.008 -11.18 1 96.94 127 VAL B CA 1
ATOM 3105 C C . VAL B 1 127 ? 6.789 -7.578 -11.383 1 96.94 127 VAL B C 1
ATOM 3107 O O . VAL B 1 127 ? 6.766 -6.777 -10.445 1 96.94 127 VAL B O 1
ATOM 3110 N N . ARG B 1 128 ? 6.375 -7.285 -12.602 1 94.44 128 ARG B N 1
ATOM 3111 C CA . ARG B 1 128 ? 5.887 -5.945 -12.906 1 94.44 128 ARG B CA 1
ATOM 3112 C C . ARG B 1 128 ? 4.672 -5.598 -12.047 1 94.44 128 ARG B C 1
ATOM 3114 O O . ARG B 1 128 ? 4.59 -4.496 -11.5 1 94.44 128 ARG B O 1
ATOM 3121 N N . SER B 1 129 ? 3.789 -6.5 -11.938 1 94.81 129 SER B N 1
ATOM 3122 C CA . SER B 1 129 ? 2.566 -6.281 -11.172 1 94.81 129 SER B CA 1
ATOM 3123 C C . SER B 1 129 ? 2.873 -6.027 -9.703 1 94.81 129 SER B C 1
ATOM 3125 O O . SER B 1 129 ? 2.459 -5.008 -9.141 1 94.81 129 SER B O 1
ATOM 3127 N N . HIS B 1 130 ? 3.66 -6.906 -9.102 1 96.56 130 HIS B N 1
ATOM 3128 C CA . HIS B 1 130 ? 3.947 -6.809 -7.68 1 96.56 130 HIS B CA 1
ATOM 3129 C C . HIS B 1 130 ? 4.82 -5.598 -7.375 1 96.56 130 HIS B C 1
ATOM 3131 O O . HIS B 1 130 ? 4.609 -4.91 -6.371 1 96.56 130 HIS B O 1
ATOM 3137 N N . ALA B 1 131 ? 5.801 -5.336 -8.242 1 94.44 131 ALA B N 1
ATOM 3138 C CA . ALA B 1 131 ? 6.684 -4.188 -8.031 1 94.44 131 ALA B CA 1
ATOM 3139 C C . ALA B 1 131 ? 5.906 -2.877 -8.109 1 94.44 131 ALA B C 1
ATOM 3141 O O . ALA B 1 131 ? 6.125 -1.969 -7.309 1 94.44 131 ALA B O 1
ATOM 3142 N N . GLY B 1 132 ? 5.031 -2.771 -9.094 1 91.12 132 GLY B N 1
ATOM 3143 C CA . GLY B 1 132 ? 4.219 -1.573 -9.242 1 91.12 132 GLY B CA 1
ATOM 3144 C C . GLY B 1 132 ? 3.32 -1.31 -8.047 1 91.12 132 GLY B C 1
ATOM 3145 O O . GLY B 1 132 ? 3.275 -0.19 -7.535 1 91.12 132 GLY B O 1
ATOM 3146 N N . LYS B 1 133 ? 2.633 -2.32 -7.637 1 92.38 133 LYS B N 1
ATOM 3147 C CA . LYS B 1 133 ? 1.737 -2.201 -6.488 1 92.38 133 LYS B CA 1
ATOM 3148 C C . LYS B 1 133 ? 2.512 -1.861 -5.219 1 92.38 133 LYS B C 1
ATOM 3150 O O . LYS B 1 133 ? 2.064 -1.04 -4.414 1 92.38 133 LYS B O 1
ATOM 3155 N N . ALA B 1 134 ? 3.658 -2.469 -5.078 1 93.25 134 ALA B N 1
ATOM 3156 C CA . ALA B 1 134 ? 4.492 -2.215 -3.904 1 93.25 134 ALA B CA 1
ATOM 3157 C C . ALA B 1 134 ? 5.008 -0.779 -3.898 1 93.25 134 ALA B C 1
ATOM 3159 O O . ALA B 1 134 ? 5.082 -0.143 -2.846 1 93.25 134 ALA B O 1
ATOM 3160 N N . ARG B 1 135 ? 5.375 -0.309 -5.059 1 90.56 135 ARG B N 1
ATOM 3161 C CA . ARG B 1 135 ? 5.863 1.06 -5.184 1 90.56 135 ARG B CA 1
ATOM 3162 C C . ARG B 1 135 ? 4.805 2.062 -4.73 1 90.56 135 ARG B C 1
ATOM 3164 O O . ARG B 1 135 ? 5.105 2.996 -3.984 1 90.56 135 ARG B O 1
ATOM 3171 N N . LEU B 1 136 ? 3.633 1.858 -5.141 1 89.88 136 LEU B N 1
ATOM 3172 C CA . LEU B 1 136 ? 2.527 2.73 -4.762 1 89.88 136 LEU B CA 1
ATOM 3173 C C . LEU B 1 136 ? 2.266 2.658 -3.26 1 89.88 136 LEU B C 1
ATOM 3175 O O . LEU B 1 136 ? 2.143 3.689 -2.596 1 89.88 136 LEU B O 1
ATOM 3179 N N . ALA B 1 137 ? 2.217 1.493 -2.75 1 92.06 137 ALA B N 1
ATOM 3180 C CA . ALA B 1 137 ? 1.958 1.294 -1.326 1 92.06 137 ALA B CA 1
ATOM 3181 C C . ALA B 1 137 ? 3.062 1.913 -0.476 1 92.06 137 ALA B C 1
ATOM 3183 O O . ALA B 1 137 ? 2.787 2.549 0.544 1 92.06 137 ALA B O 1
ATOM 3184 N N . ARG B 1 138 ? 4.27 1.72 -0.88 1 91.88 138 ARG B N 1
ATOM 3185 C CA . ARG B 1 138 ? 5.418 2.25 -0.149 1 91.88 138 ARG B CA 1
ATOM 3186 C C . ARG B 1 138 ? 5.387 3.775 -0.112 1 91.88 138 ARG B C 1
ATOM 3188 O O . ARG B 1 138 ? 5.699 4.383 0.913 1 91.88 138 ARG B O 1
ATOM 3195 N N . SER B 1 139 ? 5.059 4.344 -1.21 1 92.56 139 SER B N 1
ATOM 3196 C CA . SER B 1 139 ? 5.02 5.805 -1.272 1 92.56 139 SER B CA 1
ATOM 3197 C C . SER B 1 139 ? 3.982 6.367 -0.307 1 92.56 139 SER B C 1
ATOM 3199 O O . SER B 1 139 ? 4.238 7.363 0.375 1 92.56 139 SER B O 1
ATOM 3201 N N . ALA B 1 140 ? 2.842 5.758 -0.218 1 93.38 140 ALA B N 1
ATOM 3202 C CA . ALA B 1 140 ? 1.817 6.195 0.727 1 93.38 140 ALA B CA 1
ATOM 3203 C C . ALA B 1 140 ? 2.283 6.008 2.168 1 93.38 140 ALA B C 1
ATOM 3205 O O . ALA B 1 140 ? 2.072 6.875 3.016 1 93.38 140 ALA B O 1
ATOM 3206 N N . ARG B 1 141 ? 2.859 4.914 2.402 1 93.31 141 ARG B N 1
ATOM 3207 C CA . ARG B 1 141 ? 3.375 4.637 3.738 1 93.31 141 ARG B CA 1
ATOM 3208 C C . ARG B 1 141 ? 4.418 5.672 4.148 1 93.31 141 ARG B C 1
ATOM 3210 O O . ARG B 1 141 ? 4.402 6.16 5.281 1 93.31 141 ARG B O 1
ATOM 3217 N N . GLU B 1 142 ? 5.293 5.98 3.254 1 92.25 142 GLU B N 1
ATOM 3218 C CA . GLU B 1 142 ? 6.332 6.965 3.529 1 92.25 142 GLU B CA 1
ATOM 3219 C C . GLU B 1 142 ? 5.727 8.336 3.812 1 92.25 142 GLU B C 1
ATOM 3221 O O . GLU B 1 142 ? 6.227 9.078 4.664 1 92.25 142 GLU B O 1
ATOM 3226 N N . ALA B 1 143 ? 4.723 8.664 3.094 1 94.06 143 ALA B N 1
ATOM 3227 C CA . ALA B 1 143 ? 4.023 9.922 3.338 1 94.06 143 ALA B CA 1
ATOM 3228 C C . ALA B 1 143 ? 3.482 9.984 4.762 1 94.06 143 ALA B C 1
ATOM 3230 O O . ALA B 1 143 ? 3.67 10.977 5.465 1 94.06 143 ALA B O 1
ATOM 3231 N N . VAL B 1 144 ? 2.902 8.922 5.172 1 94.25 144 VAL B N 1
ATOM 3232 C CA . VAL B 1 144 ? 2.273 8.844 6.488 1 94.25 144 VAL B CA 1
ATOM 3233 C C . VAL B 1 144 ? 3.344 8.898 7.574 1 94.25 144 VAL B C 1
ATOM 3235 O O . VAL B 1 144 ? 3.227 9.672 8.531 1 94.25 144 VAL B O 1
ATOM 3238 N N . PHE B 1 145 ? 4.379 8.18 7.414 1 92.12 145 PHE B N 1
ATOM 3239 C CA . PHE B 1 145 ? 5.383 8.031 8.469 1 92.12 145 PHE B CA 1
ATOM 3240 C C . PHE B 1 145 ? 6.312 9.234 8.5 1 92.12 145 PHE B C 1
ATOM 3242 O O . PHE B 1 145 ? 6.938 9.516 9.523 1 92.12 145 PHE B O 1
ATOM 3249 N N . GLY B 1 146 ? 6.379 9.891 7.402 1 87.94 146 GLY B N 1
ATOM 3250 C CA . GLY B 1 146 ? 7.168 11.117 7.359 1 87.94 146 GLY B CA 1
ATOM 3251 C C . GLY B 1 146 ? 6.375 12.352 7.754 1 87.94 146 GLY B C 1
ATOM 3252 O O . GLY B 1 146 ? 6.945 13.43 7.93 1 87.94 146 GLY B O 1
ATOM 3253 N N . SER B 1 147 ? 5.156 12.188 7.91 1 86.94 147 SER B N 1
ATOM 3254 C CA . SER B 1 147 ? 4.281 13.32 8.203 1 86.94 147 SER B CA 1
ATOM 3255 C C . SER B 1 147 ? 4.441 13.781 9.648 1 86.94 147 SER B C 1
ATOM 3257 O O . SER B 1 147 ? 4.652 12.969 10.547 1 86.94 147 SER B O 1
ATOM 3259 N N . THR B 1 148 ? 4.254 15.07 9.859 1 81.06 148 THR B N 1
ATOM 3260 C CA . THR B 1 148 ? 4.289 15.633 11.203 1 81.06 148 THR B CA 1
ATOM 3261 C C . THR B 1 148 ? 2.904 15.594 11.844 1 81.06 148 THR B C 1
ATOM 3263 O O . THR B 1 148 ? 2.748 15.93 13.016 1 81.06 148 THR B O 1
ATOM 3266 N N . VAL B 1 149 ? 1.943 15.211 11.109 1 85.12 149 VAL B N 1
ATOM 3267 C CA . VAL B 1 149 ? 0.597 15.062 11.648 1 85.12 149 VAL B CA 1
ATOM 3268 C C . VAL B 1 149 ? 0.465 13.719 12.352 1 85.12 149 VAL B C 1
ATOM 3270 O O . VAL B 1 149 ? 0.697 12.672 11.75 1 85.12 149 VAL B O 1
ATOM 3273 N N . PRO B 1 150 ? 0.148 13.719 13.57 1 91.81 150 PRO B N 1
ATOM 3274 C CA . PRO B 1 150 ? -0.004 12.453 14.289 1 91.81 150 PRO B CA 1
ATOM 3275 C C . PRO B 1 150 ? -1.155 11.609 13.75 1 91.81 150 PRO B C 1
ATOM 3277 O O . PRO B 1 150 ? -2.299 12.07 13.703 1 91.81 150 PRO B O 1
ATOM 3280 N N . MET B 1 151 ? -0.832 10.398 13.367 1 95.06 151 MET B N 1
ATOM 3281 C CA . MET B 1 151 ? -1.833 9.5 12.797 1 95.06 151 MET B CA 1
ATOM 3282 C C . MET B 1 151 ? -1.633 8.07 13.289 1 95.06 151 MET B C 1
ATOM 3284 O O . MET B 1 151 ? -0.506 7.66 13.57 1 95.06 151 MET B O 1
ATOM 3288 N N . LEU B 1 152 ? -2.678 7.355 13.344 1 96.06 152 LEU B N 1
ATOM 3289 C CA . LEU B 1 152 ? -2.617 5.914 13.555 1 96.06 152 LEU B CA 1
ATOM 3290 C C . LEU B 1 152 ? -3.791 5.215 12.875 1 96.06 152 LEU B C 1
ATOM 3292 O O . LEU B 1 152 ? -4.77 5.863 12.5 1 96.06 152 LEU B O 1
ATOM 3296 N N . ALA B 1 153 ? -3.637 3.967 12.641 1 95.75 153 ALA B N 1
ATOM 3297 C CA . ALA B 1 153 ? -4.707 3.119 12.117 1 95.75 153 ALA B CA 1
ATOM 3298 C C . ALA B 1 153 ? -4.965 1.931 13.039 1 95.75 153 ALA B C 1
ATOM 3300 O O . ALA B 1 153 ? -4.023 1.326 13.562 1 95.75 153 ALA B O 1
ATOM 3301 N N . ALA B 1 154 ? -6.203 1.688 13.227 1 93.88 154 ALA B N 1
ATOM 3302 C CA . ALA B 1 154 ? -6.598 0.564 14.07 1 93.88 154 ALA B CA 1
ATOM 3303 C C . ALA B 1 154 ? -7.836 -0.133 13.516 1 93.88 154 ALA B C 1
ATOM 3305 O O . ALA B 1 154 ? -8.664 0.494 12.852 1 93.88 154 ALA B O 1
ATOM 3306 N N . GLY B 1 155 ? -7.848 -1.413 13.773 1 90.69 155 GLY B N 1
ATOM 3307 C CA . GLY B 1 155 ? -9.047 -2.156 13.43 1 90.69 155 GLY B CA 1
ATOM 3308 C C . GLY B 1 155 ? -10.195 -1.908 14.391 1 90.69 155 GLY B C 1
ATOM 3309 O O . GLY B 1 155 ? -9.984 -1.432 15.508 1 90.69 155 GLY B O 1
ATOM 3310 N N . ILE B 1 156 ? -11.398 -2.252 13.914 1 85.69 156 ILE B N 1
ATOM 3311 C CA . ILE B 1 156 ? -12.586 -2.109 14.75 1 85.69 156 ILE B CA 1
ATOM 3312 C C . ILE B 1 156 ? -12.5 -3.072 15.938 1 85.69 156 ILE B C 1
ATOM 3314 O O . ILE B 1 156 ? -13.25 -2.938 16.906 1 85.69 156 ILE B O 1
ATOM 3318 N N . ASP B 1 157 ? -11.602 -4.012 15.828 1 86.19 157 ASP B N 1
ATOM 3319 C CA . ASP B 1 157 ? -11.359 -4.938 16.938 1 86.19 157 ASP B CA 1
ATOM 3320 C C . ASP B 1 157 ? -10.461 -4.309 17.984 1 86.19 157 ASP B C 1
ATOM 3322 O O . ASP B 1 157 ? -10.148 -4.938 19 1 86.19 157 ASP B O 1
ATOM 3326 N N . GLY B 1 158 ? -9.992 -3.141 17.719 1 88.75 158 GLY B N 1
ATOM 3327 C CA . GLY B 1 158 ? -9.211 -2.396 18.688 1 88.75 158 GLY B CA 1
ATOM 3328 C C . GLY B 1 158 ? -7.719 -2.658 18.578 1 88.75 158 GLY B C 1
ATOM 3329 O O . GLY B 1 158 ? -6.938 -2.191 19.406 1 88.75 158 GLY B O 1
ATOM 3330 N N . ARG B 1 159 ? -7.312 -3.348 17.609 1 92.19 159 ARG B N 1
ATOM 3331 C CA . ARG B 1 159 ? -5.895 -3.646 17.438 1 92.19 159 ARG B CA 1
ATOM 3332 C C . ARG B 1 159 ? -5.223 -2.602 16.547 1 92.19 159 ARG B C 1
ATOM 3334 O O . ARG B 1 159 ? -5.789 -2.166 15.547 1 92.19 159 ARG B O 1
ATOM 3341 N N . LEU B 1 160 ? -4.023 -2.244 16.969 1 94.38 160 LEU B N 1
ATOM 3342 C CA . LEU B 1 160 ? -3.256 -1.235 16.25 1 94.38 160 LEU B CA 1
ATOM 3343 C C . LEU B 1 160 ? -2.631 -1.826 14.992 1 94.38 160 LEU B C 1
ATOM 3345 O O . LEU B 1 160 ? -1.979 -2.871 15.047 1 94.38 160 LEU B O 1
ATOM 3349 N N . LEU B 1 161 ? -2.893 -1.205 13.914 1 93.69 161 LEU B N 1
ATOM 3350 C CA . LEU B 1 161 ? -2.248 -1.616 12.672 1 93.69 161 LEU B CA 1
ATOM 3351 C C . LEU B 1 161 ? -0.917 -0.895 12.484 1 93.69 161 LEU B C 1
ATOM 3353 O O . LEU B 1 161 ? 0.107 -1.529 12.227 1 93.69 161 LEU B O 1
ATOM 3357 N N . TRP B 1 162 ? -0.95 0.365 12.586 1 94.31 162 TRP B N 1
ATOM 3358 C CA . TRP B 1 162 ? 0.267 1.167 12.523 1 94.31 162 TRP B CA 1
ATOM 3359 C C . TRP B 1 162 ? 0.083 2.496 13.242 1 94.31 162 TRP B C 1
ATOM 3361 O O . TRP B 1 162 ? -1.045 2.902 13.531 1 94.31 162 TRP B O 1
ATOM 3371 N N . ILE B 1 163 ? 1.138 3.141 13.609 1 95.62 163 ILE B N 1
ATOM 3372 C CA . ILE B 1 163 ? 1.215 4.461 14.219 1 95.62 163 ILE B CA 1
ATOM 3373 C C . ILE B 1 163 ? 2.475 5.18 13.742 1 95.62 163 ILE B C 1
ATOM 3375 O O . ILE B 1 163 ? 3.545 4.574 13.648 1 95.62 163 ILE B O 1
ATOM 3379 N N . ASN B 1 164 ? 2.273 6.383 13.32 1 92.38 164 ASN B N 1
ATOM 3380 C CA . ASN B 1 164 ? 3.48 7.07 12.875 1 92.38 164 ASN B CA 1
ATOM 3381 C C . ASN B 1 164 ? 4.219 7.723 14.039 1 92.38 164 ASN B C 1
ATOM 3383 O O . ASN B 1 164 ? 3.736 7.695 15.172 1 92.38 164 ASN B O 1
ATOM 3387 N N . GLY B 1 165 ? 5.426 8.203 13.734 1 91.12 165 GLY B N 1
ATOM 3388 C CA . GLY B 1 165 ? 6.305 8.727 14.773 1 91.12 165 GLY B CA 1
ATOM 3389 C C . GLY B 1 165 ? 5.684 9.867 15.555 1 91.12 165 GLY B C 1
ATOM 3390 O O . GLY B 1 165 ? 5.785 9.914 16.781 1 91.12 165 GLY B O 1
ATOM 3391 N N . SER B 1 166 ? 5.059 10.812 14.875 1 86.88 166 SER B N 1
ATOM 3392 C CA . SER B 1 166 ? 4.449 11.969 15.523 1 86.88 166 SER B CA 1
ATOM 3393 C C . SER B 1 166 ? 3.342 11.547 16.484 1 86.88 166 SER B C 1
ATOM 3395 O O . SER B 1 166 ? 3.205 12.109 17.562 1 86.88 166 SER B O 1
ATOM 3397 N N . ALA B 1 167 ? 2.561 10.57 16.094 1 93 167 ALA B N 1
ATOM 3398 C CA . ALA B 1 167 ? 1.503 10.07 16.969 1 93 167 ALA B CA 1
ATOM 3399 C C . ALA B 1 167 ? 2.088 9.367 18.188 1 93 167 ALA B C 1
ATOM 3401 O O . ALA B 1 167 ? 1.594 9.531 19.312 1 93 167 ALA B O 1
ATOM 3402 N N . SER B 1 168 ? 3.08 8.578 17.938 1 92.56 168 SER B N 1
ATOM 3403 C CA . SER B 1 168 ? 3.762 7.91 19.047 1 92.56 168 SER B CA 1
ATOM 3404 C C . SER B 1 168 ? 4.293 8.914 20.062 1 92.56 168 SER B C 1
ATOM 3406 O O . SER B 1 168 ? 4.125 8.734 21.266 1 92.56 168 SER B O 1
ATOM 3408 N N . ALA B 1 169 ? 4.879 9.961 19.547 1 87.94 169 ALA B N 1
ATOM 3409 C CA . ALA B 1 169 ? 5.426 11.008 20.406 1 87.94 169 ALA B CA 1
ATOM 3410 C C . ALA B 1 169 ? 4.316 11.711 21.188 1 87.94 169 ALA B C 1
ATOM 3412 O O . ALA B 1 169 ? 4.457 11.984 22.375 1 87.94 169 ALA B O 1
ATOM 3413 N N . LEU B 1 170 ? 3.285 11.984 20.484 1 86.75 170 LEU B N 1
ATOM 3414 C CA . LEU B 1 170 ? 2.154 12.656 21.109 1 86.75 170 LEU B CA 1
ATOM 3415 C C . LEU B 1 170 ? 1.562 11.805 22.219 1 86.75 170 LEU B C 1
ATOM 3417 O O . LEU B 1 170 ? 1.32 12.305 23.328 1 86.75 170 LEU B O 1
ATOM 3421 N N . LEU B 1 171 ? 1.356 10.555 21.938 1 89.94 171 LEU B N 1
ATOM 3422 C CA . LEU B 1 171 ? 0.784 9.664 22.938 1 89.94 171 LEU B CA 1
ATOM 3423 C C . LEU B 1 171 ? 1.708 9.531 24.141 1 89.94 171 LEU B C 1
ATOM 3425 O O . LEU B 1 171 ? 1.249 9.547 25.281 1 89.94 171 LEU B O 1
ATOM 3429 N N . GLN B 1 172 ? 2.965 9.398 23.859 1 85.81 172 GLN B N 1
ATOM 3430 C CA . GLN B 1 172 ? 3.938 9.312 24.938 1 85.81 172 GLN B CA 1
ATOM 3431 C C . GLN B 1 172 ? 3.91 10.562 25.812 1 85.81 172 GLN B C 1
ATOM 3433 O O . GLN B 1 172 ? 3.971 10.477 27.031 1 85.81 172 GLN B O 1
ATOM 3438 N N . ALA B 1 173 ? 3.83 11.68 25.172 1 83.38 173 ALA B N 1
ATOM 3439 C CA . ALA B 1 173 ? 3.775 12.961 25.875 1 83.38 173 ALA B CA 1
ATOM 3440 C C . ALA B 1 173 ? 2.539 13.039 26.766 1 83.38 173 ALA B C 1
ATOM 3442 O O . ALA B 1 173 ? 2.557 13.703 27.812 1 83.38 173 ALA B O 1
ATOM 3443 N N . GLN B 1 174 ? 1.535 12.359 26.422 1 82.62 174 GLN B N 1
ATOM 3444 C CA . GLN B 1 174 ? 0.283 12.383 27.172 1 82.62 174 GLN B CA 1
ATOM 3445 C C . GLN B 1 174 ? 0.226 11.25 28.172 1 82.62 174 GLN B C 1
ATOM 3447 O O . GLN B 1 174 ? -0.812 11.016 28.797 1 82.62 174 GLN B O 1
ATOM 3452 N N . GLY B 1 175 ? 1.304 10.43 28.234 1 85.06 175 GLY B N 1
ATOM 3453 C CA . GLY B 1 175 ? 1.406 9.414 29.266 1 85.06 175 GLY B CA 1
ATOM 3454 C C . GLY B 1 175 ? 0.846 8.07 28.844 1 85.06 175 GLY B C 1
ATOM 3455 O O . GLY B 1 175 ? 0.61 7.195 29.672 1 85.06 175 GLY B O 1
ATOM 3456 N N . TRP B 1 176 ? 0.628 7.988 27.609 1 84.94 176 TRP B N 1
ATOM 3457 C CA . TRP B 1 176 ? 0.128 6.707 27.109 1 84.94 176 TRP B CA 1
ATOM 3458 C C . TRP B 1 176 ? 1.271 5.719 26.906 1 84.94 176 TRP B C 1
ATOM 3460 O O . TRP B 1 176 ? 2.406 6.121 26.641 1 84.94 176 TRP B O 1
ATOM 3470 N N . PRO B 1 177 ? 0.915 4.473 27.094 1 83.62 177 PRO B N 1
ATOM 3471 C CA . PRO B 1 177 ? 1.953 3.475 26.828 1 83.62 177 PRO B CA 1
ATOM 3472 C C . PRO B 1 177 ? 2.354 3.43 25.359 1 83.62 177 PRO B C 1
ATOM 3474 O O . PRO B 1 177 ? 1.595 3.875 24.484 1 83.62 177 PRO B O 1
ATOM 3477 N N . VAL B 1 178 ? 3.527 2.945 25.188 1 77.44 178 VAL B N 1
ATOM 3478 C CA . VAL B 1 178 ? 4.035 2.801 23.828 1 77.44 178 VAL B CA 1
ATOM 3479 C C . VAL B 1 178 ? 3.129 1.86 23.031 1 77.44 178 VAL B C 1
ATOM 3481 O O . VAL B 1 178 ? 2.816 0.758 23.484 1 77.44 178 VAL B O 1
ATOM 3484 N N . ALA B 1 179 ? 2.721 2.355 21.844 1 78.69 179 ALA B N 1
ATOM 3485 C CA . ALA B 1 179 ? 1.853 1.569 20.969 1 78.69 179 ALA B CA 1
ATOM 3486 C C . ALA B 1 179 ? 2.672 0.686 20.031 1 78.69 179 ALA B C 1
ATOM 3488 O O . ALA B 1 179 ? 3.637 1.147 19.422 1 78.69 179 ALA B O 1
ATOM 3489 N N . ILE B 1 180 ? 2.361 -0.588 20.031 1 84.12 180 ILE B N 1
ATOM 3490 C CA . ILE B 1 180 ? 3.021 -1.561 19.156 1 84.12 180 ILE B CA 1
ATOM 3491 C C . ILE B 1 180 ? 2.018 -2.123 18.156 1 84.12 180 ILE B C 1
ATOM 3493 O O . ILE B 1 180 ? 0.892 -2.471 18.516 1 84.12 180 ILE B O 1
ATOM 3497 N N . ALA B 1 181 ? 2.5 -2.229 16.922 1 86.75 181 ALA B N 1
ATOM 3498 C CA . ALA B 1 181 ? 1.625 -2.793 15.898 1 86.75 181 ALA B CA 1
ATOM 3499 C C . ALA B 1 181 ? 1.163 -4.195 16.281 1 86.75 181 ALA B C 1
ATOM 3501 O O . ALA B 1 181 ? 1.957 -5.008 16.766 1 86.75 181 ALA B O 1
ATOM 3502 N N . GLY B 1 182 ? -0.111 -4.438 16.078 1 87.81 182 GLY B N 1
ATOM 3503 C CA . GLY B 1 182 ? -0.67 -5.738 16.406 1 87.81 182 GLY B CA 1
ATOM 3504 C C . GLY B 1 182 ? -1.269 -5.801 17.797 1 87.81 182 GLY B C 1
ATOM 3505 O O . GLY B 1 182 ? -2.098 -6.668 18.094 1 87.81 182 GLY B O 1
ATOM 3506 N N . ALA B 1 183 ? -0.899 -4.949 18.656 1 90.69 183 ALA B N 1
ATOM 3507 C CA . ALA B 1 183 ? -1.382 -4.949 20.031 1 90.69 183 ALA B CA 1
ATOM 3508 C C . ALA B 1 183 ? -2.738 -4.254 20.141 1 90.69 183 ALA B C 1
ATOM 3510 O O . ALA B 1 183 ? -3.092 -3.438 19.297 1 90.69 183 ALA B O 1
ATOM 3511 N N . VAL B 1 184 ? -3.426 -4.629 21.203 1 91.44 184 VAL B N 1
ATOM 3512 C CA . VAL B 1 184 ? -4.699 -3.979 21.484 1 91.44 184 VAL B CA 1
ATOM 3513 C C . VAL B 1 184 ? -4.449 -2.584 22.062 1 91.44 184 VAL B C 1
ATOM 3515 O O . VAL B 1 184 ? -3.58 -2.402 22.922 1 91.44 184 VAL B O 1
ATOM 3518 N N . LEU B 1 185 ? -5.141 -1.673 21.562 1 92.44 185 LEU B N 1
ATOM 3519 C CA . LEU B 1 185 ? -5.039 -0.299 22.031 1 92.44 185 LEU B CA 1
ATOM 3520 C C . LEU B 1 185 ? -5.484 -0.193 23.484 1 92.44 185 LEU B C 1
ATOM 3522 O O . LEU B 1 185 ? -6.309 -0.988 23.953 1 92.44 185 LEU B O 1
ATOM 3526 N N . PRO B 1 186 ? -4.898 0.81 24.172 1 90.5 186 PRO B N 1
ATOM 3527 C CA . PRO B 1 186 ? -5.453 1.08 25.5 1 90.5 186 PRO B CA 1
ATOM 3528 C C . PRO B 1 186 ? -6.957 1.351 25.469 1 90.5 186 PRO B C 1
ATOM 3530 O O . PRO B 1 186 ? -7.469 1.877 24.484 1 90.5 186 PRO B O 1
ATOM 3533 N N . PRO B 1 187 ? -7.684 1.025 26.5 1 89.75 187 PRO B N 1
ATOM 3534 C CA . PRO B 1 187 ? -9.148 1.056 26.516 1 89.75 187 PRO B CA 1
ATOM 3535 C C . PRO B 1 187 ? -9.711 2.396 26.047 1 89.75 187 PRO B C 1
ATOM 3537 O O . PRO B 1 187 ? -10.648 2.43 25.234 1 89.75 187 PRO B O 1
ATOM 3540 N N . ALA B 1 188 ? -9.203 3.518 26.484 1 90.06 188 ALA B N 1
ATOM 3541 C CA . ALA B 1 188 ? -9.734 4.832 26.125 1 90.06 188 ALA B CA 1
ATOM 3542 C C . ALA B 1 188 ? -9.609 5.074 24.625 1 90.06 188 ALA B C 1
ATOM 3544 O O . ALA B 1 188 ? -10.539 5.602 24 1 90.06 188 ALA B O 1
ATOM 3545 N N . LEU B 1 189 ? -8.492 4.723 24.109 1 91.31 189 LEU B N 1
ATOM 3546 C CA . LEU B 1 189 ? -8.273 4.891 22.672 1 91.31 189 LEU B CA 1
ATOM 3547 C C . LEU B 1 189 ? -9.125 3.906 21.875 1 91.31 189 LEU B C 1
ATOM 3549 O O . LEU B 1 189 ? -9.656 4.258 20.812 1 91.31 189 LEU B O 1
ATOM 3553 N N . ARG B 1 190 ? -9.164 2.74 22.391 1 92.19 190 ARG B N 1
ATOM 3554 C CA . ARG B 1 190 ? -9.992 1.726 21.75 1 92.19 190 ARG B CA 1
ATOM 3555 C C . ARG B 1 190 ? -11.445 2.186 21.656 1 92.19 190 ARG B C 1
ATOM 3557 O O . ARG B 1 190 ? -12.07 2.074 20.594 1 92.19 190 ARG B O 1
ATOM 3564 N N . ASP B 1 191 ? -11.93 2.676 22.719 1 92 191 ASP B N 1
ATOM 3565 C CA . ASP B 1 191 ? -13.305 3.168 22.75 1 92 191 ASP B CA 1
ATOM 3566 C C . ASP B 1 191 ? -13.5 4.324 21.766 1 92 191 ASP B C 1
ATOM 3568 O O . ASP B 1 191 ? -14.523 4.406 21.094 1 92 191 ASP B O 1
ATOM 3572 N N . ALA B 1 192 ? -12.57 5.176 21.734 1 92.25 192 ALA B N 1
ATOM 3573 C CA . ALA B 1 192 ? -12.633 6.316 20.828 1 92.25 192 ALA B CA 1
ATOM 3574 C C . ALA B 1 192 ? -12.664 5.855 19.375 1 92.25 192 ALA B C 1
ATOM 3576 O O . ALA B 1 192 ? -13.453 6.363 18.562 1 92.25 192 ALA B O 1
ATOM 3577 N N . VAL B 1 193 ? -11.836 4.918 19.062 1 90.75 193 VAL B N 1
ATOM 3578 C CA . VAL B 1 193 ? -11.781 4.379 17.703 1 90.75 193 VAL B CA 1
ATOM 3579 C C . VAL B 1 193 ? -13.125 3.756 17.344 1 90.75 193 VAL B C 1
ATOM 3581 O O . VAL B 1 193 ? -13.617 3.932 16.234 1 90.75 193 VAL B O 1
ATOM 3584 N N . PHE B 1 194 ? -13.695 3.115 18.297 1 89.88 194 PHE B N 1
ATOM 3585 C CA . PHE B 1 194 ? -14.992 2.504 18.062 1 89.88 194 PHE B CA 1
ATOM 3586 C C . PHE B 1 194 ? -16.047 3.568 17.766 1 89.88 194 PHE B C 1
ATOM 3588 O O . PHE B 1 194 ? -16.859 3.404 16.859 1 89.88 194 PHE B O 1
ATOM 3595 N N . ARG B 1 195 ? -16.016 4.613 18.469 1 91.12 195 ARG B N 1
ATOM 3596 C CA . ARG B 1 195 ? -16.969 5.703 18.266 1 91.12 195 ARG B CA 1
ATOM 3597 C C . ARG B 1 195 ? -16.781 6.34 16.891 1 91.12 195 ARG B C 1
ATOM 3599 O O . ARG B 1 195 ? -17.75 6.777 16.266 1 91.12 195 ARG B O 1
ATOM 3606 N N . LEU B 1 196 ? -15.586 6.336 16.453 1 90.69 196 LEU B N 1
ATOM 3607 C CA . LEU B 1 196 ? -15.258 6.98 15.188 1 90.69 196 LEU B CA 1
ATOM 3608 C C . LEU B 1 196 ? -15.789 6.164 14.016 1 90.69 196 LEU B C 1
ATOM 3610 O O . LEU B 1 196 ? -15.859 6.664 12.891 1 90.69 196 LEU B O 1
ATOM 3614 N N . CYS B 1 197 ? -16.188 4.941 14.234 1 86.62 197 CYS B N 1
ATOM 3615 C CA . CYS B 1 197 ? -16.812 4.152 13.172 1 86.62 197 CYS B CA 1
ATOM 3616 C C . CYS B 1 197 ? -18.125 4.785 12.719 1 86.62 197 CYS B C 1
ATOM 3618 O O . CYS B 1 197 ? -18.547 4.594 11.57 1 86.62 197 CYS B O 1
ATOM 3620 N N . SER B 1 198 ? -18.672 5.559 13.625 1 86.44 198 SER B N 1
ATOM 3621 C CA . SER B 1 198 ? -19.953 6.172 13.297 1 86.44 198 SER B CA 1
ATOM 3622 C C . SER B 1 198 ? -19.875 7.691 13.406 1 86.44 198 SER B C 1
ATOM 3624 O O . SER B 1 198 ? -20.844 8.383 13.078 1 86.44 198 SER B O 1
ATOM 3626 N N . GLU B 1 199 ? -18.812 8.18 13.906 1 89.06 199 GLU B N 1
ATOM 3627 C CA . GLU B 1 199 ? -18.609 9.617 14.07 1 89.06 199 GLU B CA 1
ATOM 3628 C C . GLU B 1 199 ? -17.359 10.086 13.328 1 89.06 199 GLU B C 1
ATOM 3630 O O . GLU B 1 199 ? -16.438 9.305 13.094 1 89.06 199 GLU B O 1
ATOM 3635 N N . ALA B 1 200 ? -17.375 11.297 13.031 1 89.38 200 ALA B N 1
ATOM 3636 C CA . ALA B 1 200 ? -16.234 11.852 12.312 1 89.38 200 ALA B CA 1
ATOM 3637 C C . ALA B 1 200 ? -15.117 12.25 13.273 1 89.38 200 ALA B C 1
ATOM 3639 O O . ALA B 1 200 ? -13.938 12.227 12.914 1 89.38 200 ALA B O 1
ATOM 3640 N N . GLU B 1 201 ? -15.531 12.664 14.484 1 90.25 201 GLU B N 1
ATOM 3641 C CA . GLU B 1 201 ? -14.57 13.094 15.492 1 90.25 201 GLU B CA 1
ATOM 3642 C C . GLU B 1 201 ? -15.023 12.695 16.891 1 90.25 201 GLU B C 1
ATOM 3644 O O . GLU B 1 201 ? -16.203 12.469 17.125 1 90.25 201 GLU B O 1
ATOM 3649 N N . THR B 1 202 ? -14.094 12.531 17.719 1 92.44 202 THR B N 1
ATOM 3650 C CA . THR B 1 202 ? -14.375 12.227 19.125 1 92.44 202 THR B CA 1
ATOM 3651 C C . THR B 1 202 ? -13.18 12.578 20 1 92.44 202 THR B C 1
ATOM 3653 O O . THR B 1 202 ? -12.125 12.961 19.5 1 92.44 202 THR B O 1
ATOM 3656 N N . GLY B 1 203 ? -13.406 12.508 21.266 1 89.88 203 GLY B N 1
ATOM 3657 C CA . GLY B 1 203 ? -12.336 12.758 22.219 1 89.88 203 GLY B CA 1
ATOM 3658 C C . GLY B 1 203 ? -11.977 11.539 23.047 1 89.88 203 GLY B C 1
ATOM 3659 O O . GLY B 1 203 ? -12.781 10.609 23.172 1 89.88 203 GLY B O 1
ATOM 3660 N N . ALA B 1 204 ? -10.758 11.453 23.516 1 89.19 204 ALA B N 1
ATOM 3661 C CA . ALA B 1 204 ? -10.258 10.492 24.5 1 89.19 204 ALA B CA 1
ATOM 3662 C C . ALA B 1 204 ? -9.289 11.156 25.469 1 89.19 204 ALA B C 1
ATOM 3664 O O . ALA B 1 204 ? -8.125 11.391 25.141 1 89.19 204 ALA B O 1
ATOM 3665 N N . ASP B 1 205 ? -9.836 11.391 26.672 1 83.38 205 ASP B N 1
ATOM 3666 C CA . ASP B 1 205 ? -9.039 12.109 27.656 1 83.38 205 ASP B CA 1
ATOM 3667 C C . ASP B 1 205 ? -8.57 13.453 27.094 1 83.38 205 ASP B C 1
ATOM 3669 O O . ASP B 1 205 ? -9.375 14.266 26.641 1 83.38 205 ASP B O 1
ATOM 3673 N N . SER B 1 206 ? -7.258 13.664 26.953 1 83.5 206 SER B N 1
ATOM 3674 C CA . SER B 1 206 ? -6.703 14.93 26.5 1 83.5 206 SER B CA 1
ATOM 3675 C C . SER B 1 206 ? -6.457 14.93 25 1 83.5 206 SER B C 1
ATOM 3677 O O . SER B 1 206 ? -5.848 15.859 24.453 1 83.5 206 SER B O 1
ATOM 3679 N N . LEU B 1 207 ? -7.031 13.969 24.344 1 89.38 207 LEU B N 1
ATOM 3680 C CA . LEU B 1 207 ? -6.789 13.836 22.906 1 89.38 207 LEU B CA 1
ATOM 3681 C C . LEU B 1 207 ? -8.062 14.109 22.109 1 89.38 207 LEU B C 1
ATOM 3683 O O . LEU B 1 207 ? -9.164 13.828 22.594 1 89.38 207 LEU B O 1
ATOM 3687 N N . HIS B 1 208 ? -7.871 14.766 21.031 1 90 208 HIS B N 1
ATOM 3688 C CA . HIS B 1 208 ? -8.891 14.875 20 1 90 208 HIS B CA 1
ATOM 3689 C C . HIS B 1 208 ? -8.578 13.969 18.812 1 90 208 HIS B C 1
ATOM 3691 O O . HIS B 1 208 ? -7.445 13.938 18.328 1 90 208 HIS B O 1
ATOM 3697 N N . LEU B 1 209 ? -9.539 13.164 18.406 1 92.81 209 LEU B N 1
ATOM 3698 C CA . LEU B 1 209 ? -9.375 12.219 17.297 1 92.81 209 LEU B CA 1
ATOM 3699 C C . LEU B 1 209 ? -10.312 12.555 16.156 1 92.81 209 LEU B C 1
ATOM 3701 O O . LEU B 1 209 ? -11.492 12.82 16.359 1 92.81 209 LEU B O 1
ATOM 3705 N N . ARG B 1 210 ? -9.781 12.578 14.969 1 92.19 210 ARG B N 1
ATOM 3706 C CA . ARG B 1 210 ? -10.562 12.789 13.758 1 92.19 210 ARG B CA 1
ATOM 3707 C C . ARG B 1 210 ? -10.391 11.625 12.781 1 92.19 210 ARG B C 1
ATOM 3709 O O . ARG B 1 210 ? -9.258 11.219 12.492 1 92.19 210 ARG B O 1
ATOM 3716 N N . ARG B 1 211 ? -11.43 11.141 12.266 1 93.81 211 ARG B N 1
ATOM 3717 C CA . ARG B 1 211 ? -11.406 10.031 11.32 1 93.81 211 ARG B CA 1
ATOM 3718 C C . ARG B 1 211 ? -10.977 10.508 9.938 1 93.81 211 ARG B C 1
ATOM 3720 O O . ARG B 1 211 ? -11.492 11.508 9.43 1 93.81 211 ARG B O 1
ATOM 3727 N N . LEU B 1 212 ? -10.055 9.812 9.367 1 89.88 212 LEU B N 1
ATOM 3728 C CA . LEU B 1 212 ? -9.578 10.156 8.031 1 89.88 212 LEU B CA 1
ATOM 3729 C C . LEU B 1 212 ? -10.141 9.203 6.988 1 89.88 212 LEU B C 1
ATOM 3731 O O . LEU B 1 212 ? -9.938 9.391 5.785 1 89.88 212 LEU B O 1
ATOM 3735 N N . THR B 1 213 ? -10.734 8.125 7.34 1 83 213 THR B N 1
ATOM 3736 C CA . THR B 1 213 ? -11.32 7.129 6.457 1 83 213 THR B CA 1
ATOM 3737 C C . THR B 1 213 ? -12.82 7.375 6.281 1 83 213 THR B C 1
ATOM 3739 O O . THR B 1 213 ? -13.422 8.141 7.031 1 83 213 THR B O 1
ATOM 3742 N N . GLY B 1 214 ? -13.289 6.758 5.199 1 74.56 214 GLY B N 1
ATOM 3743 C CA . GLY B 1 214 ? -14.742 6.766 5.059 1 74.56 214 GLY B CA 1
ATOM 3744 C C . GLY B 1 214 ? -15.445 5.863 6.055 1 74.56 214 GLY B C 1
ATOM 3745 O O . GLY B 1 214 ? -14.805 5.281 6.93 1 74.56 214 GLY B O 1
ATOM 3746 N N . GLU B 1 215 ? -16.719 5.836 6.133 1 63.25 215 GLU B N 1
ATOM 3747 C CA . GLU B 1 215 ? -17.547 5.129 7.105 1 63.25 215 GLU B CA 1
ATOM 3748 C C . GLU B 1 215 ? -17.453 3.617 6.926 1 63.25 215 GLU B C 1
ATOM 3750 O O . GLU B 1 215 ? -17.609 2.857 7.883 1 63.25 215 GLU B O 1
ATOM 3755 N N . ALA B 1 216 ? -17.047 3.27 5.758 1 60.94 216 ALA B N 1
ATOM 3756 C CA . ALA B 1 216 ? -17.172 1.847 5.453 1 60.94 216 ALA B CA 1
ATOM 3757 C C . ALA B 1 216 ? -15.812 1.153 5.52 1 60.94 216 ALA B C 1
ATOM 3759 O O . ALA B 1 216 ? -14.789 1.737 5.145 1 60.94 216 ALA B O 1
ATOM 3760 N N . GLY B 1 217 ? -15.586 0.281 6.793 1 71.44 217 GLY B N 1
ATOM 3761 C CA . GLY B 1 217 ? -14.383 -0.537 6.785 1 71.44 217 GLY B CA 1
ATOM 3762 C C . GLY B 1 217 ? -14.039 -1.103 8.148 1 71.44 217 GLY B C 1
ATOM 3763 O O . GLY B 1 217 ? -14.594 -0.677 9.164 1 71.44 217 GLY B O 1
ATOM 3764 N N . ASP B 1 218 ? -13.219 -1.997 8.086 1 81.31 218 ASP B N 1
ATOM 3765 C CA . ASP B 1 218 ? -12.828 -2.664 9.32 1 81.31 218 ASP B CA 1
ATOM 3766 C C . ASP B 1 218 ? -11.594 -2.006 9.938 1 81.31 218 ASP B C 1
ATOM 3768 O O . ASP B 1 218 ? -11.141 -2.412 11.008 1 81.31 218 ASP B O 1
ATOM 3772 N N . VAL B 1 219 ? -11.102 -0.975 9.25 1 89.19 219 VAL B N 1
ATOM 3773 C CA . VAL B 1 219 ? -9.945 -0.232 9.742 1 89.19 219 VAL B CA 1
ATOM 3774 C C . VAL B 1 219 ? -10.281 1.257 9.805 1 89.19 219 VAL B C 1
ATOM 3776 O O . VAL B 1 219 ? -10.867 1.809 8.875 1 89.19 219 VAL B O 1
ATOM 3779 N N . VAL B 1 220 ? -9.961 1.92 10.891 1 92.75 220 VAL B N 1
ATOM 3780 C CA . VAL B 1 220 ? -10.172 3.354 11.055 1 92.75 220 VAL B CA 1
ATOM 3781 C C . VAL B 1 220 ? -8.82 4.07 11.109 1 92.75 220 VAL B C 1
ATOM 3783 O O . VAL B 1 220 ? -7.945 3.691 11.891 1 92.75 220 VAL B O 1
ATOM 3786 N N . VAL B 1 221 ? -8.617 4.984 10.266 1 95.06 221 VAL B N 1
ATOM 3787 C CA . VAL B 1 221 ? -7.445 5.852 10.297 1 95.06 221 VAL B CA 1
ATOM 3788 C C . VAL B 1 221 ? -7.785 7.156 11.008 1 95.06 221 VAL B C 1
ATOM 3790 O O . VAL B 1 221 ? -8.789 7.801 10.695 1 95.06 221 VAL B O 1
ATOM 3793 N N . VAL B 1 222 ? -6.941 7.539 11.922 1 94.75 222 VAL B N 1
ATOM 3794 C CA . VAL B 1 222 ? -7.285 8.633 12.82 1 94.75 222 VAL B CA 1
ATOM 3795 C C . VAL B 1 222 ? -6.141 9.648 12.859 1 94.75 222 VAL B C 1
ATOM 3797 O O . VAL B 1 222 ? -4.969 9.273 12.883 1 94.75 222 VAL B O 1
ATOM 3800 N N . GLU B 1 223 ? -6.535 10.82 12.805 1 93.69 223 GLU B N 1
ATOM 3801 C CA . GLU B 1 223 ? -5.625 11.906 13.156 1 93.69 223 GLU B CA 1
ATOM 3802 C C . GLU B 1 223 ? -5.773 12.289 14.625 1 93.69 223 GLU B C 1
ATOM 3804 O O . GLU B 1 223 ? -6.891 12.406 15.133 1 93.69 223 GLU B O 1
ATOM 3809 N N . LEU B 1 224 ? -4.68 12.43 15.289 1 92.69 224 LEU B N 1
ATOM 3810 C CA . LEU B 1 224 ? -4.691 12.789 16.703 1 92.69 224 LEU B CA 1
ATOM 3811 C C . LEU B 1 224 ? -4.211 14.219 16.906 1 92.69 224 LEU B C 1
ATOM 3813 O O . LEU B 1 224 ? -3.316 14.68 16.188 1 92.69 224 LEU B O 1
ATOM 3817 N N . SER B 1 225 ? -4.816 14.859 17.859 1 87.81 225 SER B N 1
ATOM 3818 C CA . SER B 1 225 ? -4.375 16.172 18.312 1 87.81 225 SER B CA 1
ATOM 3819 C C . SER B 1 225 ? -4.684 16.375 19.781 1 87.81 225 SER B C 1
ATOM 3821 O O . SER B 1 225 ? -5.445 15.617 20.375 1 87.81 225 SER B O 1
ATOM 3823 N N . CYS B 1 226 ? -3.971 17.203 20.531 1 81.44 226 CYS B N 1
ATOM 3824 C CA . CYS B 1 226 ? -4.27 17.516 21.922 1 81.44 226 CYS B CA 1
ATOM 3825 C C . CYS B 1 226 ? -5.555 18.328 22.047 1 81.44 226 CYS B C 1
ATOM 3827 O O . CYS B 1 226 ? -5.816 19.203 21.219 1 81.44 226 CYS B O 1
ATOM 3829 N N . SER B 1 227 ? -6.555 17.766 22.797 1 62.94 227 SER B N 1
ATOM 3830 C CA . SER B 1 227 ? -7.836 18.438 23 1 62.94 227 SER B CA 1
ATOM 3831 C C . SER B 1 227 ? -7.652 19.859 23.516 1 62.94 227 SER B C 1
ATOM 3833 O O . SER B 1 227 ? -8.461 20.734 23.219 1 62.94 227 SER B O 1
ATOM 3835 N N . GLY B 1 228 ? -6.949 19.922 24.734 1 50.41 228 GLY B N 1
ATOM 3836 C CA . GLY B 1 228 ? -6.859 21.234 25.344 1 50.41 228 GLY B CA 1
ATOM 3837 C C . GLY B 1 228 ? -6.57 22.344 24.328 1 50.41 228 GLY B C 1
ATOM 3838 O O . GLY B 1 228 ? -6.559 23.516 24.688 1 50.41 228 GLY B O 1
ATOM 3839 N N . LEU B 1 229 ? -5.777 21.969 23.562 1 38.53 229 LEU B N 1
ATOM 3840 C CA . LEU B 1 229 ? -5.715 23 22.531 1 38.53 229 LEU B CA 1
ATOM 3841 C C . LEU B 1 229 ? -7.047 23.125 21.797 1 38.53 229 LEU B C 1
ATOM 3843 O O . LEU B 1 229 ? -7.52 22.156 21.203 1 38.53 229 LEU B O 1
ATOM 3847 N N . ALA B 1 230 ? -8.055 23.625 22.516 1 34.34 230 ALA B N 1
ATOM 3848 C CA . ALA B 1 230 ? -9.438 23.844 22.094 1 34.34 230 ALA B CA 1
ATOM 3849 C C . ALA B 1 230 ? -9.578 23.672 20.578 1 34.34 230 ALA B C 1
ATOM 3851 O O . ALA B 1 230 ? -8.758 24.188 19.812 1 34.34 230 ALA B O 1
ATOM 3852 N N . PRO B 1 231 ? -10.172 22.516 20.188 1 34.62 231 PRO B N 1
ATOM 3853 C CA . PRO B 1 231 ? -10.555 22.625 18.781 1 34.62 231 PRO B CA 1
ATOM 3854 C C . PRO B 1 231 ? -10.758 24.078 18.328 1 34.62 231 PRO B C 1
ATOM 3856 O O . PRO B 1 231 ? -10.953 24.953 19.172 1 34.62 231 PRO B O 1
ATOM 3859 N N . ALA B 1 232 ? -10.555 24.391 17.094 1 34.84 232 ALA B N 1
ATOM 3860 C CA . ALA B 1 232 ? -10.93 25.75 16.703 1 34.84 232 ALA B CA 1
ATOM 3861 C C . ALA B 1 232 ? -12.203 26.203 17.422 1 34.84 232 ALA B C 1
ATOM 3863 O O . ALA B 1 232 ? -13.18 25.438 17.484 1 34.84 232 ALA B O 1
ATOM 3864 N N . GLY B 1 233 ? -12.297 26.625 18.703 1 34.47 233 GLY B N 1
ATOM 3865 C CA . GLY B 1 233 ? -13.492 27.344 19.125 1 34.47 233 GLY B CA 1
ATOM 3866 C C . GLY B 1 233 ? -14.492 27.547 18 1 34.47 233 GLY B C 1
ATOM 3867 O O . GLY B 1 233 ? -14.211 27.234 16.844 1 34.47 233 GLY B O 1
ATOM 3868 N N . PRO B 1 234 ? -15.773 27.891 18.391 1 38.53 234 PRO B N 1
ATOM 3869 C CA . PRO B 1 234 ? -16.734 28.156 17.312 1 38.53 234 PRO B CA 1
ATOM 3870 C C . PRO B 1 234 ? -16.047 28.672 16.031 1 38.53 234 PRO B C 1
ATOM 3872 O O . PRO B 1 234 ? -15.141 29.5 16.109 1 38.53 234 PRO B O 1
ATOM 3875 N N . ALA B 1 235 ? -16.016 27.828 15.086 1 44.84 235 ALA B N 1
ATOM 3876 C CA . ALA B 1 235 ? -15.547 28.297 13.789 1 44.84 235 ALA B CA 1
ATOM 3877 C C . ALA B 1 235 ? -15.766 29.812 13.648 1 44.84 235 ALA B C 1
ATOM 3879 O O . ALA B 1 235 ? -16.812 30.328 14.031 1 44.84 235 ALA B O 1
ATOM 3880 N N . LEU B 1 236 ? -14.781 30.516 13.727 1 52.28 236 LEU B N 1
ATOM 3881 C CA . LEU B 1 236 ? -15 31.906 13.383 1 52.28 236 LEU B CA 1
ATOM 3882 C C . LEU B 1 236 ? -16 32.031 12.25 1 52.28 236 LEU B C 1
ATOM 3884 O O . LEU B 1 236 ? -16.016 31.234 11.328 1 52.28 236 LEU B O 1
ATOM 3888 N N . THR B 1 237 ? -17.156 32.656 12.562 1 56.31 237 THR B N 1
ATOM 3889 C CA . THR B 1 237 ? -17.984 33 11.422 1 56.31 237 THR B CA 1
ATOM 3890 C C . THR B 1 237 ? -17.125 33.562 10.281 1 56.31 237 THR B C 1
ATOM 3892 O O . THR B 1 237 ? -15.953 33.875 10.477 1 56.31 237 THR B O 1
ATOM 3895 N N . LEU B 1 238 ? -17.609 33.562 9.164 1 58.47 238 LEU B N 1
ATOM 3896 C CA . LEU B 1 238 ? -16.891 34.156 8.039 1 58.47 238 LEU B CA 1
ATOM 3897 C C . LEU B 1 238 ? -16.375 35.531 8.383 1 58.47 238 LEU B C 1
ATOM 3899 O O . LEU B 1 238 ? -15.227 35.875 8.078 1 58.47 238 LEU B O 1
ATOM 3903 N N . ARG B 1 239 ? -17.203 36.25 9.086 1 67 239 ARG B N 1
ATOM 3904 C CA . ARG B 1 239 ? -16.812 37.594 9.43 1 67 239 ARG B CA 1
ATOM 3905 C C . ARG B 1 239 ? -15.727 37.594 10.5 1 67 239 ARG B C 1
ATOM 3907 O O . ARG B 1 239 ? -14.789 38.406 10.438 1 67 239 ARG B O 1
ATOM 3914 N N . GLU B 1 240 ? -15.773 36.656 11.414 1 70.88 240 GLU B N 1
ATOM 3915 C CA . GLU B 1 240 ? -14.766 36.531 12.461 1 70.88 240 GLU B CA 1
ATOM 3916 C C . GLU B 1 240 ? -13.43 36.062 11.891 1 70.88 240 GLU B C 1
ATOM 3918 O O . GLU B 1 240 ? -12.375 36.562 12.289 1 70.88 240 GLU B O 1
ATOM 3923 N N . ALA B 1 241 ? -13.648 35.25 11.008 1 68.06 241 ALA B N 1
ATOM 3924 C CA . ALA B 1 241 ? -12.453 34.781 10.328 1 68.06 241 ALA B CA 1
ATOM 3925 C C . ALA B 1 241 ? -11.773 35.875 9.539 1 68.06 241 ALA B C 1
ATOM 3927 O O . ALA B 1 241 ? -10.539 35.969 9.516 1 68.06 241 ALA B O 1
ATOM 3928 N N . GLU B 1 242 ? -12.5 36.719 8.906 1 70.88 242 GLU B N 1
ATOM 3929 C CA . GLU B 1 242 ? -11.969 37.875 8.18 1 70.88 242 GLU B CA 1
ATOM 3930 C C . GLU B 1 242 ? -11.258 38.812 9.125 1 70.88 242 GLU B C 1
ATOM 3932 O O . GLU B 1 242 ? -10.164 39.312 8.82 1 70.88 242 GLU B O 1
ATOM 3937 N N . VAL B 1 243 ? -11.898 38.969 10.258 1 77.62 243 VAL B N 1
ATOM 3938 C CA . VAL B 1 243 ? -11.312 39.875 11.25 1 77.62 243 VAL B CA 1
ATOM 3939 C C . VAL B 1 243 ? -9.984 39.281 11.734 1 77.62 243 VAL B C 1
ATOM 3941 O O . VAL B 1 243 ? -8.977 40 11.781 1 77.62 243 VAL B O 1
ATOM 3944 N N . MET B 1 244 ? -10.031 38 11.914 1 73.75 244 MET B N 1
ATOM 3945 C CA . MET B 1 244 ? -8.836 37.375 12.461 1 73.75 244 MET B CA 1
ATOM 3946 C C . MET B 1 244 ? -7.711 37.344 11.43 1 73.75 244 MET B C 1
ATOM 3948 O O . MET B 1 244 ? -6.535 37.469 11.781 1 73.75 244 MET B O 1
ATOM 3952 N N . ALA B 1 245 ? -8.133 37.281 10.219 1 71.19 245 ALA B N 1
ATOM 3953 C CA . ALA B 1 245 ? -7.141 37.312 9.148 1 71.19 245 ALA B CA 1
ATOM 3954 C C . ALA B 1 245 ? -6.383 38.625 9.148 1 71.19 245 ALA B C 1
ATOM 3956 O O . ALA B 1 245 ? -5.164 38.656 8.953 1 71.19 245 ALA B O 1
ATOM 3957 N N . TRP B 1 246 ? -7.02 39.656 9.367 1 74.62 246 TRP B N 1
ATOM 3958 C CA . TRP B 1 246 ? -6.402 40.969 9.375 1 74.62 246 TRP B CA 1
ATOM 3959 C C . TRP B 1 246 ? -5.648 41.219 10.68 1 74.62 246 TRP B C 1
ATOM 3961 O O . TRP B 1 246 ? -4.594 41.875 10.68 1 74.62 246 TRP B O 1
ATOM 3971 N N . VAL B 1 247 ? -6.164 40.594 11.781 1 75.81 247 VAL B N 1
ATOM 3972 C CA . VAL B 1 247 ? -5.457 40.656 13.055 1 75.81 247 VAL B CA 1
ATOM 3973 C C . VAL B 1 247 ? -4.102 39.969 12.938 1 75.81 247 VAL B C 1
ATOM 3975 O O . VAL B 1 247 ? -3.082 40.5 13.375 1 75.81 247 VAL B O 1
ATOM 3978 N N . ALA B 1 248 ? -4.227 38.875 12.281 1 69.69 248 ALA B N 1
ATOM 3979 C CA . ALA B 1 248 ? -3.014 38.094 12.109 1 69.69 248 ALA B CA 1
ATOM 3980 C C . ALA B 1 248 ? -1.99 38.844 11.25 1 69.69 248 ALA B C 1
ATOM 3982 O O . ALA B 1 248 ? -0.785 38.594 11.375 1 69.69 248 ALA B O 1
ATOM 3983 N N . ARG B 1 249 ? -2.475 39.688 10.445 1 66.5 249 ARG B N 1
ATOM 3984 C CA . ARG B 1 249 ? -1.624 40.5 9.578 1 66.5 249 ARG B CA 1
ATOM 3985 C C . ARG B 1 249 ? -1.146 41.75 10.289 1 66.5 249 ARG B C 1
ATOM 3987 O O . ARG B 1 249 ? -0.551 42.656 9.672 1 66.5 249 ARG B O 1
ATOM 3994 N N . GLY B 1 250 ? -1.48 41.781 11.57 1 68.06 250 GLY B N 1
ATOM 3995 C CA . GLY B 1 250 ? -0.959 42.844 12.398 1 68.06 250 GLY B CA 1
ATOM 3996 C C . GLY B 1 250 ? -1.773 44.125 12.305 1 68.06 250 GLY B C 1
ATOM 3997 O O . GLY B 1 250 ? -1.347 45.188 12.781 1 68.06 250 GLY B O 1
ATOM 3998 N N . LYS B 1 251 ? -2.801 44.219 11.695 1 76.88 251 LYS B N 1
ATOM 3999 C CA . LYS B 1 251 ? -3.613 45.438 11.562 1 76.88 251 LYS B CA 1
ATOM 4000 C C . LYS B 1 251 ? -4.281 45.781 12.883 1 76.88 251 LYS B C 1
ATOM 4002 O O . LYS B 1 251 ? -4.648 44.906 13.664 1 76.88 251 LYS B O 1
ATOM 4007 N N . THR B 1 252 ? -4.445 47.062 13.148 1 80.94 252 THR B N 1
ATOM 4008 C CA . THR B 1 252 ? -5.133 47.562 14.328 1 80.94 252 THR B CA 1
ATOM 4009 C C . THR B 1 252 ? -6.645 47.438 14.164 1 80.94 252 THR B C 1
ATOM 4011 O O . THR B 1 252 ? -7.141 47.25 13.055 1 80.94 252 THR B O 1
ATOM 4014 N N . ASN B 1 253 ? -7.348 47.562 15.359 1 84.56 253 ASN B N 1
ATOM 4015 C CA . ASN B 1 253 ? -8.805 47.5 15.305 1 84.56 253 ASN B CA 1
ATOM 4016 C C . ASN B 1 253 ? -9.383 48.594 14.406 1 84.56 253 ASN B C 1
ATOM 4018 O O . ASN B 1 253 ? -10.359 48.344 13.688 1 84.56 253 ASN B O 1
ATOM 4022 N N . ARG B 1 254 ? -8.75 49.656 14.445 1 87.56 254 ARG B N 1
ATOM 4023 C CA . ARG B 1 254 ? -9.211 50.781 13.617 1 87.56 254 ARG B CA 1
ATOM 4024 C C . ARG B 1 254 ? -8.992 50.469 12.141 1 87.56 254 ARG B C 1
ATOM 4026 O O . ARG B 1 254 ? -9.875 50.719 11.312 1 87.56 254 ARG B O 1
ATOM 4033 N N . ASP B 1 255 ? -7.871 50.031 11.82 1 85.75 255 ASP B N 1
ATOM 4034 C CA . ASP B 1 255 ? -7.57 49.656 10.438 1 85.75 255 ASP B CA 1
ATOM 4035 C C . ASP B 1 255 ? -8.516 48.562 9.945 1 85.75 255 ASP B C 1
ATOM 4037 O O . ASP B 1 255 ? -9.008 48.625 8.812 1 85.75 255 ASP B O 1
ATOM 4041 N N . ILE B 1 256 ? -8.734 47.594 10.711 1 85.25 256 ILE B N 1
ATOM 4042 C CA . ILE B 1 256 ? -9.602 46.469 10.367 1 85.25 256 ILE B CA 1
ATOM 4043 C C . ILE B 1 256 ? -11.023 46.969 10.141 1 85.25 256 ILE B C 1
ATOM 4045 O O . ILE B 1 256 ? -11.703 46.562 9.211 1 85.25 256 ILE B O 1
ATOM 4049 N N . ALA B 1 257 ? -11.422 47.906 10.922 1 86.75 257 ALA B N 1
ATOM 4050 C CA . ALA B 1 257 ? -12.734 48.531 10.773 1 86.75 257 ALA B CA 1
ATOM 4051 C C . ALA B 1 257 ? -12.859 49.188 9.406 1 86.75 257 ALA B C 1
ATOM 4053 O O . ALA B 1 257 ? -13.859 49.031 8.711 1 86.75 257 ALA B O 1
ATOM 4054 N N . ASP B 1 258 ? -11.836 49.875 9.07 1 85.88 258 ASP B N 1
ATOM 4055 C CA . ASP B 1 258 ? -11.836 50.562 7.789 1 85.88 258 ASP B CA 1
ATOM 4056 C C . ASP B 1 258 ? -11.852 49.594 6.625 1 85.88 258 ASP B C 1
ATOM 4058 O O . ASP B 1 258 ? -12.578 49.781 5.648 1 85.88 258 ASP B O 1
ATOM 4062 N N . ILE B 1 259 ? -11.062 48.594 6.766 1 81 259 ILE B N 1
ATOM 4063 C CA . ILE B 1 259 ? -10.883 47.625 5.699 1 81 259 ILE B CA 1
ATOM 4064 C C . ILE B 1 259 ? -12.172 46.844 5.5 1 81 259 ILE B C 1
ATOM 4066 O O . ILE B 1 259 ? -12.578 46.562 4.367 1 81 259 ILE B O 1
ATOM 4070 N N . LEU B 1 260 ? -12.805 46.469 6.547 1 80.12 260 LEU B N 1
ATOM 4071 C CA . LEU B 1 260 ? -13.945 45.594 6.48 1 80.12 260 LEU B CA 1
ATOM 4072 C C . LEU B 1 260 ? -15.258 46.375 6.531 1 80.12 260 LEU B C 1
ATOM 4074 O O . LEU B 1 260 ? -16.344 45.781 6.547 1 80.12 260 LEU B O 1
ATOM 4078 N N . GLY B 1 261 ? -15.078 47.75 6.539 1 81.94 261 GLY B N 1
ATOM 4079 C CA . GLY B 1 261 ? -16.25 48.594 6.512 1 81.94 261 GLY B CA 1
ATOM 4080 C C . GLY B 1 261 ? -17.125 48.469 7.754 1 81.94 261 GLY B C 1
ATOM 4081 O O . GLY B 1 261 ? -18.344 48.375 7.66 1 81.94 261 GLY B O 1
ATOM 4082 N N . MET B 1 262 ? -16.547 48.312 8.836 1 83.19 262 MET B N 1
ATOM 4083 C CA . MET B 1 262 ? -17.266 48.25 10.109 1 83.19 262 MET B CA 1
ATOM 4084 C C . MET B 1 262 ? -16.703 49.281 11.102 1 83.19 262 MET B C 1
ATOM 4086 O O . MET B 1 262 ? -15.734 49.969 10.805 1 83.19 262 MET B O 1
ATOM 4090 N N . SER B 1 263 ? -17.391 49.469 12.172 1 82.81 263 SER B N 1
ATOM 4091 C CA . SER B 1 263 ? -16.906 50.344 13.203 1 82.81 263 SER B CA 1
ATOM 4092 C C . SER B 1 263 ? -15.836 49.688 14.062 1 82.81 263 SER B C 1
ATOM 4094 O O . SER B 1 263 ? -15.828 48.469 14.203 1 82.81 263 SER B O 1
ATOM 4096 N N . PRO B 1 264 ? -15 50.531 14.57 1 86.75 264 PRO B N 1
ATOM 4097 C CA . PRO B 1 264 ? -14.016 49.938 15.492 1 86.75 264 PRO B CA 1
ATOM 4098 C C . PRO B 1 264 ? -14.656 49.219 16.672 1 86.75 264 PRO B C 1
ATOM 4100 O O . PRO B 1 264 ? -14.109 48.25 17.172 1 86.75 264 PRO B O 1
ATOM 4103 N N . ARG B 1 265 ? -15.758 49.625 17.062 1 85.19 265 ARG B N 1
ATOM 4104 C CA . ARG B 1 265 ? -16.484 49 18.156 1 85.19 265 ARG B CA 1
ATOM 4105 C C . ARG B 1 265 ? -16.953 47.594 17.75 1 85.19 265 ARG B C 1
ATOM 4107 O O . ARG B 1 265 ? -16.891 46.656 18.562 1 85.19 265 ARG B O 1
ATOM 4114 N N . THR B 1 266 ? -17.422 47.469 16.625 1 86.12 266 THR B N 1
ATOM 4115 C CA . THR B 1 266 ? -17.859 46.156 16.109 1 86.12 266 THR B CA 1
ATOM 4116 C C . THR B 1 266 ? -16.688 45.188 15.992 1 86.12 266 THR B C 1
ATOM 4118 O O . THR B 1 266 ? -16.828 44 16.297 1 86.12 266 THR B O 1
ATOM 4121 N N . VAL B 1 267 ? -15.57 45.719 15.562 1 87.25 267 VAL B N 1
ATOM 4122 C CA . VAL B 1 267 ? -14.375 44.875 15.492 1 87.25 267 VAL B CA 1
ATOM 4123 C C . VAL B 1 267 ? -14.016 44.375 16.891 1 87.25 267 VAL B C 1
ATOM 4125 O O . VAL B 1 267 ? -13.703 43.188 17.062 1 87.25 267 VAL B O 1
ATOM 4128 N N . ASN B 1 268 ? -14.102 45.25 17.812 1 85.56 268 ASN B N 1
ATOM 4129 C CA . ASN B 1 268 ? -13.828 44.875 19.188 1 85.56 268 ASN B CA 1
ATOM 4130 C C . ASN B 1 268 ? -14.781 43.781 19.656 1 85.56 268 ASN B C 1
ATOM 4132 O O . ASN B 1 268 ? -14.367 42.844 20.344 1 85.56 268 ASN B O 1
ATOM 4136 N N . LYS B 1 269 ? -15.93 43.938 19.297 1 83.44 269 LYS B N 1
ATOM 4137 C CA . LYS B 1 269 ? -16.922 42.906 19.672 1 83.44 269 LYS B CA 1
ATOM 4138 C C . LYS B 1 269 ? -16.594 41.562 19.016 1 83.44 269 LYS B C 1
ATOM 4140 O O . LYS B 1 269 ? -16.703 40.531 19.672 1 83.44 269 LYS B O 1
ATOM 4145 N N . HIS B 1 270 ? -16.297 41.625 17.75 1 81.25 270 HIS B N 1
ATOM 4146 C CA . HIS B 1 270 ? -15.883 40.406 17.078 1 81.25 270 HIS B CA 1
ATOM 4147 C C . HIS B 1 270 ? -14.672 39.781 17.75 1 81.25 270 HIS B C 1
ATOM 4149 O O . HIS B 1 270 ? -14.609 38.562 17.922 1 81.25 270 HIS B O 1
ATOM 4155 N N . LEU B 1 271 ? -13.766 40.594 18.094 1 81.88 271 LEU B N 1
ATOM 4156 C CA . LEU B 1 271 ? -12.547 40.094 18.734 1 81.88 271 LEU B CA 1
ATOM 4157 C C . LEU B 1 271 ? -12.867 39.469 20.094 1 81.88 271 LEU B C 1
ATOM 4159 O O . LEU B 1 271 ? -12.312 38.438 20.453 1 81.88 271 LEU B O 1
ATOM 4163 N N . GLU B 1 272 ? -13.703 40.062 20.812 1 80.69 272 GLU B N 1
ATOM 4164 C CA . GLU B 1 272 ? -14.141 39.5 22.094 1 80.69 272 GLU B CA 1
ATOM 4165 C C . GLU B 1 272 ? -14.758 38.125 21.906 1 80.69 272 GLU B C 1
ATOM 4167 O O . GLU B 1 272 ? -14.461 37.188 22.672 1 80.69 272 GLU B O 1
ATOM 4172 N N . HIS B 1 273 ? -15.57 38 20.875 1 77.31 273 HIS B N 1
ATOM 4173 C CA . HIS B 1 273 ? -16.172 36.719 20.562 1 77.31 273 HIS B CA 1
ATOM 4174 C C . HIS B 1 273 ? -15.125 35.719 20.125 1 77.31 273 HIS B C 1
ATOM 4176 O O . HIS B 1 273 ? -15.18 34.531 20.531 1 77.31 273 HIS B O 1
ATOM 4182 N N . ILE B 1 274 ? -14.305 36.188 19.297 1 73.88 274 ILE B N 1
ATOM 4183 C CA . ILE B 1 274 ? -13.227 35.312 18.812 1 73.88 274 ILE B CA 1
ATOM 4184 C C . ILE B 1 274 ? -12.398 34.812 20 1 73.88 274 ILE B C 1
ATOM 4186 O O . ILE B 1 274 ? -12.094 33.625 20.078 1 73.88 274 ILE B O 1
ATOM 4190 N N . TYR B 1 275 ? -12.109 35.75 20.906 1 73.44 275 TYR B N 1
ATOM 4191 C CA . TYR B 1 275 ? -11.32 35.375 22.078 1 73.44 275 TYR B CA 1
ATOM 4192 C C . TYR B 1 275 ? -12.039 34.312 22.906 1 73.44 275 TYR B C 1
ATOM 4194 O O . TYR B 1 275 ? -11.422 33.344 23.344 1 73.44 275 TYR B O 1
ATOM 4202 N N . GLU B 1 276 ? -13.172 34.531 23.031 1 73.44 276 GLU B N 1
ATOM 4203 C CA . GLU B 1 276 ? -13.992 33.594 23.781 1 73.44 276 GLU B CA 1
ATOM 4204 C C . GLU B 1 276 ? -14.008 32.219 23.094 1 73.44 276 GLU B C 1
ATOM 4206 O O . GLU B 1 276 ? -13.852 31.188 23.75 1 73.44 276 GLU B O 1
ATOM 4211 N N . LYS B 1 277 ? -14.188 32.312 21.734 1 69.31 277 LYS B N 1
ATOM 4212 C CA . LYS B 1 277 ? -14.281 31.078 20.984 1 69.31 277 LYS B CA 1
ATOM 4213 C C . LYS B 1 277 ? -12.953 30.328 20.984 1 69.31 277 LYS B C 1
ATOM 4215 O O . LYS B 1 277 ? -12.93 29.094 21 1 69.31 277 LYS B O 1
ATOM 4220 N N . LEU B 1 278 ? -12.016 31.125 21.031 1 66.44 278 LEU B N 1
ATOM 4221 C CA . LEU B 1 278 ? -10.688 30.531 20.969 1 66.44 278 LEU B CA 1
ATOM 4222 C C . LEU B 1 278 ? -10.133 30.25 22.359 1 66.44 278 LEU B C 1
ATOM 4224 O O . LEU B 1 278 ? -9.086 29.625 22.5 1 66.44 278 LEU B O 1
ATOM 4228 N N . GLY B 1 279 ? -10.828 30.703 23.328 1 63.47 279 GLY B N 1
ATOM 4229 C CA . GLY B 1 279 ? -10.414 30.516 24.703 1 63.47 279 GLY B CA 1
ATOM 4230 C C . GLY B 1 279 ? -9.148 31.281 25.062 1 63.47 279 GLY B C 1
ATOM 4231 O O . GLY B 1 279 ? -8.312 30.781 25.812 1 63.47 279 GLY B O 1
ATOM 4232 N N . VAL B 1 280 ? -9.055 32.312 24.453 1 68.62 280 VAL B N 1
ATOM 4233 C CA . VAL B 1 280 ? -7.875 33.125 24.688 1 68.62 280 VAL B CA 1
ATOM 4234 C C . VAL B 1 280 ? -8.297 34.5 25.219 1 68.62 280 VAL B C 1
ATOM 4236 O O . VAL B 1 280 ? -9.461 34.906 25.094 1 68.62 280 VAL B O 1
ATOM 4239 N N . GLU B 1 281 ? -7.379 35.094 25.922 1 66.06 281 GLU B N 1
ATOM 4240 C CA . GLU B 1 281 ? -7.73 36.375 26.547 1 66.06 281 GLU B CA 1
ATOM 4241 C C . GLU B 1 281 ? -7.016 37.531 25.859 1 66.06 281 GLU B C 1
ATOM 4243 O O . GLU B 1 281 ? -7.328 38.688 26.125 1 66.06 281 GLU B O 1
ATOM 4248 N N . THR B 1 282 ? -6.051 37.281 25.094 1 69.06 282 THR B N 1
ATOM 4249 C CA . THR B 1 282 ? -5.293 38.375 24.5 1 69.06 282 THR B CA 1
ATOM 4250 C C . THR B 1 282 ? -5.254 38.25 22.984 1 69.06 282 THR B C 1
ATOM 4252 O O . THR B 1 282 ? -5.469 37.156 22.438 1 69.06 282 THR B O 1
ATOM 4255 N N . ARG B 1 283 ? -5.012 39.438 22.391 1 71.38 283 ARG B N 1
ATOM 4256 C CA . ARG B 1 283 ? -4.898 39.562 20.953 1 71.38 283 ARG B CA 1
ATOM 4257 C C . ARG B 1 283 ? -3.801 38.656 20.406 1 71.38 283 ARG B C 1
ATOM 4259 O O . ARG B 1 283 ? -4.004 37.938 19.422 1 71.38 283 ARG B O 1
ATOM 4266 N N . THR B 1 284 ? -2.754 38.594 21 1 62.69 284 THR B N 1
ATOM 4267 C CA . THR B 1 284 ? -1.618 37.781 20.578 1 62.69 284 THR B CA 1
ATOM 4268 C C . THR B 1 284 ? -1.927 36.312 20.734 1 62.69 284 THR B C 1
ATOM 4270 O O . THR B 1 284 ? -1.602 35.5 19.859 1 62.69 284 THR B O 1
ATOM 4273 N N . ALA B 1 285 ? -2.566 35.969 21.766 1 63.41 285 ALA B N 1
ATOM 4274 C CA . ALA B 1 285 ? -2.961 34.594 22 1 63.41 285 ALA B CA 1
ATOM 4275 C C . ALA B 1 285 ? -3.982 34.125 20.969 1 63.41 285 ALA B C 1
ATOM 4277 O O . ALA B 1 285 ? -3.957 32.969 20.531 1 63.41 285 ALA B O 1
ATOM 4278 N N . ALA B 1 286 ? -4.844 35 20.562 1 67 286 ALA B N 1
ATOM 4279 C CA . ALA B 1 286 ? -5.848 34.656 19.547 1 67 286 ALA B CA 1
ATOM 4280 C C . ALA B 1 286 ? -5.199 34.375 18.203 1 67 286 ALA B C 1
ATOM 4282 O O . ALA B 1 286 ? -5.59 33.438 17.5 1 67 286 ALA B O 1
ATOM 4283 N N . VAL B 1 287 ? -4.293 35.156 17.828 1 65.12 287 VAL B N 1
ATOM 4284 C CA . VAL B 1 287 ? -3.572 34.938 16.578 1 65.12 287 VAL B CA 1
ATOM 4285 C C . VAL B 1 287 ? -2.836 33.625 16.641 1 65.12 287 VAL B C 1
ATOM 4287 O O . VAL B 1 287 ? -2.869 32.844 15.68 1 65.12 287 VAL B O 1
ATOM 4290 N N . ALA B 1 288 ? -2.363 33.344 17.75 1 57.97 288 ALA B N 1
ATOM 4291 C CA . ALA B 1 288 ? -1.657 32.094 17.922 1 57.97 288 ALA B CA 1
ATOM 4292 C C . ALA B 1 288 ? -2.619 30.906 17.828 1 57.97 288 ALA B C 1
ATOM 4294 O O . ALA B 1 288 ? -2.301 29.875 17.219 1 57.97 288 ALA B O 1
ATOM 4295 N N . ALA B 1 289 ? -3.721 31.141 18.391 1 56.69 289 ALA B N 1
ATOM 4296 C CA . ALA B 1 289 ? -4.727 30.078 18.453 1 56.69 289 ALA B CA 1
ATOM 4297 C C . ALA B 1 289 ? -5.355 29.828 17.094 1 56.69 289 ALA B C 1
ATOM 4299 O O . ALA B 1 289 ? -5.652 28.688 16.734 1 56.69 289 ALA B O 1
ATOM 4300 N N . THR B 1 290 ? -5.727 30.938 16.406 1 53.56 290 THR B N 1
ATOM 4301 C CA . THR B 1 290 ? -6.375 30.828 15.102 1 53.56 290 THR B CA 1
ATOM 4302 C C . THR B 1 290 ? -5.418 30.25 14.07 1 53.56 290 THR B C 1
ATOM 4304 O O . THR B 1 290 ? -5.836 29.484 13.188 1 53.56 290 THR B O 1
ATOM 4307 N N . ARG B 1 291 ? -4.348 30.672 14.07 1 46.97 291 ARG B N 1
ATOM 4308 C CA . ARG B 1 291 ? -3.381 30.125 13.125 1 46.97 291 ARG B CA 1
ATOM 4309 C C . ARG B 1 291 ? -3.168 28.625 13.352 1 46.97 291 ARG B C 1
ATOM 4311 O O . ARG B 1 291 ? -2.957 27.875 12.406 1 46.97 291 ARG B O 1
ATOM 4318 N N . ARG B 1 292 ? -3.266 28.266 14.562 1 43.97 292 ARG B N 1
ATOM 4319 C CA . ARG B 1 292 ? -3.34 26.844 14.859 1 43.97 292 ARG B CA 1
ATOM 4320 C C . ARG B 1 292 ? -4.555 26.203 14.188 1 43.97 292 ARG B C 1
ATOM 4322 O O . ARG B 1 292 ? -4.492 25.062 13.75 1 43.97 292 ARG B O 1
ATOM 4329 N N . ASN B 1 293 ? -5.574 26.875 14.172 1 41.28 293 ASN B N 1
ATOM 4330 C CA . ASN B 1 293 ? -6.844 26.438 13.609 1 41.28 293 ASN B CA 1
ATOM 4331 C C . ASN B 1 293 ? -6.906 26.688 12.102 1 41.28 293 ASN B C 1
ATOM 4333 O O . ASN B 1 293 ? -7.605 25.984 11.375 1 41.28 293 ASN B O 1
ATOM 4337 N N . LEU B 1 294 ? -6.582 27.828 11.617 1 35.53 294 LEU B N 1
ATOM 4338 C CA . LEU B 1 294 ? -6.711 28.25 10.227 1 35.53 294 LEU B CA 1
ATOM 4339 C C . LEU B 1 294 ? -5.57 27.688 9.383 1 35.53 294 LEU B C 1
ATOM 4341 O O . LEU B 1 294 ? -5.543 27.859 8.164 1 35.53 294 LEU B O 1
ATOM 4345 N N . GLY B 1 295 ? -4.582 27.312 9.828 1 32.59 295 GLY B N 1
ATOM 4346 C CA . GLY B 1 295 ? -3.521 26.875 8.938 1 32.59 295 GLY B CA 1
ATOM 4347 C C . GLY B 1 295 ? -3.965 25.781 7.988 1 32.59 295 GLY B C 1
ATOM 4348 O O . GLY B 1 295 ? -3.287 25.5 6.996 1 32.59 295 GLY B O 1
ATOM 4349 N N . THR B 1 296 ? -4.355 24.547 8.484 1 29.47 296 THR B N 1
ATOM 4350 C CA . THR B 1 296 ? -4.543 23.562 7.426 1 29.47 296 THR B CA 1
ATOM 4351 C C . THR B 1 296 ? -5.812 23.859 6.633 1 29.47 296 THR B C 1
ATOM 4353 O O . THR B 1 296 ? -6.184 23.094 5.738 1 29.47 296 THR B O 1
ATOM 4356 N N . ALA B 1 297 ? -6.715 25 6.773 1 27 297 ALA B N 1
ATOM 4357 C CA . ALA B 1 297 ? -7.648 24.891 5.656 1 27 297 ALA B CA 1
ATOM 4358 C C . ALA B 1 297 ? -7.043 25.469 4.379 1 27 297 ALA B C 1
ATOM 4360 O O . ALA B 1 297 ? -6.395 26.516 4.402 1 27 297 ALA B O 1
#